Protein AF-A0A2E4WZE1-F1 (afdb_monomer_lite)

Foldseek 3Di:
DDPPPPVVVVPVPPPADDDPQWFAQPDFQKDQAQVSCVVQDFQFGFDDDVPDSIGGTTHWAQCCDADQDRPPPPHGPVVGRNHAPDHPNHQDCQAQAHRNRDGDAALCQHARDPDDPPDQRHAPDHDNHQDCQAQAHSSNDGDAALPLHAHDDDDPDDLLRHLLDHPNDDDPQLQAHSSQGDFDWFKQAWAKAFAFDPDPPAAQSDDTDIATEHIWIWTLWFAFLSLLVSCVVVVQADDQVCCVPQPPDPLCVLALPPPSNRSQAHHFSHFPVRVVSSQVSCCVVVVFRKDFFALLRLLCVQCQNHPPAWGLQGPDQDDLLQELAECVNVVNYADGWCPRQNNHHPSNRTQSAERAWAFHPEARDSHCVVPHRHRDHHHDDDGQWTKTGHYYNNHPPSVCRTSSHIDTHHRPCPPPPDDCSNRRSRYTTIMMTGDD

Radius of gyration: 32.31 Å; chains: 1; bounding box: 80×40×90 Å

pLDDT: mean 79.73, std 18.0, range [25.62, 98.75]

Structure (mmCIF, N/CA/C/O backbone):
data_AF-A0A2E4WZE1-F1
#
_entry.id   AF-A0A2E4WZE1-F1
#
loop_
_atom_site.group_PDB
_atom_site.id
_atom_site.type_symbol
_atom_site.label_atom_id
_atom_site.label_alt_id
_atom_site.label_comp_id
_atom_site.label_asym_id
_atom_site.label_entity_id
_atom_site.label_seq_id
_atom_site.pdbx_PDB_ins_code
_atom_site.Cartn_x
_atom_site.Cartn_y
_atom_site.Cartn_z
_atom_site.occupancy
_atom_site.B_iso_or_equiv
_atom_site.auth_seq_id
_atom_site.auth_comp_id
_atom_site.auth_asym_id
_atom_site.auth_atom_id
_atom_site.pdbx_PDB_model_num
ATOM 1 N N . MET A 1 1 ? 55.360 -7.993 -28.660 1.00 43.56 1 MET A N 1
ATOM 2 C CA . MET A 1 1 ? 55.134 -6.903 -27.683 1.00 43.56 1 MET A CA 1
ATOM 3 C C . MET A 1 1 ? 56.336 -5.963 -27.648 1.00 43.56 1 MET A C 1
ATOM 5 O O . MET A 1 1 ? 57.424 -6.381 -27.276 1.00 43.56 1 MET A O 1
ATOM 9 N N . SER A 1 2 ? 56.129 -4.709 -28.056 1.00 25.62 2 SER A N 1
ATOM 10 C CA . SER A 1 2 ? 57.003 -3.551 -27.819 1.00 25.62 2 SER A CA 1
ATOM 11 C C . SER A 1 2 ? 56.075 -2.352 -27.543 1.00 25.62 2 SER A C 1
ATOM 13 O O . SER A 1 2 ? 55.132 -2.163 -28.312 1.00 25.62 2 SER A O 1
ATOM 15 N N . PRO A 1 3 ? 56.258 -1.556 -26.472 1.00 33.53 3 PRO A N 1
ATOM 16 C CA . PRO A 1 3 ? 55.205 -0.701 -25.916 1.00 33.53 3 PRO A CA 1
ATOM 17 C C . PRO A 1 3 ? 55.179 0.725 -26.499 1.00 33.53 3 PRO A C 1
ATOM 19 O O . PRO A 1 3 ? 54.760 1.662 -25.830 1.00 33.53 3 PRO A O 1
ATOM 22 N N . ARG A 1 4 ? 55.643 0.927 -27.740 1.00 29.94 4 ARG A N 1
ATOM 23 C CA . ARG A 1 4 ? 55.676 2.258 -28.387 1.00 29.94 4 ARG A CA 1
ATOM 24 C C . ARG A 1 4 ? 54.784 2.410 -29.621 1.00 29.94 4 ARG A C 1
ATOM 26 O O . ARG A 1 4 ? 54.749 3.494 -30.190 1.00 29.94 4 ARG A O 1
ATOM 33 N N . SER A 1 5 ? 54.043 1.372 -30.000 1.00 34.84 5 SER A N 1
ATOM 34 C CA . SER A 1 5 ? 53.194 1.396 -31.201 1.00 34.84 5 SER A CA 1
ATOM 35 C C . SER A 1 5 ? 51.706 1.627 -30.914 1.00 34.84 5 SER A C 1
ATOM 37 O O . SER A 1 5 ? 50.979 1.981 -31.831 1.00 34.84 5 SER A O 1
ATOM 39 N N . LEU A 1 6 ? 51.254 1.501 -29.658 1.00 31.78 6 LEU A N 1
ATOM 40 C CA . LEU A 1 6 ? 49.844 1.720 -29.291 1.00 31.78 6 LEU A CA 1
ATOM 41 C C . LEU A 1 6 ? 49.468 3.206 -29.133 1.00 31.78 6 LEU A C 1
ATOM 43 O O . LEU A 1 6 ? 48.308 3.566 -29.284 1.00 31.78 6 LEU A O 1
ATOM 47 N N . SER A 1 7 ? 50.429 4.090 -28.851 1.00 32.59 7 SER A N 1
ATOM 48 C CA . SER A 1 7 ? 50.151 5.505 -28.555 1.00 32.59 7 SER A CA 1
ATOM 49 C C . SER A 1 7 ? 50.049 6.411 -29.788 1.00 32.59 7 SER A C 1
ATOM 51 O O . SER A 1 7 ? 49.544 7.527 -29.672 1.00 32.59 7 SER A O 1
ATOM 53 N N . LEU A 1 8 ? 50.483 5.944 -30.965 1.00 31.44 8 LEU A N 1
ATOM 54 C CA . LEU A 1 8 ? 50.328 6.686 -32.225 1.00 31.44 8 LEU A CA 1
ATOM 55 C C . LEU A 1 8 ? 49.001 6.402 -32.945 1.00 31.44 8 LEU A C 1
ATOM 57 O O . LEU A 1 8 ? 48.590 7.206 -33.773 1.00 31.44 8 LEU A O 1
ATOM 61 N N . TRP A 1 9 ? 48.324 5.296 -32.623 1.00 33.34 9 TRP A N 1
ATOM 62 C CA . TRP A 1 9 ? 47.045 4.943 -33.246 1.00 33.34 9 TRP A CA 1
ATOM 63 C C . TRP A 1 9 ? 45.860 5.699 -32.639 1.00 33.34 9 TRP A C 1
ATOM 65 O O . TRP A 1 9 ? 44.934 6.036 -33.361 1.00 33.34 9 TRP A O 1
ATOM 75 N N . LEU A 1 10 ? 45.919 6.066 -31.353 1.00 30.58 10 LEU A N 1
ATOM 76 C CA . LEU A 1 10 ? 44.853 6.848 -30.709 1.00 30.58 10 LEU A CA 1
ATOM 77 C C . LEU A 1 10 ? 44.897 8.355 -31.015 1.00 30.58 10 LEU A C 1
ATOM 79 O O . LEU A 1 10 ? 43.940 9.064 -30.726 1.00 30.58 10 LEU A O 1
ATOM 83 N N . SER A 1 11 ? 46.008 8.872 -31.547 1.00 32.06 11 SER A N 1
ATOM 84 C CA . SER A 1 11 ? 46.207 10.319 -31.727 1.00 32.06 11 SER A CA 1
ATOM 85 C C . SER A 1 11 ? 45.983 10.815 -33.158 1.00 32.06 11 SER A C 1
ATOM 87 O O . SER A 1 11 ? 45.879 12.023 -33.351 1.00 32.06 11 SER A O 1
ATOM 89 N N . LEU A 1 12 ? 45.843 9.922 -34.145 1.00 34.00 12 LEU A N 1
ATOM 90 C CA . LEU A 1 12 ? 45.540 10.311 -35.529 1.00 34.00 12 LEU A CA 1
ATOM 91 C C . LEU A 1 12 ? 44.040 10.248 -35.864 1.00 34.00 12 LEU A C 1
ATOM 93 O O . LEU A 1 12 ? 43.602 10.908 -36.802 1.00 34.00 12 LEU A O 1
ATOM 97 N N . SER A 1 13 ? 43.246 9.549 -35.052 1.00 35.81 13 SER A N 1
ATOM 98 C CA . SER A 1 13 ? 41.788 9.443 -35.206 1.00 35.81 13 SER A CA 1
ATOM 99 C C . SER A 1 13 ? 41.035 10.735 -34.854 1.00 35.81 13 SER A C 1
ATOM 101 O O . SER A 1 13 ? 39.866 10.864 -35.189 1.00 35.81 13 SER A O 1
ATOM 103 N N . LEU A 1 14 ? 41.681 11.705 -34.188 1.00 33.47 14 LEU A N 1
ATOM 104 C CA . LEU A 1 14 ? 41.027 12.938 -33.718 1.00 33.47 14 LEU A CA 1
ATOM 105 C C . LEU A 1 14 ? 41.242 14.182 -34.603 1.00 33.47 14 LEU A C 1
ATOM 107 O O . LEU A 1 14 ? 40.707 15.239 -34.275 1.00 33.47 14 LEU A O 1
ATOM 111 N N . GLN A 1 15 ? 42.020 14.119 -35.692 1.00 37.16 15 GLN A N 1
ATOM 112 C CA . GLN A 1 15 ? 42.420 15.337 -36.430 1.00 37.16 15 GLN A CA 1
ATOM 113 C C . GLN A 1 15 ? 42.066 15.398 -37.914 1.00 37.16 15 GLN A C 1
ATOM 115 O O . GLN A 1 15 ? 42.248 16.447 -38.532 1.00 37.16 15 GLN A O 1
ATOM 120 N N . LEU A 1 16 ? 41.504 14.340 -38.485 1.00 39.19 16 LEU A N 1
ATOM 121 C CA . LEU A 1 16 ? 41.007 14.324 -39.857 1.00 39.19 16 LEU A CA 1
ATOM 122 C C . LEU A 1 16 ? 39.716 13.518 -39.821 1.00 39.19 16 LEU A C 1
ATOM 124 O O . LEU A 1 16 ? 39.775 12.329 -39.544 1.00 39.19 16 LEU A O 1
ATOM 128 N N . GLY A 1 17 ? 38.570 14.174 -40.001 1.00 37.25 17 GLY A N 1
ATOM 129 C CA . GLY A 1 17 ? 37.256 13.545 -39.887 1.00 37.25 17 GLY A CA 1
ATOM 130 C C . GLY A 1 17 ? 37.076 12.364 -40.840 1.00 37.25 17 GLY A C 1
ATOM 131 O O . GLY A 1 17 ? 36.580 12.547 -41.948 1.00 37.25 17 GLY A O 1
ATOM 132 N N . CYS A 1 18 ? 37.433 11.162 -40.390 1.00 39.69 18 CYS A N 1
ATOM 133 C CA . CYS A 1 18 ? 36.691 9.975 -40.776 1.00 39.69 18 CYS A CA 1
ATOM 134 C C . CYS A 1 18 ? 35.280 10.143 -40.200 1.00 39.69 18 CYS A C 1
ATOM 136 O O . CYS A 1 18 ? 35.157 10.438 -39.005 1.00 39.69 18 CYS A O 1
ATOM 138 N N . PRO A 1 19 ? 34.222 9.979 -41.005 1.00 38.06 19 PRO A N 1
ATOM 139 C CA . PRO A 1 19 ? 32.921 9.639 -40.454 1.00 38.06 19 PRO A CA 1
ATOM 140 C C . PRO A 1 19 ? 33.083 8.376 -39.595 1.00 38.06 19 PRO A C 1
ATOM 142 O O . PRO A 1 19 ? 33.935 7.530 -39.878 1.00 38.06 19 PRO A O 1
ATOM 145 N N . SER A 1 20 ? 32.320 8.261 -38.518 1.00 36.84 20 SER A N 1
ATOM 146 C CA . SER A 1 20 ? 32.152 6.991 -37.810 1.00 36.84 20 SER A CA 1
ATOM 147 C C . SER A 1 20 ? 31.765 5.905 -38.838 1.00 36.84 20 SER A C 1
ATOM 149 O O . SER A 1 20 ? 30.949 6.203 -39.706 1.00 36.84 20 SER A O 1
ATOM 151 N N . GLY A 1 21 ? 32.408 4.728 -38.817 1.00 42.56 21 GLY A N 1
ATOM 152 C CA . GLY A 1 21 ? 32.078 3.590 -39.704 1.00 42.56 21 GLY A CA 1
ATOM 153 C C . GLY A 1 21 ? 33.195 3.080 -40.637 1.00 42.56 21 GLY A C 1
ATOM 154 O O . GLY A 1 21 ? 33.064 2.023 -41.239 1.00 42.56 21 GLY A O 1
ATOM 155 N N . PHE A 1 22 ? 34.334 3.774 -40.764 1.00 47.31 22 PHE A N 1
ATOM 156 C CA . PHE A 1 22 ? 35.414 3.341 -41.672 1.00 47.31 22 PHE A CA 1
ATOM 157 C C . PHE A 1 22 ? 36.455 2.485 -40.960 1.00 47.31 22 PHE A C 1
ATOM 159 O O . PHE A 1 22 ? 37.156 2.982 -40.070 1.00 47.31 22 PHE A O 1
ATOM 166 N N . VAL A 1 23 ? 36.632 1.235 -41.404 1.00 48.09 23 VAL A N 1
ATOM 167 C CA . VAL A 1 23 ? 37.596 0.334 -40.778 1.00 48.09 23 VAL A CA 1
ATOM 168 C C . VAL A 1 23 ? 38.582 -0.322 -41.760 1.00 48.09 23 VAL A C 1
ATOM 170 O O . VAL A 1 23 ? 38.225 -0.966 -42.742 1.00 48.09 23 VAL A O 1
ATOM 173 N N . SER A 1 24 ? 39.880 -0.122 -41.495 1.00 47.28 24 SER A N 1
ATOM 174 C CA . SER A 1 24 ? 40.986 -0.635 -42.317 1.00 47.28 24 SER A CA 1
ATOM 175 C C . SER A 1 24 ? 41.010 -2.161 -42.302 1.00 47.28 24 SER A C 1
ATOM 177 O O . SER A 1 24 ? 41.265 -2.759 -41.258 1.00 47.28 24 SER A O 1
ATOM 179 N N . ILE A 1 25 ? 40.872 -2.790 -43.464 1.00 47.88 25 ILE A N 1
ATOM 180 C CA . ILE A 1 25 ? 41.050 -4.237 -43.583 1.00 47.88 25 ILE A CA 1
ATOM 181 C C . ILE A 1 25 ? 42.555 -4.531 -43.555 1.00 47.88 25 ILE A C 1
ATOM 183 O O . ILE A 1 25 ? 43.311 -3.996 -44.367 1.00 47.88 25 ILE A O 1
ATOM 187 N N . ASP A 1 26 ? 42.967 -5.311 -42.560 1.00 43.09 26 ASP A N 1
ATOM 188 C CA . ASP A 1 26 ? 44.222 -6.047 -42.428 1.00 43.09 26 ASP A CA 1
ATOM 189 C C . ASP A 1 26 ? 45.510 -5.286 -42.794 1.00 43.09 26 ASP A C 1
ATOM 191 O O . ASP A 1 26 ? 45.886 -5.128 -43.956 1.00 43.09 26 ASP A O 1
ATOM 195 N N . GLY A 1 27 ? 46.227 -4.803 -41.773 1.00 52.00 27 GLY A N 1
ATOM 196 C CA . GLY A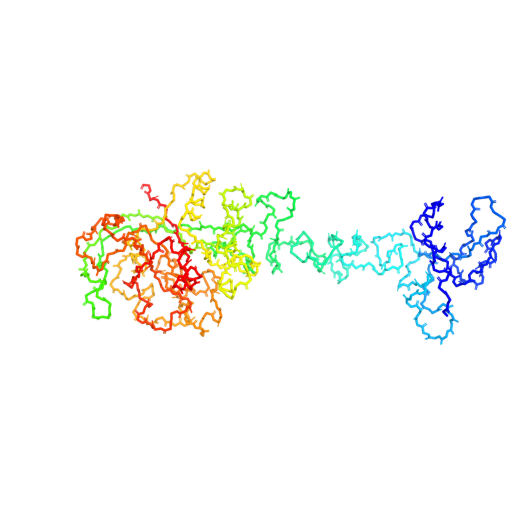 1 27 ? 47.670 -4.551 -41.888 1.00 52.00 27 GLY A CA 1
ATOM 197 C C . GLY A 1 27 ? 48.150 -3.629 -43.023 1.00 52.00 27 GLY A C 1
ATOM 198 O O . GLY A 1 27 ? 49.327 -3.696 -43.376 1.00 52.00 27 GLY A O 1
ATOM 199 N N . ALA A 1 28 ? 47.286 -2.739 -43.531 1.00 56.19 28 ALA A N 1
ATOM 200 C CA . ALA A 1 28 ? 47.532 -1.740 -44.573 1.00 56.19 28 ALA A CA 1
ATOM 201 C C . ALA A 1 28 ? 47.755 -2.275 -46.004 1.00 56.19 28 ALA A C 1
ATOM 203 O O . ALA A 1 28 ? 48.824 -2.058 -46.591 1.00 56.19 28 ALA A O 1
ATOM 204 N N . THR A 1 29 ? 46.709 -2.820 -46.639 1.00 59.16 29 THR A N 1
ATOM 205 C CA . THR A 1 29 ? 46.652 -2.805 -48.113 1.00 59.16 29 THR A CA 1
ATOM 206 C C . THR A 1 29 ? 46.548 -1.354 -48.577 1.00 59.16 29 THR A C 1
ATOM 208 O O . THR A 1 29 ? 45.500 -0.710 -48.488 1.00 59.16 29 THR A O 1
ATOM 211 N N . ARG A 1 30 ? 47.688 -0.797 -48.996 1.00 66.38 30 ARG A N 1
ATOM 212 C CA . ARG A 1 30 ? 47.751 0.545 -49.571 1.00 66.38 30 ARG A CA 1
ATOM 213 C C . ARG A 1 30 ? 47.115 0.530 -50.944 1.00 66.38 30 ARG A C 1
ATOM 215 O O . ARG A 1 30 ? 47.415 -0.343 -51.750 1.00 66.38 30 ARG A O 1
ATOM 222 N N . CYS A 1 31 ? 46.339 1.557 -51.218 1.00 68.62 31 CYS A N 1
ATOM 223 C CA . CYS A 1 31 ? 45.718 1.756 -52.510 1.00 68.62 31 CYS A CA 1
ATOM 224 C C . CYS A 1 31 ? 46.056 3.153 -53.027 1.00 68.62 31 CYS A C 1
ATOM 226 O O . CYS A 1 31 ? 46.268 4.092 -52.258 1.00 68.62 31 CYS A O 1
ATOM 228 N N . SER A 1 32 ? 46.129 3.292 -54.339 1.00 72.94 32 SER A N 1
ATOM 229 C CA . SER A 1 32 ? 46.172 4.584 -55.024 1.00 72.94 32 SER A CA 1
ATOM 230 C C . SER A 1 32 ? 44.926 4.781 -55.887 1.00 72.94 32 SER A C 1
ATOM 232 O O . SER A 1 32 ? 44.578 5.913 -56.218 1.00 72.94 32 SER A O 1
ATOM 234 N N . THR A 1 33 ? 44.248 3.686 -56.232 1.00 69.88 33 THR A N 1
ATOM 235 C CA . THR A 1 33 ? 43.015 3.625 -57.016 1.00 69.88 33 THR A CA 1
ATOM 236 C C . THR A 1 33 ? 42.085 2.546 -56.455 1.00 69.88 33 THR A C 1
ATOM 238 O O . THR A 1 33 ? 42.522 1.667 -55.716 1.00 69.88 33 THR A O 1
ATOM 241 N N . GLU A 1 34 ? 40.801 2.577 -56.816 1.00 63.19 34 GLU A N 1
ATOM 242 C CA . GLU A 1 34 ? 39.841 1.542 -56.396 1.00 63.19 34 GLU A CA 1
ATOM 243 C C . GLU A 1 34 ? 40.177 0.142 -56.941 1.00 63.19 34 GLU A C 1
ATOM 245 O O . GLU A 1 34 ? 39.870 -0.859 -56.298 1.00 63.19 34 GLU A O 1
ATOM 250 N N . GLU A 1 35 ? 40.874 0.0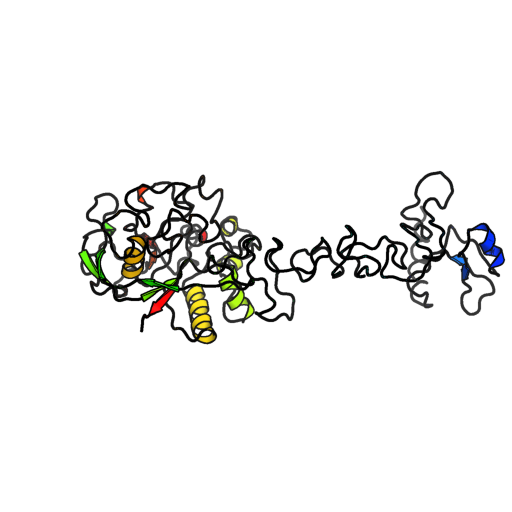42 -58.081 1.00 70.75 35 GLU A N 1
ATOM 251 C CA . GLU A 1 35 ? 41.319 -1.248 -58.630 1.00 70.75 35 GLU A CA 1
ATOM 252 C C . GLU A 1 35 ? 42.281 -1.984 -57.688 1.00 70.75 35 GLU A C 1
ATOM 254 O O . GLU A 1 35 ? 42.258 -3.215 -57.643 1.00 70.75 35 GLU A O 1
ATOM 259 N N . ASP A 1 36 ? 43.062 -1.258 -56.883 1.00 68.25 36 ASP A N 1
ATOM 260 C CA . ASP A 1 36 ? 44.001 -1.847 -55.919 1.00 68.25 36 ASP A CA 1
ATOM 261 C C . ASP A 1 36 ? 43.275 -2.619 -54.803 1.00 68.25 36 ASP A C 1
ATOM 263 O O . ASP A 1 36 ? 43.854 -3.516 -54.192 1.00 68.25 36 ASP A O 1
ATOM 267 N N . CYS A 1 37 ? 41.994 -2.310 -54.573 1.00 62.38 37 CYS A N 1
ATOM 268 C CA . CYS A 1 37 ? 41.148 -2.964 -53.577 1.00 62.38 37 CYS A CA 1
ATOM 269 C C . CYS A 1 37 ? 40.217 -4.035 -54.174 1.00 62.38 37 CYS A C 1
ATOM 271 O O . CYS A 1 37 ? 39.572 -4.772 -53.433 1.00 62.38 37 CYS A O 1
ATOM 273 N N . SER A 1 38 ? 40.179 -4.187 -55.503 1.00 60.44 38 SER A N 1
ATOM 274 C CA . SER A 1 38 ? 39.228 -5.064 -56.212 1.00 60.44 38 SER A CA 1
ATOM 275 C C . SER A 1 38 ? 39.359 -6.564 -55.897 1.00 60.44 38 SER A C 1
ATOM 277 O O . SER A 1 38 ? 38.426 -7.333 -56.130 1.00 60.44 38 SER A O 1
ATOM 279 N N . GLY A 1 39 ? 40.508 -6.990 -55.360 1.00 58.62 39 GLY A N 1
ATOM 280 C CA . GLY A 1 39 ? 40.758 -8.366 -54.916 1.00 58.62 39 GLY A CA 1
ATOM 281 C C . GLY A 1 39 ? 40.255 -8.685 -53.504 1.00 58.62 39 GLY A C 1
ATOM 282 O O . GLY A 1 39 ? 40.304 -9.848 -53.114 1.00 58.62 39 GLY A O 1
ATOM 283 N N . LEU A 1 40 ? 39.782 -7.681 -52.757 1.00 56.12 40 LEU A N 1
ATOM 284 C CA . LEU A 1 40 ? 39.352 -7.796 -51.355 1.00 56.12 40 LEU A CA 1
ATOM 285 C C . LEU A 1 40 ? 37.828 -7.972 -51.199 1.00 56.12 40 LEU A C 1
ATOM 287 O O . LEU A 1 40 ? 37.313 -7.987 -50.085 1.00 56.12 40 LEU A O 1
ATOM 291 N N . GLY A 1 41 ? 37.107 -8.124 -52.314 1.00 52.41 41 GLY A N 1
ATOM 292 C CA . GLY A 1 41 ? 35.647 -8.240 -52.354 1.00 52.41 41 GLY A CA 1
ATOM 293 C C . GLY A 1 41 ? 34.977 -7.011 -52.975 1.00 52.41 41 GLY A C 1
ATOM 294 O O . GLY A 1 41 ? 35.601 -5.967 -53.157 1.00 52.41 41 GLY A O 1
ATOM 295 N N . LYS A 1 42 ? 33.700 -7.143 -53.356 1.00 45.12 42 LYS A N 1
ATOM 296 C CA . LYS A 1 42 ? 32.890 -5.992 -53.796 1.00 45.12 42 LYS A CA 1
ATOM 297 C C . LYS A 1 42 ? 32.642 -5.074 -52.596 1.00 45.12 42 LYS A C 1
ATOM 299 O O . LYS A 1 42 ? 32.462 -5.615 -51.526 1.00 45.12 42 LYS A O 1
ATOM 304 N N . GLY A 1 43 ? 32.683 -3.751 -52.802 1.00 50.72 43 GLY A N 1
ATOM 305 C CA . GLY A 1 43 ? 32.452 -2.714 -51.777 1.00 50.72 43 GLY A CA 1
ATOM 306 C C . GLY A 1 43 ? 33.658 -2.273 -50.950 1.00 50.72 43 GLY A C 1
ATOM 307 O O . GLY A 1 43 ? 33.571 -1.318 -50.185 1.00 50.72 43 GLY A O 1
ATOM 308 N N . VAL A 1 44 ? 34.829 -2.865 -51.197 1.00 59.22 44 VAL A N 1
ATOM 309 C CA . VAL A 1 44 ? 36.084 -2.361 -50.636 1.00 59.22 44 VAL A CA 1
ATOM 310 C C . VAL A 1 44 ? 36.582 -1.169 -51.455 1.00 59.22 44 VAL A C 1
ATOM 312 O O . VAL A 1 44 ? 36.978 -1.311 -52.615 1.00 59.22 44 VAL A O 1
ATOM 315 N N . GLY A 1 45 ? 36.569 0.014 -50.841 1.00 63.56 45 GLY A N 1
ATOM 316 C CA . GLY A 1 45 ? 36.946 1.280 -51.465 1.00 63.56 45 GLY A CA 1
ATOM 317 C C . GLY A 1 45 ? 38.346 1.748 -51.074 1.00 63.56 45 GLY A C 1
ATOM 318 O O . GLY A 1 45 ? 38.834 1.476 -49.976 1.00 63.56 45 GLY A O 1
ATOM 319 N N . CYS A 1 46 ? 39.000 2.495 -51.966 1.00 69.06 46 CYS A N 1
ATOM 320 C CA . CYS A 1 46 ? 40.269 3.141 -51.650 1.00 69.06 46 CYS A CA 1
ATOM 321 C C . CYS A 1 46 ? 40.036 4.513 -51.007 1.00 69.06 46 CYS A C 1
ATOM 323 O O . CYS A 1 46 ? 39.731 5.484 -51.703 1.00 69.06 46 CYS A O 1
ATOM 325 N N . PHE A 1 47 ? 40.217 4.626 -49.689 1.00 69.75 47 PHE A N 1
ATOM 326 C CA . PHE A 1 47 ? 40.064 5.909 -49.004 1.00 69.75 47 PHE A CA 1
ATOM 327 C C . PHE A 1 47 ? 41.378 6.701 -49.016 1.00 69.75 47 PHE A C 1
ATOM 329 O O . PHE A 1 47 ? 42.339 6.368 -48.315 1.00 69.75 47 PHE A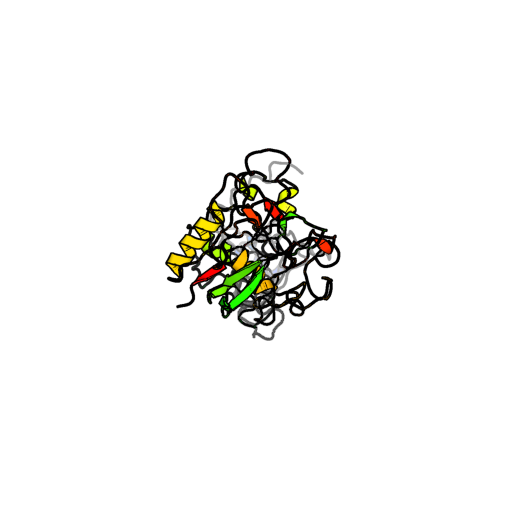 O 1
ATOM 336 N N . LEU A 1 48 ? 41.424 7.769 -49.819 1.00 67.44 48 LEU A N 1
ATOM 337 C CA . LEU A 1 48 ? 42.571 8.673 -49.929 1.00 67.44 48 LEU A CA 1
ATOM 338 C C . LEU A 1 48 ? 42.457 9.822 -48.914 1.00 67.44 48 LEU A C 1
ATOM 340 O O . LEU A 1 48 ? 41.541 10.640 -48.985 1.00 67.44 48 LEU A O 1
ATOM 344 N N . SER A 1 49 ? 43.431 9.953 -48.011 1.00 60.53 49 SER A N 1
ATOM 345 C CA . SER A 1 49 ? 43.536 11.140 -47.152 1.00 60.53 49 SER A CA 1
ATOM 346 C C . SER A 1 49 ? 43.751 12.405 -47.990 1.00 60.53 49 SER A C 1
ATOM 348 O O . SER A 1 49 ? 44.575 12.425 -48.907 1.00 60.53 49 SER A O 1
ATOM 350 N N . VAL A 1 50 ? 43.045 13.490 -47.651 1.00 53.50 50 VAL A N 1
ATOM 351 C CA . VAL A 1 50 ? 43.105 14.770 -48.379 1.00 53.50 50 VAL A CA 1
ATOM 352 C C . VAL A 1 50 ? 44.558 15.253 -48.510 1.00 53.50 50 VAL A C 1
ATOM 354 O O . VAL A 1 50 ? 45.213 15.572 -47.519 1.00 53.50 50 VAL A O 1
ATOM 357 N N . GLY A 1 51 ? 45.068 15.313 -49.746 1.00 56.47 51 GLY A N 1
ATOM 358 C CA . GLY A 1 51 ? 46.437 15.750 -50.051 1.00 56.47 51 GLY A CA 1
ATOM 359 C C . GLY A 1 51 ? 47.516 14.654 -50.027 1.00 56.47 51 GLY A C 1
ATOM 360 O O . GLY A 1 51 ? 48.700 14.991 -50.013 1.00 56.47 51 GLY A O 1
ATOM 361 N N . GLN A 1 52 ? 47.147 13.369 -50.015 1.00 64.75 52 GLN A N 1
ATOM 362 C CA . GLN A 1 52 ? 48.062 12.225 -50.155 1.00 64.75 52 GLN A CA 1
ATOM 363 C C . GLN A 1 52 ? 47.834 11.484 -51.491 1.00 64.75 52 GLN A C 1
ATOM 365 O O . GLN A 1 52 ? 46.714 11.435 -51.988 1.00 64.75 52 GLN A O 1
ATOM 370 N N . GLU A 1 53 ? 48.889 10.880 -52.055 1.00 61.50 53 GLU A N 1
ATOM 371 C CA . GLU A 1 53 ? 48.835 10.052 -53.286 1.00 61.50 53 GLU A CA 1
ATOM 372 C C . GLU A 1 53 ? 48.568 8.553 -53.010 1.00 61.50 53 GLU A C 1
ATOM 374 O O . GLU A 1 53 ? 48.521 7.732 -53.928 1.00 61.50 53 GLU A O 1
ATOM 379 N N . SER A 1 54 ? 48.418 8.174 -51.739 1.00 65.25 54 SER A N 1
ATOM 380 C CA . SER A 1 54 ? 48.147 6.798 -51.313 1.00 65.25 54 SER A CA 1
ATOM 381 C C . SER A 1 54 ? 47.214 6.778 -50.107 1.00 65.25 54 SER A C 1
ATOM 383 O O . SER A 1 54 ? 47.403 7.565 -49.176 1.00 65.25 54 SER A O 1
ATOM 385 N N . GLY A 1 55 ? 46.261 5.857 -50.122 1.00 70.25 55 GLY A N 1
ATOM 386 C CA . GLY A 1 55 ? 45.267 5.600 -49.089 1.00 70.25 55 GLY A CA 1
ATOM 387 C C . GLY A 1 55 ? 45.300 4.154 -48.610 1.00 70.25 55 GLY A C 1
ATOM 388 O O . GLY A 1 55 ? 46.284 3.439 -48.826 1.00 70.25 55 GLY A O 1
ATOM 389 N N . PHE A 1 56 ? 44.217 3.728 -47.969 1.00 70.88 56 PHE A N 1
ATOM 390 C CA . PHE A 1 56 ? 44.030 2.355 -47.502 1.00 70.88 56 PHE A CA 1
ATOM 391 C C . PHE A 1 56 ? 42.717 1.791 -48.037 1.00 70.88 56 PHE A C 1
ATOM 393 O O . PHE A 1 56 ? 41.752 2.538 -48.213 1.00 70.88 56 PHE A O 1
ATOM 400 N N . CYS A 1 57 ? 42.698 0.486 -48.299 1.00 65.69 57 CYS A N 1
ATOM 401 C CA . CYS A 1 57 ? 41.464 -0.225 -48.605 1.00 65.69 57 CYS A CA 1
ATOM 402 C C . CYS A 1 57 ? 40.603 -0.336 -47.341 1.00 65.69 57 CYS A C 1
ATOM 404 O O . CYS A 1 57 ? 41.075 -0.805 -46.300 1.00 65.69 57 CYS A O 1
ATOM 406 N N . VAL A 1 58 ? 39.357 0.115 -47.436 1.00 65.81 58 VAL A N 1
ATOM 407 C CA . VAL A 1 58 ? 38.384 0.125 -46.340 1.00 65.81 58 VAL A CA 1
ATOM 408 C C . VAL A 1 58 ? 37.168 -0.689 -46.775 1.00 65.81 58 VAL A C 1
ATOM 410 O O . VAL A 1 58 ? 36.692 -0.496 -47.894 1.00 65.81 58 VAL A O 1
ATOM 413 N N . ALA A 1 59 ? 36.726 -1.623 -45.928 1.00 64.06 59 ALA A N 1
ATOM 414 C CA . ALA A 1 59 ? 35.445 -2.311 -46.108 1.00 64.06 59 ALA A CA 1
ATOM 415 C C . ALA A 1 59 ? 34.314 -1.376 -45.696 1.00 64.06 59 ALA A C 1
ATOM 417 O O . ALA A 1 59 ? 34.515 -0.480 -44.870 1.00 64.06 59 ALA A O 1
ATOM 418 N N . TYR A 1 60 ? 33.152 -1.593 -46.291 1.00 69.62 60 TYR A N 1
ATOM 419 C CA . TYR A 1 60 ? 31.972 -0.793 -46.056 1.00 69.62 60 TYR A CA 1
ATOM 420 C C . TYR A 1 60 ? 30.792 -1.724 -45.789 1.00 69.62 60 TYR A C 1
ATOM 422 O O . TYR A 1 60 ? 30.576 -2.659 -46.555 1.00 69.62 60 TYR A O 1
ATOM 430 N N . CYS A 1 61 ? 30.067 -1.448 -44.709 1.00 74.25 61 CYS A N 1
ATOM 431 C CA . CYS A 1 61 ? 28.866 -2.188 -44.361 1.00 74.25 61 CYS A CA 1
ATOM 432 C C . CYS A 1 61 ? 27.749 -1.910 -45.346 1.00 74.25 61 CYS A C 1
ATOM 434 O O . CYS A 1 61 ? 27.445 -0.744 -45.556 1.00 74.25 61 CYS A O 1
ATOM 436 N N . GLY A 1 62 ? 27.128 -2.942 -45.904 1.00 74.25 62 GLY A N 1
ATOM 437 C CA . GLY A 1 62 ? 26.048 -2.775 -46.871 1.00 74.25 62 GLY A CA 1
ATOM 438 C C . GLY A 1 62 ? 26.491 -2.981 -48.314 1.00 74.25 62 GLY A C 1
ATOM 439 O O . GLY A 1 62 ? 25.811 -2.572 -49.256 1.00 74.25 62 GLY A O 1
ATOM 440 N N . ASP A 1 63 ? 27.637 -3.624 -48.538 1.00 76.75 63 ASP A N 1
ATOM 441 C CA . ASP A 1 63 ? 28.109 -3.937 -49.887 1.00 76.75 63 ASP A CA 1
ATOM 442 C C . ASP A 1 63 ? 27.675 -5.317 -50.407 1.00 76.75 63 ASP A C 1
ATOM 444 O O . ASP A 1 63 ? 27.936 -5.681 -51.568 1.00 76.75 63 ASP A O 1
ATOM 448 N N . GLY A 1 64 ? 26.957 -6.063 -49.572 1.00 79.06 64 GLY A N 1
ATOM 449 C CA . GLY A 1 64 ? 26.406 -7.379 -49.845 1.00 79.06 64 GLY A CA 1
ATOM 450 C C . GLY A 1 64 ? 27.412 -8.503 -49.615 1.00 79.06 64 GLY A C 1
ATOM 451 O O . GLY A 1 64 ? 27.203 -9.608 -50.133 1.00 79.06 64 GLY A O 1
ATOM 452 N N . VAL A 1 65 ? 28.527 -8.244 -48.921 1.00 80.56 65 VAL A N 1
ATOM 453 C CA . VAL A 1 65 ? 29.597 -9.216 -48.681 1.00 80.56 65 VAL A CA 1
ATOM 454 C C . VAL A 1 65 ? 29.907 -9.313 -47.191 1.00 80.56 65 VAL A C 1
ATOM 456 O O . VAL A 1 65 ? 30.751 -8.591 -46.702 1.00 80.56 65 VAL A O 1
ATOM 459 N N . LEU A 1 66 ? 29.338 -10.310 -46.509 1.00 82.44 66 LEU A N 1
ATOM 460 C CA . LEU A 1 66 ? 29.636 -10.594 -45.100 1.00 82.44 66 LEU A CA 1
ATOM 461 C C . LEU A 1 66 ? 31.075 -11.102 -44.883 1.00 82.44 66 LEU A C 1
ATOM 463 O O . LEU A 1 66 ? 31.445 -12.178 -45.374 1.00 82.44 66 LEU A O 1
ATOM 467 N N . ARG A 1 67 ? 31.864 -10.380 -44.082 1.00 79.81 67 ARG A N 1
ATOM 468 C CA . ARG A 1 67 ? 33.277 -10.688 -43.790 1.00 79.81 67 ARG A CA 1
ATOM 469 C C . ARG A 1 67 ? 33.509 -11.105 -42.333 1.00 79.81 67 ARG A C 1
ATOM 471 O O . ARG A 1 67 ? 33.683 -10.274 -41.448 1.00 79.81 67 ARG A O 1
ATOM 478 N N . GLN A 1 68 ? 33.578 -12.418 -42.090 1.00 79.56 68 GLN A N 1
ATOM 479 C CA . GLN A 1 68 ? 33.784 -12.984 -40.742 1.00 79.56 68 GLN A CA 1
ATOM 480 C C . GLN A 1 68 ? 35.191 -13.547 -40.493 1.00 79.56 68 GLN A C 1
ATOM 482 O O . GLN A 1 68 ? 35.648 -13.521 -39.356 1.00 79.56 68 GLN A O 1
ATOM 487 N N . ASP A 1 69 ? 35.868 -14.041 -41.528 1.00 76.44 69 ASP A N 1
ATOM 488 C CA . ASP A 1 69 ? 37.212 -14.641 -41.484 1.00 76.44 69 ASP A CA 1
ATOM 489 C C . ASP A 1 69 ? 38.092 -13.852 -42.458 1.00 76.44 69 ASP A C 1
ATOM 491 O O . ASP A 1 69 ? 37.948 -13.978 -43.679 1.00 76.44 69 ASP A O 1
ATOM 495 N N . ILE A 1 70 ? 38.897 -12.936 -41.920 1.00 69.25 70 ILE A N 1
ATOM 496 C CA . ILE A 1 70 ? 39.611 -11.935 -42.713 1.00 69.25 70 ILE A CA 1
ATOM 497 C C . ILE A 1 70 ? 40.985 -12.454 -43.125 1.00 69.25 70 ILE A C 1
ATOM 499 O O . ILE A 1 70 ? 41.442 -12.149 -44.230 1.00 69.25 70 ILE A O 1
ATOM 503 N N . ASP A 1 71 ? 41.632 -13.252 -42.275 1.00 66.31 71 ASP A N 1
ATOM 504 C CA . ASP A 1 71 ? 42.944 -13.837 -42.558 1.00 66.31 71 ASP A CA 1
ATOM 505 C C . ASP A 1 71 ? 42.886 -15.190 -43.305 1.00 66.31 71 ASP A C 1
ATOM 507 O O . ASP A 1 71 ? 43.903 -15.651 -43.845 1.00 66.31 71 ASP A O 1
ATOM 511 N N . GLY A 1 72 ? 41.693 -15.781 -43.433 1.00 65.88 72 GLY A N 1
ATOM 512 C CA . GLY A 1 72 ? 41.431 -17.010 -44.177 1.00 65.88 72 GLY A CA 1
ATOM 513 C C . GLY A 1 72 ? 41.916 -18.271 -43.462 1.00 65.88 72 GLY A C 1
ATOM 514 O O . GLY A 1 72 ? 42.153 -19.292 -44.127 1.00 65.88 72 GLY A O 1
ATOM 515 N N . ASP A 1 73 ? 42.122 -18.214 -42.144 1.00 74.06 73 ASP A N 1
ATOM 516 C CA . ASP A 1 73 ? 42.567 -19.345 -41.329 1.00 74.06 73 ASP A CA 1
ATOM 517 C C . ASP A 1 73 ? 41.430 -20.319 -40.952 1.00 74.06 73 ASP A C 1
ATOM 519 O O . ASP A 1 73 ? 41.691 -21.425 -40.456 1.00 74.06 73 ASP A O 1
ATOM 523 N N . GLY A 1 74 ? 40.184 -19.953 -41.270 1.00 71.25 74 GLY A N 1
ATOM 524 C CA . GLY A 1 74 ? 38.976 -20.712 -40.972 1.00 71.25 74 GLY A CA 1
ATOM 525 C C . GLY A 1 74 ? 38.322 -20.367 -39.632 1.00 71.25 74 GLY A C 1
ATOM 526 O O . GLY A 1 74 ? 37.379 -21.070 -39.250 1.00 71.25 74 GLY A O 1
ATOM 527 N N . ASN A 1 75 ? 38.791 -19.342 -38.911 1.00 72.25 75 ASN A N 1
ATOM 528 C CA . ASN A 1 75 ? 38.203 -18.847 -37.668 1.00 72.25 75 ASN A CA 1
ATOM 529 C C . ASN A 1 75 ? 37.632 -17.429 -37.821 1.00 72.25 75 ASN A C 1
ATOM 531 O O . ASN A 1 75 ? 38.194 -16.599 -38.525 1.00 72.25 75 ASN A O 1
ATOM 535 N N . PRO A 1 76 ? 36.540 -17.104 -37.103 1.00 75.69 76 PRO A N 1
ATOM 536 C CA . PRO A 1 76 ? 36.027 -15.745 -37.081 1.00 75.69 76 PRO A CA 1
ATOM 537 C C . PRO A 1 76 ? 36.960 -14.769 -36.355 1.00 75.69 76 PRO A C 1
ATOM 539 O O . PRO A 1 76 ? 37.287 -14.948 -35.177 1.00 75.69 76 PRO A O 1
ATOM 542 N N . ASP A 1 77 ? 37.289 -13.675 -37.027 1.00 70.94 77 ASP A N 1
ATOM 543 C CA . ASP A 1 77 ? 38.186 -12.628 -36.556 1.00 70.94 77 ASP A CA 1
ATOM 544 C C . ASP A 1 77 ? 37.436 -11.533 -35.779 1.00 70.94 77 ASP A C 1
ATOM 546 O O . ASP A 1 77 ? 37.539 -10.350 -36.085 1.00 70.94 77 ASP A O 1
ATOM 550 N N . GLY A 1 78 ? 36.678 -11.887 -34.736 1.00 68.62 78 GLY A N 1
ATOM 551 C CA . GLY A 1 78 ? 35.725 -10.971 -34.072 1.00 68.62 78 GLY A CA 1
ATOM 552 C C . GLY A 1 78 ? 36.286 -9.662 -33.472 1.00 68.62 78 GLY A C 1
ATOM 553 O O . GLY A 1 78 ? 35.517 -8.803 -33.057 1.00 68.62 78 GLY A O 1
ATOM 554 N N . ASN A 1 79 ? 37.613 -9.495 -33.408 1.00 66.94 79 ASN A N 1
ATOM 555 C CA . ASN A 1 79 ? 38.288 -8.256 -32.987 1.00 66.94 79 ASN A CA 1
ATOM 556 C C . ASN A 1 79 ? 39.006 -7.536 -34.140 1.00 66.94 79 ASN A C 1
ATOM 558 O O . ASN A 1 79 ? 39.697 -6.536 -33.913 1.00 66.94 79 ASN A O 1
ATOM 562 N N . HIS A 1 80 ? 38.936 -8.081 -35.351 1.00 68.88 80 HIS A N 1
ATOM 563 C CA . HIS A 1 80 ? 39.616 -7.526 -36.497 1.00 68.88 80 HIS A CA 1
ATOM 564 C C . HIS A 1 80 ? 38.846 -6.310 -37.014 1.00 68.88 80 HIS A C 1
ATOM 566 O O . HIS A 1 80 ? 37.621 -6.322 -37.051 1.00 68.88 80 HIS A O 1
ATOM 572 N N . PRO A 1 81 ? 39.541 -5.243 -37.429 1.00 57.25 81 PRO A N 1
ATOM 573 C CA . PRO A 1 81 ? 38.866 -4.016 -37.809 1.00 57.25 81 PRO A CA 1
ATOM 574 C C . PRO A 1 81 ? 37.917 -4.204 -39.023 1.00 57.25 81 PRO A C 1
ATOM 576 O O . PRO A 1 81 ? 36.843 -3.631 -39.058 1.00 57.25 81 PRO A O 1
ATOM 579 N N . GLY A 1 82 ? 38.253 -5.064 -39.984 1.00 64.50 82 GLY A N 1
ATOM 580 C CA . GLY A 1 82 ? 37.364 -5.410 -41.107 1.00 64.50 82 GLY A CA 1
ATOM 581 C C . GLY A 1 82 ? 36.326 -6.509 -40.832 1.00 64.50 82 GLY A C 1
ATOM 582 O O . GLY A 1 82 ? 35.826 -7.067 -41.799 1.00 64.50 82 GLY A O 1
ATOM 583 N N . TYR A 1 83 ? 36.098 -6.896 -39.572 1.00 76.38 83 TYR A N 1
ATOM 584 C CA . TYR A 1 83 ? 35.107 -7.915 -39.209 1.00 76.38 83 TYR A CA 1
ATOM 585 C C . TYR A 1 83 ? 33.692 -7.337 -39.199 1.00 76.38 83 TYR A C 1
ATOM 587 O O . TYR A 1 83 ? 33.455 -6.270 -38.634 1.00 76.38 83 TYR A O 1
ATOM 595 N N . GLU A 1 84 ? 32.755 -8.104 -39.743 1.00 84.00 84 GLU A N 1
ATOM 596 C CA . GLU A 1 84 ? 31.344 -7.756 -39.849 1.00 84.00 84 GLU A CA 1
ATOM 597 C C . GLU A 1 84 ? 30.503 -8.839 -39.169 1.00 84.00 84 GLU A C 1
ATOM 599 O O . GLU A 1 84 ? 30.650 -10.035 -39.445 1.00 84.00 84 GLU A O 1
ATOM 604 N N . GLN A 1 85 ? 29.608 -8.442 -38.261 1.00 86.25 85 GLN A N 1
ATOM 605 C CA . GLN A 1 85 ? 28.647 -9.386 -37.681 1.00 86.25 85 GLN A CA 1
ATOM 606 C C . GLN A 1 85 ? 27.528 -9.703 -38.679 1.00 86.25 85 GLN A C 1
ATOM 608 O O . GLN A 1 85 ? 27.070 -10.843 -38.748 1.00 86.25 85 GLN A O 1
ATOM 613 N N . CYS A 1 86 ? 27.153 -8.712 -39.487 1.00 87.44 86 CYS A N 1
ATOM 614 C CA . CYS A 1 86 ? 26.167 -8.785 -40.556 1.00 87.44 86 CYS A CA 1
ATOM 615 C C . CYS A 1 86 ? 26.566 -7.873 -41.725 1.00 87.44 86 CYS A C 1
ATOM 617 O O . CYS A 1 86 ? 27.421 -7.006 -41.568 1.00 87.44 86 CYS A O 1
ATOM 619 N N . ASP A 1 87 ? 25.925 -8.095 -42.873 1.00 88.00 87 ASP A N 1
ATOM 620 C CA . ASP A 1 87 ? 25.872 -7.195 -44.028 1.00 88.00 87 ASP A CA 1
ATOM 621 C C . ASP A 1 87 ? 24.600 -7.561 -44.817 1.00 88.00 87 ASP A C 1
ATOM 623 O O . ASP A 1 87 ? 24.414 -8.728 -45.189 1.00 88.00 87 ASP A O 1
ATOM 627 N N . ASP A 1 88 ? 23.699 -6.606 -45.026 1.00 86.50 88 ASP A N 1
ATOM 628 C CA . ASP A 1 88 ? 22.431 -6.784 -45.754 1.00 86.50 88 ASP A CA 1
ATOM 629 C C . ASP A 1 88 ? 22.424 -6.130 -47.145 1.00 86.50 88 ASP A C 1
ATOM 631 O O . ASP A 1 88 ? 21.412 -6.157 -47.855 1.00 86.50 88 ASP A O 1
ATOM 635 N N . GLY A 1 89 ? 23.570 -5.611 -47.588 1.00 86.12 89 GLY A N 1
ATOM 636 C CA . GLY A 1 89 ? 23.731 -5.033 -48.911 1.00 86.12 89 GLY A CA 1
ATOM 637 C C . GLY A 1 89 ? 23.110 -3.653 -49.109 1.00 86.12 89 GLY A C 1
ATOM 638 O O . GLY A 1 89 ? 22.847 -3.302 -50.269 1.00 86.12 89 GLY A O 1
ATOM 639 N N . ASN A 1 90 ? 22.849 -2.894 -48.038 1.00 84.00 90 ASN A N 1
ATOM 640 C CA . ASN A 1 90 ? 22.368 -1.521 -48.141 1.00 84.00 90 ASN A CA 1
ATOM 641 C C . ASN A 1 90 ? 22.872 -0.595 -47.002 1.00 84.00 90 ASN A C 1
ATOM 643 O O . ASN A 1 90 ? 23.561 -1.041 -46.099 1.00 84.00 90 ASN A O 1
ATOM 647 N N . ASP A 1 91 ? 22.568 0.707 -47.094 1.00 84.38 91 ASP A N 1
ATOM 648 C CA . ASP A 1 91 ? 23.042 1.754 -46.160 1.00 84.38 91 ASP A CA 1
ATOM 649 C C . ASP A 1 91 ? 21.956 2.186 -45.146 1.00 84.38 91 ASP A C 1
ATOM 651 O O . ASP A 1 91 ? 22.021 3.277 -44.554 1.00 84.38 91 ASP A O 1
ATOM 655 N N . GLU A 1 92 ? 20.870 1.421 -45.040 1.00 87.50 92 GLU A N 1
ATOM 656 C CA . GLU A 1 92 ? 19.746 1.709 -44.156 1.00 87.50 92 GLU A CA 1
ATOM 657 C C . GLU A 1 92 ? 20.081 1.188 -42.761 1.00 87.50 92 GLU A C 1
ATOM 659 O O . GLU A 1 92 ? 20.455 0.049 -42.570 1.00 87.50 92 GLU A O 1
ATOM 664 N N . ASN A 1 93 ? 19.993 2.059 -41.760 1.00 86.19 93 ASN A N 1
ATOM 665 C CA . ASN A 1 93 ? 20.409 1.703 -40.403 1.00 86.19 93 ASN A CA 1
ATOM 666 C C . ASN A 1 93 ? 19.303 0.979 -39.619 1.00 86.19 93 ASN A C 1
ATOM 668 O O . ASN A 1 93 ? 19.554 0.504 -38.524 1.00 86.19 93 ASN A O 1
ATOM 672 N N . GLU A 1 94 ? 18.074 1.005 -40.137 1.00 90.31 94 GLU A N 1
ATOM 673 C CA . GLU A 1 94 ? 16.831 0.634 -39.450 1.00 90.31 94 GLU A CA 1
ATOM 674 C C . GLU A 1 94 ? 16.333 -0.754 -39.904 1.00 90.31 94 GLU A C 1
ATOM 676 O O . GLU A 1 94 ? 15.129 -1.011 -39.906 1.00 90.31 94 GLU A O 1
ATOM 681 N N . ASP A 1 95 ? 17.223 -1.638 -40.354 1.00 89.56 95 ASP A N 1
ATOM 682 C CA . ASP A 1 95 ? 16.891 -2.993 -40.795 1.00 89.56 95 ASP A CA 1
ATOM 683 C C . ASP A 1 95 ? 17.756 -4.060 -40.090 1.00 89.56 95 ASP A C 1
ATOM 685 O O . ASP A 1 95 ? 18.083 -3.933 -38.913 1.00 89.56 95 ASP A O 1
ATOM 689 N N . ALA A 1 96 ? 18.042 -5.188 -40.744 1.00 87.38 96 ALA A N 1
ATOM 690 C CA . ALA A 1 96 ? 18.710 -6.320 -40.107 1.00 87.38 96 ALA A CA 1
ATOM 691 C C . ALA A 1 96 ? 20.171 -6.036 -39.705 1.00 87.38 96 ALA A C 1
ATOM 693 O O . ALA A 1 96 ? 20.701 -6.753 -38.840 1.00 87.38 96 ALA A O 1
ATOM 694 N N . CYS A 1 97 ? 20.830 -5.056 -40.333 1.00 90.19 97 CYS A N 1
ATOM 695 C CA . CYS A 1 97 ? 22.211 -4.702 -40.053 1.00 90.19 97 CYS A CA 1
ATOM 696 C C . CYS A 1 97 ? 22.402 -3.193 -39.908 1.00 90.19 97 CYS A C 1
ATOM 698 O O . CYS A 1 97 ? 22.173 -2.409 -40.815 1.00 90.19 97 CYS A O 1
ATOM 700 N N . THR A 1 98 ? 22.942 -2.776 -38.767 1.00 87.88 98 THR A N 1
ATOM 701 C CA . THR A 1 98 ? 23.354 -1.382 -38.586 1.00 87.88 98 THR A CA 1
ATOM 702 C C . THR A 1 98 ? 24.527 -1.037 -39.509 1.00 87.88 98 THR A C 1
ATOM 704 O O . THR A 1 98 ? 25.380 -1.875 -39.814 1.00 87.88 98 THR A O 1
ATOM 707 N N . ASN A 1 99 ? 24.668 0.245 -39.842 1.00 82.75 99 ASN A N 1
ATOM 708 C CA . ASN A 1 99 ? 25.778 0.776 -40.642 1.00 82.75 99 ASN A CA 1
ATOM 709 C C . ASN A 1 99 ? 27.167 0.603 -39.981 1.00 82.75 99 ASN A C 1
ATOM 711 O O . ASN A 1 99 ? 28.193 0.847 -40.618 1.00 82.75 99 ASN A O 1
ATOM 715 N N . ASP A 1 100 ? 27.213 0.170 -38.715 1.00 81.56 100 ASP A N 1
ATOM 716 C CA . ASP A 1 100 ? 28.428 -0.206 -37.979 1.00 81.56 100 ASP A CA 1
ATOM 717 C C . ASP A 1 100 ? 28.722 -1.730 -38.039 1.00 81.56 100 ASP A C 1
ATOM 719 O O . ASP A 1 100 ? 29.557 -2.239 -37.282 1.00 81.56 100 ASP A O 1
ATOM 723 N N . CYS A 1 101 ? 28.054 -2.472 -38.931 1.00 84.19 101 CYS A N 1
ATOM 724 C CA . CYS A 1 101 ? 28.173 -3.924 -39.134 1.00 84.19 101 CYS A CA 1
ATOM 725 C C . CYS A 1 101 ? 27.882 -4.769 -37.905 1.00 84.19 101 CYS A C 1
ATOM 727 O O . CYS A 1 101 ? 28.566 -5.762 -37.612 1.00 84.19 101 CYS A O 1
ATOM 729 N N . ARG A 1 102 ? 26.839 -4.368 -37.185 1.00 86.94 102 ARG A N 1
ATOM 730 C CA . ARG A 1 102 ? 26.282 -5.103 -36.053 1.00 86.94 102 ARG A CA 1
ATOM 731 C C . ARG A 1 102 ? 24.835 -5.433 -36.325 1.00 86.94 102 ARG A C 1
ATOM 733 O O . ARG A 1 102 ? 24.136 -4.626 -36.932 1.00 86.94 102 ARG A O 1
ATOM 740 N N . HIS A 1 103 ? 24.416 -6.607 -35.865 1.00 89.62 103 HIS A N 1
ATOM 741 C CA . HIS A 1 103 ? 23.001 -6.948 -35.866 1.00 89.62 103 HIS A CA 1
ATOM 742 C C . HIS A 1 103 ? 22.237 -5.851 -35.134 1.00 89.62 103 HIS A C 1
ATOM 744 O O . HIS A 1 103 ? 22.675 -5.469 -34.047 1.00 89.62 103 HIS A O 1
ATOM 750 N N . ALA A 1 104 ? 21.144 -5.384 -35.733 1.00 88.19 104 ALA A N 1
ATOM 751 C CA . ALA A 1 104 ? 20.178 -4.569 -35.015 1.00 88.19 104 ALA A CA 1
ATOM 752 C C . ALA A 1 104 ? 19.654 -5.392 -33.836 1.00 88.19 104 ALA A C 1
ATOM 754 O O . ALA A 1 104 ? 19.208 -6.535 -34.018 1.00 88.19 104 ALA A O 1
ATOM 755 N N . ILE A 1 105 ? 19.839 -4.858 -32.635 1.00 89.50 105 ILE A N 1
ATOM 756 C CA . ILE A 1 105 ? 19.401 -5.476 -31.391 1.00 89.50 105 ILE A CA 1
ATOM 757 C C . ILE A 1 105 ? 18.820 -4.413 -30.478 1.00 89.50 105 ILE A C 1
ATOM 759 O O . ILE A 1 105 ? 19.342 -3.306 -30.393 1.00 89.50 105 ILE A O 1
ATOM 763 N N . CYS A 1 106 ? 17.860 -4.838 -29.667 1.00 89.00 106 CYS A N 1
ATOM 764 C CA . CYS A 1 106 ? 17.332 -4.001 -28.611 1.00 89.00 106 CYS A CA 1
ATOM 765 C C . CYS A 1 106 ? 18.412 -3.430 -27.687 1.00 89.00 106 CYS A C 1
ATOM 767 O O . CYS A 1 106 ? 19.241 -4.178 -27.156 1.00 89.00 106 CYS A O 1
ATOM 769 N N . GLY A 1 107 ? 18.353 -2.121 -27.465 1.00 86.50 107 GLY A N 1
ATOM 770 C CA . GLY A 1 107 ? 19.267 -1.358 -26.628 1.00 86.50 107 GLY A CA 1
ATOM 771 C C . GLY A 1 107 ? 20.503 -0.835 -27.368 1.00 86.50 107 GLY A C 1
ATOM 772 O O . GLY A 1 107 ? 21.435 -0.351 -26.716 1.00 86.50 107 GLY A O 1
ATOM 773 N N . ASP A 1 108 ? 20.562 -0.906 -28.704 1.00 87.62 108 ASP A N 1
ATOM 774 C CA . ASP A 1 108 ? 21.694 -0.392 -29.493 1.00 87.62 108 ASP A CA 1
ATOM 775 C C . ASP A 1 108 ? 21.549 1.083 -29.928 1.00 87.62 108 ASP A C 1
ATOM 777 O O . ASP A 1 108 ? 22.516 1.712 -30.379 1.00 87.62 108 ASP A O 1
ATOM 781 N N . GLY A 1 109 ? 20.375 1.667 -29.692 1.00 88.25 109 GLY A N 1
ATOM 782 C CA . GLY A 1 109 ? 20.007 3.046 -29.986 1.00 88.25 109 GLY A CA 1
ATOM 783 C C . GLY A 1 109 ? 19.348 3.252 -31.346 1.00 88.25 109 GLY A C 1
ATOM 784 O O . GLY A 1 109 ? 19.171 4.411 -31.746 1.00 88.25 109 GLY A O 1
ATOM 785 N N . ILE A 1 110 ? 19.024 2.182 -32.073 1.00 88.81 110 ILE A N 1
ATOM 786 C CA . ILE A 1 110 ? 18.488 2.236 -33.429 1.00 88.81 110 ILE A CA 1
ATOM 787 C C . ILE A 1 110 ? 17.260 1.331 -33.533 1.00 88.81 110 ILE A C 1
ATOM 789 O O . ILE A 1 110 ? 17.369 0.121 -33.485 1.00 88.81 110 ILE A O 1
ATOM 793 N N . VAL A 1 111 ? 16.086 1.927 -33.758 1.00 90.06 111 VAL A N 1
ATOM 794 C CA . VAL A 1 111 ? 14.844 1.158 -33.925 1.00 90.06 111 VAL A CA 1
ATOM 795 C C . VAL A 1 111 ? 14.811 0.491 -35.295 1.00 90.06 111 VAL A C 1
ATOM 797 O O . VAL A 1 111 ? 14.870 1.172 -36.324 1.00 90.06 111 VAL A O 1
ATOM 800 N N . ARG A 1 112 ? 14.625 -0.825 -35.309 1.00 90.50 112 ARG A N 1
ATOM 801 C CA . ARG A 1 112 ? 14.420 -1.616 -36.520 1.00 90.50 112 ARG A CA 1
ATOM 802 C C . ARG A 1 112 ? 12.997 -1.480 -37.088 1.00 90.50 112 ARG A C 1
ATOM 804 O O . ARG A 1 112 ? 12.008 -1.839 -36.455 1.00 90.50 112 ARG A O 1
ATOM 811 N N . MET A 1 113 ? 12.888 -1.021 -38.336 1.00 88.31 113 MET A N 1
ATOM 812 C CA . MET A 1 113 ? 11.642 -0.601 -38.999 1.00 88.31 113 MET A CA 1
ATOM 813 C C . MET A 1 113 ? 11.244 -1.449 -40.224 1.00 88.31 113 MET A C 1
ATOM 815 O O . MET A 1 113 ? 10.140 -1.277 -40.753 1.00 88.31 113 MET A O 1
ATOM 819 N N . ASP A 1 114 ? 12.101 -2.357 -40.706 1.00 89.44 114 ASP A N 1
ATOM 820 C CA . ASP A 1 114 ? 11.840 -3.209 -41.885 1.00 89.44 114 ASP A CA 1
ATOM 821 C C . ASP A 1 114 ? 10.840 -4.352 -41.620 1.00 89.44 114 ASP A C 1
ATOM 823 O O . ASP A 1 114 ? 10.299 -4.956 -42.557 1.00 89.44 114 ASP A O 1
ATOM 827 N N . LEU A 1 115 ? 10.567 -4.644 -40.346 1.00 89.94 115 LEU A N 1
ATOM 828 C CA . LEU A 1 115 ? 9.727 -5.752 -39.909 1.00 89.94 115 LEU A CA 1
ATOM 829 C C . LEU A 1 115 ? 8.302 -5.332 -39.538 1.00 89.94 115 LEU A C 1
ATOM 831 O O . LEU A 1 115 ? 8.003 -4.196 -39.181 1.00 89.94 115 LEU A O 1
ATOM 835 N N . GLN A 1 116 ? 7.389 -6.298 -39.633 1.00 87.50 116 GLN A N 1
ATOM 836 C CA . GLN A 1 116 ? 6.024 -6.159 -39.125 1.00 87.50 116 GLN A CA 1
ATOM 837 C C . GLN A 1 116 ? 5.961 -6.635 -37.673 1.00 87.50 116 GLN A C 1
ATOM 839 O O . GLN A 1 116 ? 6.694 -7.545 -37.298 1.00 87.50 116 GLN A O 1
ATOM 844 N N . ASP A 1 117 ? 5.004 -6.095 -36.922 1.00 81.50 117 ASP A N 1
ATOM 845 C CA . ASP A 1 117 ? 4.705 -6.394 -35.511 1.00 81.50 117 ASP A CA 1
ATOM 846 C C . ASP A 1 117 ? 4.678 -7.886 -35.124 1.00 81.50 117 ASP A C 1
ATOM 848 O O . ASP A 1 117 ? 4.929 -8.247 -33.981 1.00 81.50 117 ASP A O 1
ATOM 852 N N . SER A 1 118 ? 4.357 -8.771 -36.065 1.00 79.88 118 SER A N 1
ATOM 853 C CA . SER A 1 118 ? 4.313 -10.223 -35.852 1.00 79.88 118 SER A CA 1
ATOM 854 C C . SER A 1 118 ? 5.669 -10.948 -35.896 1.00 79.88 118 SER A C 1
ATOM 856 O O . SER A 1 118 ? 5.685 -12.172 -35.754 1.00 79.88 118 SER A O 1
ATOM 858 N N . HIS A 1 119 ? 6.772 -10.247 -36.168 1.00 87.62 119 HIS A N 1
ATOM 859 C CA . HIS A 1 119 ? 8.104 -10.843 -36.276 1.00 87.62 119 HIS A CA 1
ATOM 860 C C . HIS A 1 119 ? 8.832 -10.842 -34.925 1.00 87.62 119 HIS A C 1
ATOM 862 O O . HIS A 1 119 ? 8.748 -9.868 -34.190 1.00 87.62 119 HIS A O 1
ATOM 868 N N . ASP A 1 120 ? 9.585 -11.905 -34.627 1.00 82.94 120 ASP A N 1
ATOM 869 C CA . ASP A 1 120 ? 10.281 -12.056 -33.336 1.00 82.94 120 ASP A CA 1
ATOM 870 C C . ASP A 1 120 ? 11.376 -10.991 -33.110 1.00 82.94 120 ASP A C 1
ATOM 872 O O . ASP A 1 120 ? 11.662 -10.647 -31.970 1.00 82.94 120 ASP A O 1
ATOM 876 N N . ASP A 1 121 ? 11.947 -10.456 -34.194 1.00 82.94 121 ASP A N 1
ATOM 877 C CA . ASP A 1 121 ? 12.969 -9.391 -34.174 1.00 82.94 121 ASP A CA 1
ATOM 878 C C . ASP A 1 121 ? 12.386 -7.980 -34.426 1.00 82.94 121 ASP A C 1
ATOM 880 O O . ASP A 1 121 ? 13.114 -7.077 -34.830 1.00 82.94 121 ASP A O 1
ATOM 884 N N . PHE A 1 122 ? 11.063 -7.802 -34.330 1.00 87.56 122 PHE A N 1
ATOM 885 C CA . PHE A 1 122 ? 10.437 -6.484 -34.486 1.00 87.56 122 PHE A CA 1
ATOM 886 C C . PHE A 1 122 ? 10.719 -5.597 -33.271 1.00 87.56 122 PHE A C 1
ATOM 888 O O . PHE A 1 122 ? 10.566 -6.043 -32.135 1.00 87.56 122 PHE A O 1
ATOM 895 N N . GLU A 1 123 ? 11.033 -4.325 -33.520 1.00 91.00 123 GLU A N 1
ATOM 896 C CA . GLU A 1 123 ? 11.284 -3.338 -32.474 1.00 91.00 123 GLU A CA 1
ATOM 897 C C . GLU A 1 123 ? 10.236 -2.221 -32.520 1.00 91.00 123 GLU A C 1
ATOM 899 O O . GLU A 1 123 ? 10.125 -1.461 -33.481 1.00 91.00 123 GLU A O 1
ATOM 904 N N . GLU A 1 124 ? 9.427 -2.114 -31.466 1.00 88.12 124 GLU A N 1
ATOM 905 C CA . GLU A 1 124 ? 8.493 -0.999 -31.284 1.00 88.12 124 GLU A CA 1
ATOM 906 C C . GLU A 1 124 ? 9.216 0.263 -30.779 1.00 88.12 124 GLU A C 1
ATOM 908 O O . GLU A 1 124 ? 8.764 1.388 -31.017 1.00 88.12 124 GLU A O 1
ATOM 913 N N . CYS A 1 125 ? 10.325 0.074 -30.063 1.00 87.94 125 CYS A N 1
ATOM 914 C CA . CYS A 1 125 ? 11.183 1.108 -29.496 1.00 87.94 125 CYS A CA 1
ATOM 915 C C . CYS A 1 125 ? 12.618 0.593 -29.343 1.00 87.94 125 CYS A C 1
ATOM 917 O O . CYS A 1 125 ? 12.839 -0.610 -29.365 1.00 87.94 125 CYS A O 1
ATOM 919 N N . ASP A 1 126 ? 13.551 1.522 -29.128 1.00 89.38 126 ASP A N 1
ATOM 920 C CA . ASP A 1 126 ? 14.921 1.273 -28.681 1.00 89.38 126 ASP A CA 1
ATOM 921 C C . ASP A 1 126 ? 15.398 2.527 -27.930 1.00 89.38 126 ASP A C 1
ATOM 923 O O . ASP A 1 126 ? 15.228 3.659 -28.403 1.00 89.38 126 ASP A O 1
ATOM 927 N N . ASP A 1 127 ? 15.935 2.347 -26.731 1.00 85.19 127 ASP A N 1
ATOM 928 C CA . ASP A 1 127 ? 16.347 3.403 -25.810 1.00 85.19 127 ASP A CA 1
ATOM 929 C C . ASP A 1 127 ? 17.857 3.382 -25.485 1.00 85.19 127 ASP A C 1
ATOM 931 O O . ASP A 1 127 ? 18.321 4.062 -24.558 1.00 85.19 127 ASP A O 1
ATOM 935 N N . ALA A 1 128 ? 18.637 2.655 -26.289 1.00 89.19 128 ALA A N 1
ATOM 936 C CA . ALA A 1 128 ? 20.090 2.552 -26.221 1.00 89.19 128 ALA A CA 1
ATOM 937 C C . ALA A 1 128 ? 20.652 2.022 -24.886 1.00 89.19 128 ALA A C 1
ATOM 939 O O . ALA A 1 128 ? 21.778 2.383 -24.505 1.00 89.19 128 ALA A O 1
ATOM 940 N N . ASN A 1 129 ? 19.878 1.246 -24.121 1.00 84.56 129 ASN A N 1
ATOM 941 C CA . ASN A 1 129 ? 20.343 0.684 -22.858 1.00 84.56 129 ASN A CA 1
ATOM 942 C C . ASN A 1 129 ? 19.669 -0.667 -22.514 1.00 84.56 129 ASN A C 1
ATOM 944 O O . ASN A 1 129 ? 18.838 -1.155 -23.261 1.00 84.56 129 ASN A O 1
ATOM 948 N N . ASP A 1 130 ? 20.090 -1.297 -21.406 1.00 85.69 130 ASP A N 1
ATOM 949 C CA . ASP A 1 130 ? 19.582 -2.607 -20.944 1.00 85.69 130 ASP A CA 1
ATOM 950 C C . ASP A 1 130 ? 18.635 -2.485 -19.715 1.00 85.69 130 ASP A C 1
ATOM 952 O O . ASP A 1 130 ? 18.545 -3.393 -18.870 1.00 85.69 130 ASP A O 1
ATOM 956 N N . VAL A 1 131 ? 18.005 -1.322 -19.511 1.00 80.38 131 VAL A N 1
ATOM 957 C CA . VAL A 1 131 ? 17.166 -0.999 -18.345 1.00 80.38 131 VAL A CA 1
ATOM 958 C C . VAL A 1 131 ? 15.697 -1.255 -18.661 1.00 80.38 131 VAL A C 1
ATOM 960 O O . VAL A 1 131 ? 14.943 -0.371 -19.024 1.00 80.38 131 VAL A O 1
ATOM 963 N N . ASP A 1 132 ? 15.245 -2.453 -18.309 1.00 79.19 132 ASP A N 1
ATOM 964 C CA . ASP A 1 132 ? 13.864 -2.910 -18.528 1.00 79.19 132 ASP A CA 1
ATOM 965 C C . ASP A 1 132 ? 12.779 -2.017 -17.883 1.00 79.19 132 ASP A C 1
ATOM 967 O O . ASP A 1 132 ? 11.611 -2.088 -18.230 1.00 79.19 132 ASP A O 1
ATOM 971 N N . SER A 1 133 ? 13.139 -1.196 -16.891 1.00 69.06 133 SER A N 1
ATOM 972 C CA . SER A 1 133 ? 12.192 -0.403 -16.095 1.00 69.06 133 SER A CA 1
ATOM 973 C C . SER A 1 133 ? 11.943 1.015 -16.616 1.00 69.06 133 SER A C 1
ATOM 975 O O . SER A 1 133 ? 11.491 1.860 -15.837 1.00 69.06 133 SER A O 1
ATOM 977 N N . ASP A 1 134 ? 12.313 1.334 -17.851 1.00 68.75 134 ASP A N 1
ATOM 978 C CA . ASP A 1 134 ? 12.073 2.656 -18.426 1.00 68.75 134 ASP A CA 1
ATOM 979 C C . ASP A 1 134 ? 11.007 2.630 -19.540 1.00 68.75 134 ASP A C 1
ATOM 981 O O . ASP A 1 134 ? 9.980 1.969 -19.401 1.00 68.75 134 ASP A O 1
ATOM 985 N N . THR A 1 135 ? 11.136 3.467 -20.566 1.00 72.81 135 THR A N 1
ATOM 986 C CA . THR A 1 135 ? 10.148 3.580 -21.643 1.00 72.81 135 THR A CA 1
ATOM 987 C C . THR A 1 135 ? 10.206 2.441 -22.657 1.00 72.81 135 THR A C 1
ATOM 989 O O . THR A 1 135 ? 9.212 2.243 -23.364 1.00 72.81 135 THR A O 1
ATOM 992 N N . CYS A 1 136 ? 11.326 1.720 -22.741 1.00 81.81 136 CYS A N 1
ATOM 993 C CA . CYS A 1 136 ? 11.493 0.600 -23.655 1.00 81.81 136 CYS A CA 1
ATOM 994 C C . CYS A 1 136 ? 11.927 -0.648 -22.887 1.00 81.81 136 CYS A C 1
ATOM 996 O O . CYS A 1 136 ? 12.883 -0.619 -22.124 1.00 81.81 136 CYS A O 1
ATOM 998 N N . LEU A 1 137 ? 11.200 -1.751 -23.062 1.00 84.69 137 LEU A N 1
ATOM 999 C CA . LEU A 1 137 ? 11.609 -3.018 -22.462 1.00 84.69 137 LEU A CA 1
ATOM 1000 C C . LEU A 1 137 ? 12.833 -3.569 -23.198 1.00 84.69 137 LEU A C 1
ATOM 1002 O O . LEU A 1 137 ? 12.978 -3.376 -24.403 1.00 84.69 137 LEU A O 1
ATOM 1006 N N . ASN A 1 138 ? 13.610 -4.420 -22.530 1.00 85.31 138 ASN A N 1
ATOM 1007 C CA . ASN A 1 138 ? 14.703 -5.187 -23.144 1.00 85.31 138 ASN A CA 1
ATOM 1008 C C . ASN A 1 138 ? 14.206 -6.202 -24.200 1.00 85.31 138 ASN A C 1
ATOM 1010 O O . ASN A 1 138 ? 14.993 -6.901 -24.839 1.00 85.31 138 ASN A O 1
ATOM 1014 N N . THR A 1 139 ? 12.885 -6.332 -24.347 1.00 86.19 139 THR A N 1
ATOM 1015 C CA . THR A 1 139 ? 12.190 -7.081 -25.402 1.00 86.19 139 THR A CA 1
ATOM 1016 C C . THR A 1 139 ? 11.759 -6.198 -26.577 1.00 86.19 139 THR A C 1
ATOM 1018 O O . THR A 1 139 ? 11.003 -6.660 -27.429 1.00 86.19 139 THR A O 1
ATOM 1021 N N . CYS A 1 140 ? 12.195 -4.935 -26.615 1.00 86.94 140 CYS A N 1
ATOM 1022 C CA . CYS A 1 140 ? 11.914 -3.964 -27.673 1.00 86.94 140 CYS A CA 1
ATOM 1023 C C . CYS A 1 140 ? 10.433 -3.692 -27.922 1.00 86.94 140 CYS A C 1
ATOM 1025 O O . CYS A 1 140 ? 9.999 -3.283 -28.998 1.00 86.94 140 CYS A O 1
ATOM 1027 N N . SER A 1 141 ? 9.641 -3.904 -26.880 1.00 84.62 141 SER A N 1
ATOM 1028 C CA . SER A 1 141 ? 8.257 -3.468 -26.809 1.00 84.62 141 SER A CA 1
ATOM 1029 C C . SER A 1 141 ? 8.203 -2.180 -26.005 1.00 84.62 141 SER A C 1
ATOM 1031 O O . SER A 1 141 ? 8.909 -2.039 -25.002 1.00 84.62 141 SER A O 1
ATOM 1033 N N . VAL A 1 142 ? 7.345 -1.245 -26.416 1.00 76.38 142 VAL A N 1
ATOM 1034 C CA . VAL A 1 142 ? 7.101 -0.056 -25.596 1.00 76.38 142 VAL A CA 1
ATOM 1035 C C . VAL A 1 142 ? 6.520 -0.532 -24.273 1.00 76.38 142 VAL A C 1
ATOM 1037 O O . VAL A 1 142 ? 5.529 -1.267 -24.275 1.00 76.38 142 VAL A O 1
ATOM 1040 N N . ALA A 1 143 ? 7.122 -0.101 -23.166 1.00 65.56 143 ALA A N 1
ATOM 1041 C CA . ALA A 1 143 ? 6.648 -0.451 -21.835 1.00 65.56 143 ALA A CA 1
ATOM 1042 C C . ALA A 1 143 ? 5.200 0.036 -21.648 1.00 65.56 143 ALA A C 1
ATOM 1044 O O . ALA A 1 143 ? 4.862 1.198 -21.935 1.00 65.56 143 ALA A O 1
ATOM 1045 N N . ARG A 1 144 ? 4.317 -0.868 -21.223 1.00 67.31 144 ARG A N 1
ATOM 1046 C CA . ARG A 1 144 ? 2.869 -0.663 -21.126 1.00 67.31 144 ARG A CA 1
ATOM 1047 C C . ARG A 1 144 ? 2.323 -1.348 -19.885 1.00 67.31 144 ARG A C 1
ATOM 1049 O O . ARG A 1 144 ? 2.625 -2.494 -19.607 1.00 67.31 144 ARG A O 1
ATOM 1056 N N . CYS A 1 145 ? 1.304 -0.714 -19.319 1.00 57.94 145 CYS A N 1
ATOM 1057 C CA . CYS A 1 145 ? 0.533 -1.264 -18.214 1.00 57.94 145 CYS A CA 1
ATOM 1058 C C . CYS A 1 145 ? 0.144 -2.746 -18.368 1.00 57.94 145 CYS A C 1
ATOM 1060 O O . CYS A 1 145 ? -0.640 -3.083 -19.266 1.00 57.94 145 CYS A O 1
ATOM 1062 N N . GLY A 1 146 ? 0.620 -3.589 -17.445 1.00 58.72 146 GLY A N 1
ATOM 1063 C CA . GLY A 1 146 ? 0.325 -5.024 -17.399 1.00 58.72 146 GLY A CA 1
ATOM 1064 C C . GLY A 1 146 ? 1.295 -5.900 -18.198 1.00 58.72 146 GLY A C 1
ATOM 1065 O O . GLY A 1 146 ? 0.949 -7.044 -18.512 1.00 58.72 146 GLY A O 1
ATOM 1066 N N . ASP A 1 147 ? 2.467 -5.377 -18.563 1.00 61.34 147 ASP A N 1
ATOM 1067 C CA . ASP A 1 147 ? 3.552 -6.116 -19.219 1.00 61.34 147 ASP A CA 1
ATOM 1068 C C . ASP A 1 147 ? 4.444 -6.903 -18.235 1.00 61.34 147 ASP A C 1
ATOM 1070 O O . ASP A 1 147 ? 5.250 -7.738 -18.652 1.00 61.34 147 ASP A O 1
ATOM 1074 N N . GLY A 1 148 ? 4.232 -6.724 -16.930 1.00 65.19 148 GLY A N 1
ATOM 1075 C CA . GLY A 1 148 ? 4.958 -7.376 -15.849 1.00 65.19 148 GLY A CA 1
ATOM 1076 C C . GLY A 1 148 ? 6.176 -6.593 -15.358 1.00 65.19 148 GLY A C 1
ATOM 1077 O O . GLY A 1 148 ? 6.906 -7.125 -14.510 1.00 65.19 148 GLY A O 1
ATOM 1078 N N . VAL A 1 149 ? 6.412 -5.371 -15.849 1.00 67.31 149 VAL A N 1
ATOM 1079 C CA . VAL A 1 149 ? 7.599 -4.571 -15.538 1.00 67.31 149 VAL A CA 1
ATOM 1080 C C . VAL A 1 149 ? 7.224 -3.208 -14.957 1.00 67.31 149 VAL A C 1
ATOM 1082 O O . VAL A 1 149 ? 6.601 -2.355 -15.571 1.00 67.31 149 VAL A O 1
ATOM 1085 N N . LEU A 1 150 ? 7.668 -2.956 -13.723 1.00 65.69 150 LEU A N 1
ATOM 1086 C CA . LEU A 1 150 ? 7.393 -1.685 -13.062 1.00 65.69 150 LEU A CA 1
ATOM 1087 C C . LEU A 1 150 ? 8.305 -0.568 -13.581 1.00 65.69 150 LEU A C 1
ATOM 1089 O O . LEU A 1 150 ? 9.510 -0.583 -13.300 1.00 65.69 150 LEU A O 1
ATOM 1093 N N . ARG A 1 151 ? 7.727 0.472 -14.191 1.00 67.31 151 ARG A N 1
ATOM 1094 C CA . ARG A 1 151 ? 8.513 1.633 -14.616 1.00 67.31 151 ARG A CA 1
ATOM 1095 C C . ARG A 1 151 ? 8.974 2.514 -13.459 1.00 67.31 151 ARG A C 1
ATOM 1097 O O . ARG A 1 151 ? 8.213 2.887 -12.559 1.00 67.31 151 ARG A O 1
ATOM 1104 N N . GLN A 1 152 ? 10.234 2.931 -13.516 1.00 57.38 152 GLN A N 1
ATOM 1105 C CA . GLN A 1 152 ? 10.752 4.015 -12.689 1.00 57.38 152 GLN A CA 1
ATOM 1106 C C . GLN A 1 152 ? 10.619 5.340 -13.446 1.00 57.38 152 GLN A C 1
ATOM 1108 O O . GLN A 1 152 ? 10.870 5.376 -14.646 1.00 57.38 152 GLN A O 1
ATOM 1113 N N . PRO A 1 153 ? 10.242 6.446 -12.780 1.00 52.09 153 PRO A N 1
ATOM 1114 C CA . PRO A 1 153 ? 10.180 7.734 -13.455 1.00 52.09 153 PRO A CA 1
ATOM 1115 C C . PRO A 1 153 ? 11.569 8.140 -13.959 1.00 52.09 153 PRO A C 1
ATOM 1117 O O . PRO A 1 153 ? 12.515 8.257 -13.171 1.00 52.09 153 PRO A O 1
ATOM 1120 N N . GLY A 1 154 ? 11.667 8.417 -15.259 1.00 47.53 154 GLY A N 1
ATOM 1121 C CA . GLY A 1 154 ? 12.814 9.098 -15.845 1.00 47.53 154 GLY A CA 1
ATOM 1122 C C . GLY A 1 154 ? 12.880 10.565 -15.401 1.00 47.53 154 GLY A C 1
ATOM 1123 O O . GLY A 1 154 ? 11.893 11.168 -14.967 1.00 47.53 154 GLY A O 1
ATOM 1124 N N . ALA A 1 155 ? 14.062 11.180 -15.500 1.00 36.00 155 ALA A N 1
ATOM 1125 C CA . ALA A 1 155 ? 14.244 12.592 -15.170 1.00 36.00 155 ALA A CA 1
ATOM 1126 C C . ALA A 1 155 ? 13.444 13.493 -16.136 1.00 36.00 155 ALA A C 1
ATOM 1128 O O . ALA A 1 155 ? 13.940 13.861 -17.197 1.00 36.00 155 ALA A O 1
ATOM 1129 N N . GLY A 1 156 ? 12.225 13.885 -15.748 1.00 39.84 156 GLY A N 1
ATOM 1130 C CA . GLY A 1 156 ? 11.378 14.811 -16.512 1.00 39.84 156 GLY A CA 1
ATOM 1131 C C . GLY A 1 156 ? 9.939 14.355 -16.767 1.00 39.84 156 GLY A C 1
ATOM 1132 O O . GLY A 1 156 ? 9.178 15.138 -17.331 1.00 39.84 156 GLY A O 1
ATOM 1133 N N . GLU A 1 157 ? 9.553 13.150 -16.348 1.00 50.41 157 GLU A N 1
ATOM 1134 C CA . GLU A 1 157 ? 8.215 12.600 -16.607 1.00 50.41 157 GLU A CA 1
ATOM 1135 C C . GLU A 1 157 ? 7.147 13.084 -15.608 1.00 50.41 157 GLU A C 1
ATOM 1137 O O . GLU A 1 157 ? 7.426 13.405 -14.446 1.00 50.41 157 GLU A O 1
ATOM 1142 N N . THR A 1 158 ? 5.897 13.163 -16.074 1.00 45.84 158 THR A N 1
ATOM 1143 C CA . THR A 1 158 ? 4.738 13.596 -15.280 1.00 45.84 158 THR A CA 1
ATOM 1144 C C . THR A 1 158 ? 4.079 12.425 -14.547 1.00 45.84 158 THR A C 1
ATOM 1146 O O . THR A 1 158 ? 4.164 11.287 -14.985 1.00 45.84 158 THR A O 1
ATOM 1149 N N . LEU A 1 159 ? 3.335 12.695 -13.462 1.00 48.09 159 LEU A N 1
ATOM 1150 C CA . LEU A 1 159 ? 2.574 11.694 -12.680 1.00 48.09 159 LEU A CA 1
ATOM 1151 C C . LEU A 1 159 ? 1.649 10.779 -13.515 1.00 48.09 159 LEU A C 1
ATOM 1153 O O . LEU A 1 159 ? 1.229 9.749 -13.004 1.00 48.09 159 LEU A O 1
ATOM 1157 N N . ALA A 1 160 ? 1.304 11.164 -14.750 1.00 45.91 160 ALA A N 1
ATOM 1158 C CA . ALA A 1 160 ? 0.462 10.394 -15.669 1.00 45.91 160 ALA A CA 1
ATOM 1159 C C . ALA A 1 160 ? 1.248 9.401 -16.551 1.00 45.91 160 ALA A C 1
ATOM 1161 O O . ALA A 1 160 ? 0.635 8.531 -17.158 1.00 45.91 160 ALA A O 1
ATOM 1162 N N . GLU A 1 161 ? 2.573 9.540 -16.622 1.00 47.28 161 GLU A N 1
ATOM 1163 C CA . GLU A 1 161 ? 3.498 8.665 -17.363 1.00 47.28 161 GLU A CA 1
ATOM 1164 C C . GLU A 1 161 ? 4.227 7.693 -16.417 1.00 47.28 161 GLU A C 1
ATOM 1166 O O . GLU A 1 161 ? 4.956 6.814 -16.861 1.00 47.28 161 GLU A O 1
ATOM 1171 N N . ILE A 1 162 ? 4.005 7.824 -15.102 1.00 51.72 162 ILE A N 1
ATOM 1172 C CA . ILE A 1 162 ? 4.546 6.919 -14.088 1.00 51.72 162 ILE A CA 1
ATOM 1173 C C . ILE A 1 162 ? 3.679 5.660 -14.034 1.00 51.72 162 ILE A C 1
ATOM 1175 O O . ILE A 1 162 ? 2.567 5.694 -13.504 1.00 51.72 162 ILE A O 1
ATOM 1179 N N . GLU A 1 163 ? 4.232 4.534 -14.477 1.00 57.09 163 GLU A N 1
ATOM 1180 C CA . GLU A 1 163 ? 3.718 3.195 -14.174 1.00 57.09 163 GLU A CA 1
ATOM 1181 C C . GLU A 1 163 ? 4.065 2.824 -12.726 1.00 57.09 163 GLU A C 1
ATOM 1183 O O . GLU A 1 163 ? 4.911 1.984 -12.428 1.00 57.09 163 GLU A O 1
ATOM 1188 N N . ALA A 1 164 ? 3.472 3.548 -11.773 1.00 55.38 164 ALA A N 1
ATOM 1189 C CA . ALA A 1 164 ? 3.898 3.469 -10.375 1.00 55.38 164 ALA A CA 1
ATOM 1190 C C . ALA A 1 164 ? 3.526 2.127 -9.725 1.00 55.38 164 ALA A C 1
ATOM 1192 O O . ALA A 1 164 ? 3.996 1.838 -8.620 1.00 55.38 164 ALA A O 1
ATOM 1193 N N . CYS A 1 165 ? 2.679 1.353 -10.403 1.00 62.44 165 CYS A N 1
ATOM 1194 C CA . CYS A 1 165 ? 2.207 0.024 -10.072 1.00 62.44 165 CYS A CA 1
ATOM 1195 C C . CYS A 1 165 ? 1.978 -0.774 -11.370 1.00 62.44 165 CYS A C 1
ATOM 1197 O O . CYS A 1 165 ? 1.355 -0.243 -12.283 1.00 62.44 165 CYS A O 1
ATOM 1199 N N . ASP A 1 166 ? 2.400 -2.040 -11.375 1.00 64.44 166 ASP A N 1
ATOM 1200 C CA . ASP A 1 166 ? 1.905 -3.110 -12.245 1.00 64.44 166 ASP A CA 1
ATOM 1201 C C . ASP A 1 166 ? 1.649 -4.328 -11.338 1.00 64.44 166 ASP A C 1
ATOM 1203 O O . ASP A 1 166 ? 2.548 -4.781 -10.622 1.00 64.44 166 ASP A O 1
ATOM 1207 N N . ASP A 1 167 ? 0.403 -4.797 -11.276 1.00 61.88 167 ASP A N 1
ATOM 1208 C CA . ASP A 1 167 ? -0.010 -5.971 -10.496 1.00 61.88 167 ASP A CA 1
ATOM 1209 C C . ASP A 1 167 ? -0.236 -7.220 -11.368 1.00 61.88 167 ASP A C 1
ATOM 1211 O O . ASP A 1 167 ? -0.816 -8.218 -10.920 1.00 61.88 167 ASP A O 1
ATOM 1215 N N . GLY A 1 168 ? 0.247 -7.173 -12.611 1.00 62.34 168 GLY A N 1
ATOM 1216 C CA . GLY A 1 168 ? 0.184 -8.245 -13.592 1.00 62.34 168 GLY A CA 1
ATOM 1217 C C . GLY A 1 168 ? -1.222 -8.497 -14.130 1.00 62.34 168 GLY A C 1
ATOM 1218 O O . GLY A 1 168 ? -1.472 -9.571 -14.690 1.00 62.34 168 GLY A O 1
ATOM 1219 N N . ASN A 1 169 ? -2.171 -7.575 -13.920 1.00 62.09 169 ASN A N 1
ATOM 1220 C CA . ASN A 1 169 ? -3.537 -7.733 -14.395 1.00 62.09 169 ASN A CA 1
ATOM 1221 C C . ASN A 1 169 ? -4.226 -6.391 -14.751 1.00 62.09 169 ASN A C 1
ATOM 1223 O O . ASN A 1 169 ? -3.643 -5.318 -14.678 1.00 62.09 169 ASN A O 1
ATOM 1227 N N . SER A 1 170 ? -5.470 -6.457 -15.248 1.00 63.19 170 SER A N 1
ATOM 1228 C CA . SER A 1 170 ? -6.243 -5.290 -15.713 1.00 63.19 170 SER A CA 1
ATOM 1229 C C . SER A 1 170 ? -7.509 -5.014 -14.883 1.00 63.19 170 SER A C 1
ATOM 1231 O O . SER A 1 170 ? -8.447 -4.371 -15.370 1.00 63.19 170 SER A O 1
ATOM 1233 N N . VAL A 1 171 ? -7.615 -5.588 -13.683 1.00 61.41 171 VAL A N 1
ATOM 1234 C CA . VAL A 1 171 ? -8.707 -5.356 -12.732 1.00 61.41 171 VAL A CA 1
ATOM 1235 C C . VAL A 1 171 ? -8.485 -3.991 -12.086 1.00 61.41 171 VAL A C 1
ATOM 1237 O O . VAL A 1 171 ? -7.368 -3.542 -11.904 1.00 61.41 171 VAL A O 1
ATOM 1240 N N . SER A 1 172 ? -9.566 -3.257 -11.830 1.00 56.88 172 SER A N 1
ATOM 1241 C CA . SER A 1 172 ? -9.480 -1.960 -11.155 1.00 56.88 172 SER A CA 1
ATOM 1242 C C . SER A 1 172 ? -9.831 -2.110 -9.681 1.00 56.88 172 SER A C 1
ATOM 1244 O O . SER A 1 172 ? -10.810 -2.784 -9.342 1.00 56.88 172 SER A O 1
ATOM 1246 N N . GLY A 1 173 ? -9.100 -1.407 -8.818 1.00 55.12 173 GLY A N 1
ATOM 1247 C CA . GLY A 1 173 ? -9.452 -1.271 -7.402 1.00 55.12 173 GLY A CA 1
ATOM 1248 C C . GLY A 1 173 ? -8.982 -2.416 -6.502 1.00 55.12 173 GLY A C 1
ATOM 1249 O O . GLY A 1 173 ? -9.433 -2.553 -5.363 1.00 55.12 173 GLY A O 1
ATOM 1250 N N . ASP A 1 174 ? -8.100 -3.274 -6.993 1.00 58.91 174 ASP A N 1
ATOM 1251 C CA . ASP A 1 174 ? -7.224 -4.168 -6.221 1.00 58.91 174 ASP A CA 1
ATOM 1252 C C . ASP A 1 174 ? -5.884 -3.505 -5.850 1.00 58.91 174 ASP A C 1
ATOM 1254 O O . ASP A 1 174 ? -5.063 -4.102 -5.162 1.00 58.91 174 ASP A O 1
ATOM 1258 N N . GLY A 1 175 ? -5.725 -2.229 -6.211 1.00 60.09 175 GLY A N 1
ATOM 1259 C CA . GLY A 1 175 ? -4.613 -1.364 -5.824 1.00 60.09 175 GLY A CA 1
ATOM 1260 C C . GLY A 1 175 ? -3.939 -0.687 -7.021 1.00 60.09 175 GLY A C 1
ATOM 1261 O O . GLY A 1 175 ? -3.269 0.334 -6.838 1.00 60.09 175 GLY A O 1
ATOM 1262 N N . CYS A 1 176 ? -4.191 -1.185 -8.232 1.00 70.38 176 CYS A N 1
ATOM 1263 C CA . CYS A 1 176 ? -3.770 -0.602 -9.499 1.00 70.38 176 CYS A CA 1
ATOM 1264 C C . CYS A 1 176 ? -4.988 -0.248 -10.366 1.00 70.38 176 CYS A C 1
ATOM 1266 O O . CYS A 1 176 ? -5.985 -0.965 -10.378 1.00 70.38 176 CYS A O 1
ATOM 1268 N N . ALA A 1 177 ? -4.951 0.863 -11.108 1.00 65.81 177 ALA A N 1
ATOM 1269 C CA . ALA A 1 177 ? -5.903 1.093 -12.197 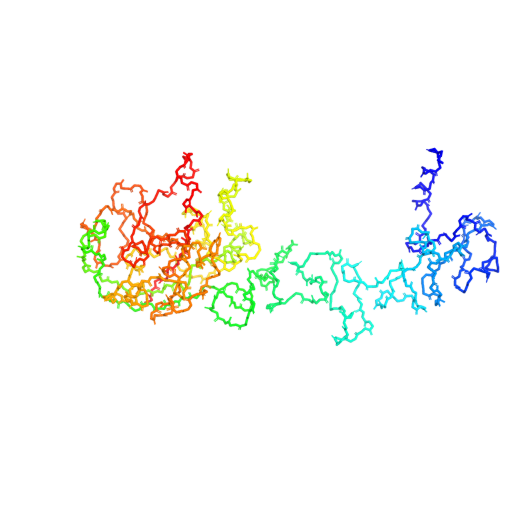1.00 65.81 177 ALA A CA 1
ATOM 1270 C C . ALA A 1 177 ? -5.271 1.947 -13.298 1.00 65.81 177 ALA A C 1
ATOM 1272 O O . ALA A 1 177 ? -4.849 3.077 -13.049 1.00 65.81 177 ALA A O 1
ATOM 1273 N N . ASN A 1 178 ? -5.236 1.425 -14.530 1.00 63.06 178 ASN A N 1
ATOM 1274 C CA . ASN A 1 178 ? -4.494 2.032 -15.648 1.00 63.06 178 ASN A CA 1
ATOM 1275 C C . ASN A 1 178 ? -3.042 2.371 -15.251 1.00 63.06 178 ASN A C 1
ATOM 1277 O O . ASN A 1 178 ? -2.534 3.432 -15.608 1.00 63.06 178 ASN A O 1
ATOM 1281 N N . CYS A 1 179 ? -2.445 1.510 -14.420 1.00 63.06 179 CYS A N 1
ATOM 1282 C CA . CYS A 1 179 ? -1.114 1.633 -13.827 1.00 63.06 179 CYS A CA 1
ATOM 1283 C C . CYS A 1 179 ? -0.814 2.908 -13.036 1.00 63.06 179 CYS A C 1
ATOM 1285 O O . CYS A 1 179 ? 0.327 3.206 -12.676 1.00 63.06 179 CYS A O 1
ATOM 1287 N N . LEU A 1 180 ? -1.874 3.617 -12.659 1.00 68.25 180 LEU A N 1
ATOM 1288 C CA . LEU A 1 180 ? -1.825 4.560 -11.566 1.00 68.25 180 LEU A CA 1
ATOM 1289 C C . LEU A 1 180 ? -2.216 3.822 -10.287 1.00 68.25 180 LEU A C 1
ATOM 1291 O O . LEU A 1 180 ? -3.232 3.119 -10.262 1.00 68.25 180 LEU A O 1
ATOM 1295 N N . PRO A 1 181 ? -1.442 3.974 -9.205 1.00 73.06 181 PRO A N 1
ATOM 1296 C CA . PRO A 1 181 ? -1.809 3.374 -7.943 1.00 73.06 181 PRO A CA 1
ATOM 1297 C C . PRO A 1 181 ? -3.064 4.068 -7.416 1.00 73.06 181 PRO A C 1
ATOM 1299 O O . PRO A 1 181 ? -3.135 5.298 -7.324 1.00 73.06 181 PRO A O 1
ATOM 1302 N N . THR A 1 182 ? -4.063 3.270 -7.061 1.00 77.00 182 THR A N 1
ATOM 1303 C CA . THR A 1 182 ? -5.338 3.760 -6.537 1.00 77.00 182 THR A CA 1
ATOM 1304 C C . THR A 1 182 ? -5.454 3.461 -5.057 1.00 77.00 182 THR A C 1
ATOM 1306 O O . THR A 1 182 ? -4.950 2.452 -4.572 1.00 77.00 182 THR A O 1
ATOM 1309 N N . LEU A 1 183 ? -6.158 4.327 -4.332 1.00 88.94 183 LEU A N 1
ATOM 1310 C CA . LEU A 1 183 ? -6.593 4.034 -2.974 1.00 88.94 183 LEU A CA 1
ATOM 1311 C C . LEU A 1 183 ? -8.110 4.137 -2.922 1.00 88.94 183 LEU A C 1
ATOM 1313 O O . LEU A 1 183 ? -8.659 5.224 -2.735 1.00 88.94 183 LEU A O 1
ATOM 1317 N N . ASP A 1 184 ? -8.772 3.002 -3.111 1.00 90.06 184 ASP A N 1
ATOM 1318 C CA . ASP A 1 184 ? -10.223 2.928 -3.031 1.00 90.06 184 ASP A CA 1
ATOM 1319 C C . ASP A 1 184 ? -10.702 3.035 -1.591 1.00 90.06 184 ASP A C 1
ATOM 1321 O O . ASP A 1 184 ? -10.081 2.525 -0.658 1.00 90.06 184 ASP A O 1
ATOM 1325 N N . PHE A 1 185 ? -11.853 3.677 -1.426 1.00 94.38 185 PHE A N 1
ATOM 1326 C CA . PHE A 1 185 ? -12.480 3.932 -0.142 1.00 94.38 185 PHE A CA 1
ATOM 1327 C C . PHE A 1 185 ? -13.843 3.249 -0.088 1.00 94.38 185 PHE A C 1
ATOM 1329 O O . PHE A 1 185 ? -14.736 3.529 -0.887 1.00 94.38 185 PHE A O 1
ATOM 1336 N N . VAL A 1 186 ? -14.013 2.355 0.879 1.00 96.56 186 VAL A N 1
ATOM 1337 C CA . VAL A 1 186 ? -15.235 1.578 1.077 1.00 96.56 186 VAL A CA 1
ATOM 1338 C C . VAL A 1 186 ? -16.041 2.200 2.208 1.00 96.56 186 VAL A C 1
ATOM 1340 O O . VAL A 1 186 ? -15.527 2.438 3.301 1.00 96.56 186 VAL A O 1
ATOM 1343 N N . LEU A 1 187 ? -17.326 2.450 1.952 1.00 97.69 187 LEU A N 1
ATOM 1344 C CA . LEU A 1 187 ? -18.246 2.973 2.956 1.00 97.69 187 LEU A CA 1
ATOM 1345 C C . LEU A 1 187 ? -18.538 1.918 4.026 1.00 97.69 187 LEU A C 1
ATOM 1347 O O . LEU A 1 187 ? -19.209 0.916 3.771 1.00 97.69 187 LEU A O 1
ATOM 1351 N N . ILE A 1 188 ? -18.112 2.199 5.250 1.00 98.25 188 ILE A N 1
ATOM 1352 C CA . ILE A 1 188 ? -18.474 1.445 6.441 1.00 98.25 188 ILE A CA 1
ATOM 1353 C C . ILE A 1 188 ? -19.665 2.154 7.086 1.00 98.25 188 ILE A C 1
ATOM 1355 O O . ILE A 1 188 ? -19.545 3.228 7.670 1.00 98.25 188 ILE A O 1
ATOM 1359 N N . GLN A 1 189 ? -20.851 1.562 6.940 1.00 98.12 189 GLN A N 1
ATOM 1360 C CA . GLN A 1 189 ? -22.061 2.065 7.593 1.00 98.12 189 GLN A CA 1
ATOM 1361 C C . GLN A 1 189 ? -21.917 1.930 9.107 1.00 98.12 189 GLN A C 1
ATOM 1363 O O . GLN A 1 189 ? -21.708 0.809 9.582 1.00 98.12 189 GLN A O 1
ATOM 1368 N N . GLY A 1 190 ? -22.075 3.046 9.819 1.00 97.69 190 GLY A N 1
ATOM 1369 C CA . GLY A 1 190 ? -21.935 3.133 11.266 1.00 97.69 190 GLY A CA 1
ATOM 1370 C C . GLY A 1 190 ? -22.942 2.285 12.043 1.00 97.69 190 GLY A C 1
ATOM 1371 O O . GLY A 1 190 ? -23.937 1.781 11.508 1.00 97.69 190 GLY A O 1
ATOM 1372 N N . GLY A 1 191 ? -22.680 2.144 13.337 1.00 98.25 191 GLY A N 1
ATOM 1373 C CA . GLY A 1 191 ? -23.471 1.328 14.247 1.00 98.25 191 GLY A CA 1
ATOM 1374 C C . GLY A 1 191 ? -22.816 1.184 15.614 1.00 98.25 191 GLY A C 1
ATOM 1375 O O . GLY A 1 191 ? -21.756 1.745 15.877 1.00 98.25 191 GLY A O 1
ATOM 1376 N N . THR A 1 192 ? -23.465 0.422 16.488 1.00 98.56 192 THR A N 1
ATOM 1377 C CA . THR A 1 192 ? -22.973 0.135 17.839 1.00 98.56 192 THR A CA 1
ATOM 1378 C C . THR A 1 192 ? -22.450 -1.293 17.908 1.00 98.56 192 THR A C 1
ATOM 1380 O O . THR A 1 192 ? -23.086 -2.200 17.368 1.00 98.56 192 THR A O 1
ATOM 1383 N N . TYR A 1 193 ? -21.310 -1.495 18.565 1.00 98.44 193 TYR A N 1
ATOM 1384 C CA . TYR A 1 193 ? -20.701 -2.812 18.735 1.00 98.44 193 TYR A CA 1
ATOM 1385 C C . TYR A 1 193 ? -19.995 -2.964 20.080 1.00 98.44 193 TYR A C 1
ATOM 1387 O O . TYR A 1 193 ? -19.762 -1.978 20.777 1.00 98.44 193 TYR A O 1
ATOM 1395 N N . GLN A 1 194 ? -19.665 -4.208 20.428 1.00 98.12 194 GLN A N 1
ATOM 1396 C CA . GLN A 1 194 ? -18.824 -4.524 21.580 1.00 98.12 194 GLN A CA 1
ATOM 1397 C C . GLN A 1 194 ? -17.351 -4.479 21.169 1.00 98.12 194 GLN A C 1
ATOM 1399 O O . GLN A 1 194 ? -16.874 -5.380 20.476 1.00 98.12 194 GLN A O 1
ATOM 1404 N N . MET A 1 195 ? -16.650 -3.423 21.580 1.00 98.12 195 MET A N 1
ATOM 1405 C CA . MET A 1 195 ? -15.213 -3.261 21.367 1.00 98.12 195 MET A CA 1
ATOM 1406 C C . MET A 1 195 ? -14.428 -3.980 22.460 1.00 98.12 195 MET A C 1
ATOM 1408 O O . MET A 1 195 ? -14.778 -3.884 23.639 1.00 98.12 195 MET A O 1
ATOM 1412 N N . GLY A 1 196 ? -13.343 -4.650 22.074 1.00 96.81 196 GLY A N 1
ATOM 1413 C CA . GLY A 1 196 ? -12.458 -5.358 22.993 1.00 96.81 196 GLY A CA 1
ATOM 1414 C C . GLY A 1 196 ? -12.904 -6.787 23.309 1.00 96.81 196 GLY A C 1
ATOM 1415 O O . GLY A 1 196 ? -13.696 -7.406 22.592 1.00 96.81 196 GLY A O 1
ATOM 1416 N N . SER A 1 197 ? -12.340 -7.348 24.377 1.00 94.94 197 SER A N 1
ATOM 1417 C CA . SER A 1 197 ? -12.604 -8.709 24.841 1.00 94.94 197 SER A CA 1
ATOM 1418 C C . SER A 1 197 ? -12.373 -8.830 26.346 1.00 94.94 197 SER A C 1
ATOM 1420 O O . SER A 1 197 ? -11.347 -8.400 26.860 1.00 94.94 197 SER A O 1
ATOM 1422 N N . ASP A 1 198 ? -13.282 -9.513 27.044 1.00 92.75 198 ASP A N 1
ATOM 1423 C CA . ASP A 1 198 ? -13.105 -9.898 28.456 1.00 92.75 198 ASP A CA 1
ATOM 1424 C C . ASP A 1 198 ? -12.317 -11.216 28.618 1.00 92.75 198 ASP A C 1
ATOM 1426 O O . ASP A 1 198 ? -12.385 -11.891 29.650 1.00 92.75 198 ASP A O 1
ATOM 1430 N N . GLY A 1 199 ? -11.595 -11.628 27.574 1.00 81.50 199 GLY A N 1
ATOM 1431 C CA . GLY A 1 199 ? -10.734 -12.802 27.599 1.00 81.50 199 GLY A CA 1
ATOM 1432 C C . GLY A 1 199 ? -9.552 -12.655 28.563 1.00 81.50 199 GLY A C 1
ATOM 1433 O O . GLY A 1 199 ? -9.196 -11.575 29.022 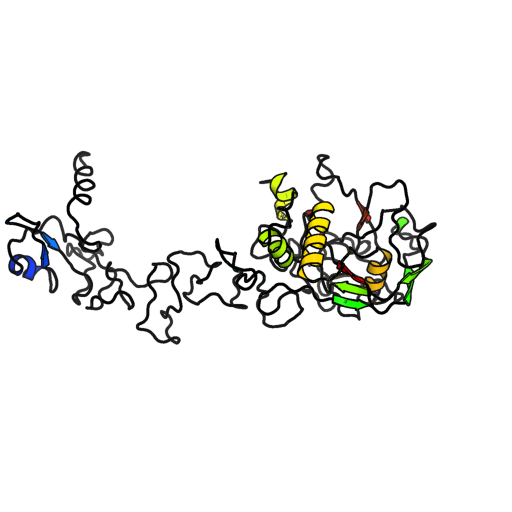1.00 81.50 199 GLY A O 1
ATOM 1434 N N . THR A 1 200 ? -8.896 -13.776 28.864 1.00 73.31 200 THR A N 1
ATOM 1435 C CA . THR A 1 200 ? -7.734 -13.798 29.771 1.00 73.31 200 THR A CA 1
ATOM 1436 C C . THR A 1 200 ? -6.390 -13.759 29.048 1.00 73.31 200 THR A C 1
ATOM 1438 O O . THR A 1 200 ? -5.357 -13.819 29.709 1.00 73.31 200 THR A O 1
ATOM 1441 N N . VAL A 1 201 ? -6.382 -13.761 27.709 1.00 81.38 201 VAL A N 1
ATOM 1442 C CA . VAL A 1 201 ? -5.144 -13.878 26.919 1.00 81.38 201 VAL A CA 1
ATOM 1443 C C . VAL A 1 201 ? -4.367 -12.564 26.942 1.00 81.38 201 VAL A C 1
ATOM 1445 O O . VAL A 1 201 ? -3.200 -12.566 27.324 1.00 81.38 201 VAL A O 1
ATOM 1448 N N . PHE A 1 202 ? -5.031 -11.458 26.609 1.00 88.81 202 PHE A N 1
ATOM 1449 C CA . PHE A 1 202 ? -4.467 -10.113 26.662 1.00 88.81 202 PHE A CA 1
ATOM 1450 C C . PHE A 1 202 ? -5.404 -9.226 27.476 1.00 88.81 202 PHE A C 1
ATOM 1452 O O . PHE A 1 202 ? -6.568 -9.037 27.135 1.00 88.81 202 PHE A O 1
ATOM 1459 N N . THR A 1 203 ? -4.919 -8.749 28.619 1.00 92.31 203 THR A N 1
ATOM 1460 C CA . THR A 1 203 ? -5.752 -8.047 29.608 1.00 92.31 203 THR A CA 1
ATOM 1461 C C . THR A 1 203 ? -6.069 -6.605 29.218 1.00 92.31 203 THR A C 1
ATOM 1463 O O . THR A 1 203 ? -6.975 -6.004 29.783 1.00 92.31 203 THR A O 1
ATOM 1466 N N . ASP A 1 204 ? -5.306 -6.037 28.290 1.00 93.75 204 ASP A N 1
ATOM 1467 C CA . ASP A 1 204 ? -5.481 -4.693 27.740 1.00 93.75 204 ASP A CA 1
ATOM 1468 C C . ASP A 1 204 ? -6.610 -4.605 26.700 1.00 93.75 204 ASP A C 1
ATOM 1470 O O . ASP A 1 204 ? -7.044 -3.498 26.371 1.00 93.75 204 ASP A O 1
ATOM 1474 N N . GLU A 1 205 ? -7.138 -5.751 26.253 1.00 96.31 205 GLU A N 1
ATOM 1475 C CA . GLU A 1 205 ? -8.381 -5.864 25.472 1.00 96.31 205 GLU A CA 1
ATOM 1476 C C . GLU A 1 205 ? -9.639 -5.630 26.326 1.00 96.31 205 GLU A C 1
ATOM 1478 O O . GLU A 1 205 ? -10.727 -5.466 25.778 1.00 96.31 205 GLU A O 1
ATOM 1483 N N . ALA A 1 206 ? -9.506 -5.619 27.655 1.00 96.25 206 ALA A N 1
ATOM 1484 C CA . ALA A 1 206 ? -10.618 -5.525 28.593 1.00 96.25 206 ALA A CA 1
ATOM 1485 C C . ALA A 1 206 ? -10.786 -4.101 29.174 1.00 96.25 206 ALA A C 1
ATOM 1487 O O . ALA A 1 206 ? -9.816 -3.339 29.276 1.00 96.25 206 ALA A O 1
ATOM 1488 N N . PRO A 1 207 ? -11.992 -3.742 29.653 1.00 96.88 207 PRO A N 1
ATOM 1489 C CA . PRO A 1 207 ? -13.236 -4.497 29.503 1.00 96.88 207 PRO A CA 1
ATOM 1490 C C . PRO A 1 207 ? -13.837 -4.370 28.097 1.00 96.88 207 PRO A C 1
ATOM 1492 O O . PRO A 1 207 ? -13.701 -3.328 27.448 1.00 96.88 207 PRO A O 1
ATOM 1495 N N . ALA A 1 208 ? -14.567 -5.400 27.672 1.00 97.25 208 ALA A N 1
ATOM 1496 C CA . ALA A 1 208 ? -15.472 -5.278 26.539 1.00 97.25 208 ALA A CA 1
ATOM 1497 C C . ALA A 1 208 ? -16.539 -4.212 26.844 1.00 97.25 208 ALA A C 1
ATOM 1499 O O . ALA A 1 208 ? -17.098 -4.168 27.946 1.00 97.25 208 ALA A O 1
ATOM 1500 N N . HIS A 1 209 ? -16.786 -3.308 25.899 1.00 97.94 209 HIS A N 1
ATOM 1501 C CA . HIS A 1 209 ? -17.684 -2.173 26.109 1.00 97.94 209 HIS A CA 1
ATOM 1502 C C . HIS A 1 209 ? -18.373 -1.728 24.816 1.00 97.94 209 HIS A C 1
ATOM 1504 O O . HIS A 1 209 ? -17.860 -1.917 23.714 1.00 97.94 209 HIS A O 1
ATOM 1510 N N . GLU A 1 210 ? -19.548 -1.111 24.959 1.00 98.38 210 GLU A N 1
ATOM 1511 C CA . GLU A 1 210 ? -20.302 -0.590 23.820 1.00 98.38 210 GLU A CA 1
ATOM 1512 C C . GLU A 1 210 ? -19.662 0.679 23.258 1.00 98.38 210 GLU A C 1
ATOM 1514 O O . GLU A 1 210 ? -19.431 1.652 23.980 1.00 98.38 210 GLU A O 1
ATOM 1519 N N . VAL A 1 211 ? -19.457 0.683 21.943 1.00 98.69 211 VAL A N 1
ATOM 1520 C CA . VAL A 1 211 ? -18.984 1.840 21.183 1.00 98.69 211 VAL A CA 1
ATOM 1521 C C . VAL A 1 211 ? -19.903 2.057 19.992 1.00 98.69 211 VAL A C 1
ATOM 1523 O O . VAL A 1 211 ? -20.202 1.123 19.251 1.00 98.69 211 VAL A O 1
ATOM 1526 N N . THR A 1 212 ? -20.363 3.291 19.800 1.00 98.69 212 THR A N 1
ATOM 1527 C CA . THR A 1 212 ? -21.138 3.708 18.628 1.00 98.69 212 THR A CA 1
ATOM 1528 C C . THR A 1 212 ? -20.227 4.442 17.663 1.00 98.69 212 THR A C 1
ATOM 1530 O O . THR A 1 212 ? -19.781 5.541 17.965 1.00 98.69 212 THR A O 1
ATOM 1533 N N . VAL A 1 213 ? -19.967 3.844 16.505 1.00 98.38 213 VAL A N 1
ATOM 1534 C CA . VAL A 1 213 ? -19.097 4.401 15.467 1.00 98.38 213 VAL A CA 1
ATOM 1535 C C . VAL A 1 213 ? -19.972 5.053 14.388 1.00 98.38 213 VAL A C 1
ATOM 1537 O O . VAL A 1 213 ? -20.915 4.405 13.913 1.00 98.38 213 VAL A O 1
ATOM 1540 N N . PRO A 1 214 ? -19.725 6.319 13.999 1.00 97.81 214 PRO A N 1
ATOM 1541 C CA . PRO A 1 214 ? -20.424 6.946 12.876 1.00 97.81 214 PRO A CA 1
ATOM 1542 C C . PRO A 1 214 ? -20.102 6.232 11.554 1.00 97.81 214 PRO A C 1
ATOM 1544 O O . PRO A 1 214 ? -19.231 5.371 11.495 1.00 97.81 214 PRO A O 1
ATOM 1547 N N . SER A 1 215 ? -20.814 6.558 10.475 1.00 98.25 215 SER A N 1
ATOM 1548 C CA . SER A 1 215 ? -20.405 6.086 9.147 1.00 98.25 215 SER A CA 1
ATOM 1549 C C . SER A 1 215 ? -19.114 6.782 8.721 1.00 98.25 215 SER A C 1
ATOM 1551 O O . SER A 1 215 ? -18.952 7.978 8.946 1.00 98.25 215 SER A O 1
ATOM 1553 N N . PHE A 1 216 ? -18.226 6.048 8.064 1.00 98.12 216 PHE A N 1
ATOM 1554 C CA . PHE A 1 216 ? -16.963 6.564 7.539 1.00 98.12 216 PHE A CA 1
ATOM 1555 C C . PHE A 1 216 ? -16.562 5.770 6.300 1.00 98.12 216 PHE A C 1
ATOM 1557 O O . PHE A 1 216 ? -17.096 4.690 6.039 1.00 98.12 216 PHE A O 1
ATOM 1564 N N . TYR A 1 217 ? -15.619 6.291 5.527 1.00 98.19 217 TYR A N 1
ATOM 1565 C CA . TYR A 1 217 ? -14.980 5.520 4.473 1.00 98.19 217 TYR A CA 1
ATOM 1566 C C . TYR A 1 217 ? -13.620 5.029 4.947 1.00 98.19 217 TYR A C 1
ATOM 1568 O O . TYR A 1 217 ? -12.813 5.835 5.401 1.00 98.19 217 TYR A O 1
ATOM 1576 N N . LEU A 1 218 ? -13.344 3.737 4.799 1.00 98.31 218 LEU A N 1
ATOM 1577 C CA . LEU A 1 218 ? -12.038 3.146 5.086 1.00 98.31 218 LEU A CA 1
ATOM 1578 C C . LEU A 1 218 ? -11.350 2.780 3.777 1.00 98.31 218 LEU A C 1
ATOM 1580 O O . LEU A 1 218 ? -12.006 2.254 2.875 1.00 98.31 218 LEU A O 1
ATOM 1584 N N . SER A 1 219 ? -10.046 3.029 3.664 1.00 97.38 219 SER A N 1
ATOM 1585 C CA . SER A 1 219 ? -9.310 2.549 2.502 1.00 97.38 219 SER A CA 1
ATOM 1586 C C . SER A 1 219 ? -9.359 1.022 2.440 1.00 97.38 219 SER A C 1
ATOM 1588 O O . SER A 1 219 ? -9.216 0.334 3.457 1.00 97.38 219 SER A O 1
ATOM 1590 N N . LYS A 1 220 ? -9.609 0.498 1.238 1.00 96.31 220 LYS A N 1
ATOM 1591 C CA . LYS A 1 220 ? -9.840 -0.929 0.988 1.00 96.31 220 LYS A CA 1
ATOM 1592 C C . LYS A 1 220 ? -8.663 -1.795 1.437 1.00 96.31 220 LYS A C 1
ATOM 1594 O O . LYS A 1 220 ? -8.878 -2.891 1.941 1.00 96.31 220 LYS A O 1
ATOM 1599 N N . HIS A 1 221 ? -7.456 -1.269 1.292 1.00 96.31 221 HIS A N 1
ATOM 1600 C CA . HIS A 1 221 ? -6.203 -1.847 1.754 1.00 96.31 221 HIS A CA 1
ATOM 1601 C C . HIS A 1 221 ? -5.322 -0.756 2.389 1.00 96.31 221 HIS A C 1
ATOM 1603 O O . HIS A 1 221 ? -5.686 0.431 2.427 1.00 96.31 221 HIS A O 1
ATOM 1609 N N . GLU A 1 222 ? -4.170 -1.157 2.911 1.00 97.88 222 GLU A N 1
ATOM 1610 C CA . GLU A 1 222 ? -3.109 -0.284 3.405 1.00 97.88 222 GLU A CA 1
ATOM 1611 C C . GLU A 1 222 ? -2.535 0.580 2.277 1.00 97.88 222 GLU A C 1
ATOM 1613 O O . GLU A 1 222 ? -2.545 0.210 1.103 1.00 97.88 222 GLU A O 1
ATOM 1618 N N . VAL A 1 223 ? -1.990 1.747 2.612 1.00 96.81 223 VAL A N 1
ATOM 1619 C CA . VAL A 1 223 ? -1.292 2.583 1.627 1.00 96.81 223 VAL A CA 1
ATOM 1620 C C . VAL A 1 223 ? -0.102 1.807 1.068 1.00 96.81 223 VAL A C 1
ATOM 1622 O O . VAL A 1 223 ? 0.721 1.342 1.844 1.00 96.81 223 VAL A O 1
ATOM 1625 N N . THR A 1 224 ? 0.012 1.683 -0.254 1.00 94.44 224 THR A N 1
ATOM 1626 C CA . THR A 1 224 ? 1.089 0.939 -0.925 1.00 94.44 224 THR A CA 1
ATOM 1627 C C . THR A 1 224 ? 2.354 1.776 -1.121 1.00 94.44 224 THR A C 1
ATOM 1629 O O . THR A 1 224 ? 2.327 3.013 -1.069 1.00 94.44 224 THR A O 1
ATOM 1632 N N . VAL A 1 225 ? 3.481 1.112 -1.400 1.00 92.06 225 VAL A N 1
ATOM 1633 C CA . VAL A 1 225 ? 4.732 1.784 -1.797 1.00 92.06 225 VAL A CA 1
ATOM 1634 C C . VAL A 1 225 ? 4.518 2.659 -3.034 1.00 92.06 225 VAL A C 1
ATOM 1636 O O . VAL A 1 225 ? 5.003 3.791 -3.074 1.00 92.06 225 VAL A O 1
ATOM 1639 N N . ALA A 1 226 ? 3.759 2.169 -4.015 1.00 86.25 226 ALA A N 1
ATOM 1640 C CA . ALA A 1 226 ? 3.401 2.889 -5.232 1.00 86.25 226 ALA A CA 1
ATOM 1641 C C . ALA A 1 226 ? 2.708 4.230 -4.940 1.00 86.25 226 ALA A C 1
ATOM 1643 O O . ALA A 1 226 ? 3.117 5.271 -5.455 1.00 86.25 226 ALA A O 1
ATOM 1644 N N . LEU A 1 227 ? 1.714 4.240 -4.042 1.00 89.31 227 LEU A N 1
ATOM 1645 C CA . LEU A 1 227 ? 1.042 5.473 -3.619 1.00 89.31 227 LEU A CA 1
ATOM 1646 C C . LEU A 1 227 ? 2.018 6.449 -2.955 1.00 89.31 227 LEU A C 1
ATOM 1648 O O . LEU A 1 227 ? 2.005 7.644 -3.255 1.00 89.31 227 LEU A O 1
ATOM 1652 N N . TYR A 1 228 ? 2.884 5.953 -2.067 1.00 91.81 228 TYR A N 1
ATOM 1653 C CA . TYR A 1 228 ? 3.869 6.792 -1.383 1.00 91.81 228 TYR A CA 1
ATOM 1654 C C . TYR A 1 228 ? 4.892 7.402 -2.357 1.00 91.81 228 TYR A C 1
ATOM 1656 O O . TYR A 1 228 ? 5.278 8.565 -2.204 1.00 91.81 228 TYR A O 1
ATOM 1664 N N . ARG A 1 229 ? 5.285 6.663 -3.407 1.00 87.12 229 ARG A N 1
ATOM 1665 C CA . ARG A 1 229 ? 6.164 7.162 -4.479 1.00 87.12 229 ARG A CA 1
ATOM 1666 C C . ARG A 1 229 ? 5.576 8.373 -5.204 1.00 87.12 229 ARG A C 1
ATOM 1668 O O . ARG A 1 229 ? 6.335 9.287 -5.508 1.00 87.12 229 ARG A O 1
ATOM 1675 N N . LEU A 1 230 ? 4.257 8.453 -5.402 1.00 84.12 230 LEU A N 1
ATOM 1676 C CA . LEU A 1 230 ? 3.635 9.648 -5.995 1.00 84.12 230 LEU A CA 1
ATOM 1677 C C . LEU A 1 230 ? 3.850 10.901 -5.131 1.00 84.12 230 LEU A C 1
ATOM 1679 O O . LEU A 1 230 ? 4.155 11.976 -5.646 1.00 84.12 230 LEU A O 1
ATOM 1683 N N . CYS A 1 231 ? 3.741 10.764 -3.807 1.00 88.69 231 CYS A N 1
ATOM 1684 C CA . CYS A 1 231 ? 3.988 11.867 -2.877 1.00 88.69 231 CYS A CA 1
ATOM 1685 C C . CYS A 1 231 ? 5.459 12.316 -2.881 1.00 88.69 231 CYS A C 1
ATOM 1687 O O . CYS A 1 231 ? 5.756 13.512 -2.815 1.00 88.69 231 CYS A O 1
ATOM 1689 N N . MET A 1 232 ? 6.380 11.354 -2.981 1.00 87.56 232 MET A N 1
ATOM 1690 C CA . MET A 1 232 ? 7.817 11.599 -3.130 1.00 87.56 232 MET A CA 1
ATOM 1691 C C . MET A 1 232 ? 8.135 12.325 -4.441 1.00 87.56 232 MET A C 1
ATOM 1693 O O . MET A 1 232 ? 8.827 13.340 -4.428 1.00 87.56 232 MET A O 1
ATOM 1697 N N . ALA A 1 233 ? 7.595 11.841 -5.564 1.00 81.69 233 ALA A N 1
ATOM 1698 C CA . ALA A 1 233 ? 7.785 12.430 -6.890 1.00 81.69 233 ALA A CA 1
ATOM 1699 C C . ALA A 1 233 ? 7.230 13.862 -6.970 1.00 81.69 233 ALA A C 1
ATOM 1701 O O . ALA A 1 233 ? 7.816 14.729 -7.611 1.00 81.69 233 ALA A O 1
ATOM 1702 N N . ALA A 1 234 ? 6.145 14.144 -6.243 1.00 82.69 234 ALA A N 1
ATOM 1703 C CA . ALA A 1 234 ? 5.607 15.493 -6.088 1.00 82.69 234 ALA A CA 1
ATOM 1704 C C . ALA A 1 234 ? 6.460 16.411 -5.182 1.00 82.69 234 ALA A C 1
ATOM 1706 O O . ALA A 1 234 ? 6.114 17.578 -4.997 1.00 82.69 234 ALA A O 1
ATOM 1707 N N . GLY A 1 235 ? 7.540 15.902 -4.578 1.00 86.69 235 GLY A N 1
ATOM 1708 C CA . GLY A 1 235 ? 8.399 16.639 -3.648 1.00 86.69 235 GLY A CA 1
ATOM 1709 C C . GLY A 1 235 ? 7.746 16.947 -2.297 1.00 86.69 235 GLY A C 1
ATOM 1710 O O . GLY A 1 235 ? 8.238 17.809 -1.568 1.00 86.69 235 GLY A O 1
ATOM 1711 N N . ALA A 1 236 ? 6.632 16.286 -1.966 1.00 90.00 236 ALA A N 1
ATOM 1712 C CA . ALA A 1 236 ? 5.854 16.559 -0.758 1.00 90.00 236 ALA A CA 1
ATOM 1713 C C . ALA A 1 236 ? 6.194 15.614 0.405 1.00 90.00 236 ALA A C 1
ATOM 1715 O O . ALA A 1 236 ? 6.156 16.032 1.564 1.00 90.00 236 ALA A O 1
ATOM 1716 N N . CYS A 1 237 ? 6.555 14.363 0.108 1.00 91.00 237 CYS A N 1
ATOM 1717 C CA . CYS A 1 237 ? 7.033 13.405 1.104 1.00 91.00 237 CYS A CA 1
ATOM 1718 C C . CYS A 1 237 ? 8.566 13.350 1.121 1.00 91.00 237 CYS A C 1
ATOM 1720 O O . CYS A 1 237 ? 9.183 13.371 0.055 1.00 91.00 237 CYS A O 1
ATOM 1722 N N . PRO A 1 238 ? 9.201 13.263 2.305 1.00 86.12 238 PRO A N 1
ATOM 1723 C CA . PRO A 1 238 ? 10.623 12.969 2.398 1.00 86.12 238 PRO A CA 1
ATOM 1724 C C . PRO A 1 238 ? 10.872 11.474 2.179 1.00 86.12 238 PRO A C 1
ATOM 1726 O O . PRO A 1 238 ? 10.003 10.644 2.440 1.00 86.12 238 PRO A O 1
ATOM 1729 N N . GLU A 1 239 ? 12.098 11.120 1.795 1.00 84.94 239 GLU A N 1
ATOM 1730 C CA . GLU A 1 239 ? 12.518 9.716 1.794 1.00 84.94 239 GLU A CA 1
ATOM 1731 C C . GLU A 1 239 ? 12.292 9.093 3.190 1.00 84.94 239 GLU A C 1
ATOM 1733 O O . GLU A 1 239 ? 12.519 9.779 4.196 1.00 84.94 239 GLU A O 1
ATOM 1738 N N . PRO A 1 240 ? 11.845 7.831 3.301 1.00 84.69 240 PRO A N 1
ATOM 1739 C CA . PRO A 1 240 ? 11.671 7.191 4.600 1.00 84.69 240 PRO A CA 1
ATOM 1740 C C . PRO A 1 240 ? 12.952 7.246 5.442 1.00 84.69 240 PRO A C 1
ATOM 1742 O O . PRO A 1 240 ? 14.023 6.802 5.026 1.00 84.69 240 PRO A O 1
ATOM 1745 N N . SER A 1 241 ? 12.853 7.804 6.645 1.00 74.69 241 SER A N 1
ATOM 1746 C CA . SER A 1 241 ? 13.981 8.055 7.549 1.00 74.69 241 SER A CA 1
ATOM 1747 C C . SER A 1 241 ? 14.792 6.807 7.872 1.00 74.69 241 SER A C 1
ATOM 1749 O O . SER A 1 241 ? 16.012 6.917 7.968 1.00 74.69 241 SER A O 1
ATOM 1751 N N . MET A 1 242 ? 14.153 5.636 7.943 1.00 72.62 242 MET A N 1
ATOM 1752 C CA . MET A 1 242 ? 14.820 4.345 8.148 1.00 72.62 242 MET A CA 1
ATOM 1753 C C . MET A 1 242 ? 15.890 4.055 7.089 1.00 72.62 242 MET A C 1
ATOM 1755 O O . MET A 1 242 ? 16.964 3.566 7.431 1.00 72.62 242 MET A O 1
ATOM 1759 N N . LEU A 1 243 ? 15.645 4.415 5.825 1.00 72.56 243 LEU A N 1
ATOM 1760 C CA . LEU A 1 243 ? 16.609 4.217 4.735 1.00 72.56 243 LEU A CA 1
ATOM 1761 C C . LEU A 1 243 ? 17.831 5.122 4.891 1.00 72.56 243 LEU A C 1
ATOM 1763 O O . LEU A 1 243 ? 18.951 4.708 4.600 1.00 72.56 243 LEU A O 1
ATOM 1767 N N . ARG A 1 244 ? 17.628 6.338 5.412 1.00 70.00 244 ARG A N 1
ATOM 1768 C CA . ARG A 1 244 ? 18.716 7.289 5.665 1.00 70.00 244 ARG A CA 1
ATOM 1769 C C . ARG A 1 244 ? 19.547 6.930 6.892 1.00 70.00 244 ARG A C 1
ATOM 1771 O O . ARG A 1 244 ? 20.756 7.138 6.880 1.00 70.00 244 ARG A O 1
ATOM 1778 N N . THR A 1 245 ? 18.913 6.458 7.964 1.00 66.25 245 THR A N 1
ATOM 1779 C CA . THR A 1 245 ? 19.582 6.223 9.254 1.00 66.25 245 THR A CA 1
ATOM 1780 C C . THR A 1 245 ? 20.228 4.845 9.363 1.00 66.25 245 THR A C 1
ATOM 1782 O O . THR A 1 245 ? 21.202 4.708 10.097 1.00 66.25 245 THR A O 1
ATOM 1785 N N . HIS A 1 246 ? 19.753 3.855 8.598 1.00 68.69 246 HIS A N 1
ATOM 1786 C CA . HIS A 1 246 ? 20.209 2.461 8.677 1.00 68.69 246 HIS A CA 1
ATOM 1787 C C . HIS A 1 246 ? 20.709 1.909 7.333 1.00 68.69 246 HIS A C 1
ATOM 1789 O O . HIS A 1 246 ? 20.609 0.708 7.079 1.00 68.69 246 HIS A O 1
ATOM 1795 N N . ALA A 1 247 ? 21.250 2.767 6.460 1.00 69.62 247 ALA A N 1
ATOM 1796 C CA . ALA A 1 247 ? 21.793 2.365 5.162 1.00 69.62 247 ALA A CA 1
ATOM 1797 C C . ALA A 1 247 ? 22.781 1.184 5.295 1.00 69.62 247 ALA A C 1
ATOM 1799 O O . ALA A 1 247 ? 23.771 1.265 6.022 1.00 69.62 247 ALA A O 1
ATOM 1800 N N . GLY A 1 248 ? 22.505 0.080 4.591 1.00 65.62 248 GLY A N 1
ATOM 1801 C CA . GLY A 1 248 ? 23.311 -1.149 4.638 1.00 65.62 248 GLY A CA 1
ATOM 1802 C C . GLY A 1 248 ? 23.015 -2.099 5.810 1.00 65.62 248 GLY A C 1
ATOM 1803 O O . GLY A 1 248 ? 23.706 -3.106 5.945 1.00 65.62 248 GLY A O 1
ATOM 1804 N N . SER A 1 249 ? 22.011 -1.810 6.644 1.00 71.31 249 SER A N 1
ATOM 1805 C CA . SER A 1 249 ? 21.555 -2.702 7.719 1.00 71.31 249 SER A CA 1
ATOM 1806 C C . SER A 1 249 ? 20.646 -3.822 7.202 1.00 71.31 249 SER A C 1
ATOM 1808 O O . SER A 1 249 ? 19.805 -3.595 6.332 1.00 71.31 249 SER A O 1
ATOM 1810 N N . GLU A 1 250 ? 20.732 -5.008 7.815 1.00 69.31 250 GLU A N 1
ATOM 1811 C CA . GLU A 1 250 ? 19.793 -6.120 7.583 1.00 69.31 250 GLU A CA 1
ATOM 1812 C C . GLU A 1 250 ? 18.339 -5.738 7.907 1.00 69.31 250 GLU A C 1
ATOM 1814 O O . GLU A 1 250 ? 17.408 -6.307 7.347 1.00 69.31 250 GLU A O 1
ATOM 1819 N N . LEU A 1 251 ? 18.118 -4.722 8.744 1.00 65.00 251 LEU A N 1
ATOM 1820 C CA . LEU A 1 251 ? 16.783 -4.221 9.089 1.00 65.00 251 LEU A CA 1
ATOM 1821 C C . LEU A 1 251 ? 16.032 -3.645 7.880 1.00 65.00 251 LEU A C 1
ATOM 1823 O O . LEU A 1 251 ? 14.805 -3.719 7.813 1.00 65.00 251 LEU A O 1
ATOM 1827 N N . LEU A 1 252 ? 16.764 -3.124 6.888 1.00 73.69 252 LEU A N 1
ATOM 1828 C CA . LEU A 1 252 ? 16.182 -2.631 5.639 1.00 73.69 252 LEU A CA 1
ATOM 1829 C C . LEU A 1 252 ? 15.653 -3.763 4.753 1.00 73.69 252 LEU A C 1
ATOM 1831 O O . LEU A 1 252 ? 14.835 -3.515 3.866 1.00 73.69 252 LEU A O 1
ATOM 1835 N N . PHE A 1 253 ? 16.056 -5.013 5.008 1.00 79.50 253 PHE A N 1
ATOM 1836 C CA . PHE A 1 253 ? 15.566 -6.169 4.261 1.00 79.50 253 PHE A CA 1
ATOM 1837 C C . PHE A 1 253 ? 14.041 -6.305 4.339 1.00 79.50 253 PHE A C 1
ATOM 1839 O O . PHE A 1 253 ? 13.419 -6.771 3.388 1.00 79.50 253 PHE A O 1
ATOM 1846 N N . ASN A 1 254 ? 13.417 -5.837 5.417 1.00 84.38 254 ASN A N 1
ATOM 1847 C CA . ASN A 1 254 ? 11.970 -5.918 5.581 1.00 84.38 254 ASN A CA 1
ATOM 1848 C C . ASN A 1 254 ? 11.225 -4.661 5.108 1.00 84.38 254 ASN A C 1
ATOM 1850 O O . ASN A 1 254 ? 10.014 -4.727 4.918 1.00 84.38 254 ASN A O 1
ATOM 1854 N N . CYS A 1 255 ? 11.920 -3.553 4.834 1.00 88.81 255 CYS A N 1
ATOM 1855 C CA . CYS A 1 255 ? 11.307 -2.371 4.232 1.00 88.81 255 CYS A CA 1
ATOM 1856 C C . CYS A 1 255 ? 10.930 -2.633 2.768 1.00 88.81 255 CYS A C 1
ATOM 1858 O O . CYS A 1 255 ? 11.665 -3.295 2.030 1.00 88.81 255 CYS A O 1
ATOM 1860 N N . ASN A 1 256 ? 9.780 -2.113 2.351 1.00 90.56 256 ASN A N 1
ATOM 1861 C CA . ASN A 1 256 ? 9.250 -2.292 1.002 1.00 90.56 256 ASN A CA 1
ATOM 1862 C C . ASN A 1 256 ? 9.679 -1.165 0.056 1.00 90.56 256 ASN A C 1
ATOM 1864 O O . ASN A 1 256 ? 9.825 -1.386 -1.142 1.00 90.56 256 ASN A O 1
ATOM 1868 N N . TYR A 1 257 ? 9.945 0.034 0.577 1.00 87.44 257 TYR A N 1
ATOM 1869 C CA . TYR A 1 257 ? 10.493 1.117 -0.236 1.00 87.44 257 TYR A CA 1
ATOM 1870 C C . TYR A 1 257 ? 11.929 0.809 -0.692 1.00 87.44 257 TYR A C 1
ATOM 1872 O O . TYR A 1 257 ? 12.705 0.195 0.037 1.00 87.44 257 TYR A O 1
ATOM 1880 N N . GLY A 1 258 ? 12.280 1.255 -1.901 1.00 80.88 258 GLY A N 1
ATOM 1881 C CA . GLY A 1 258 ? 13.571 0.968 -2.543 1.00 80.88 258 GLY A CA 1
ATOM 1882 C C . GLY A 1 258 ? 13.613 -0.358 -3.311 1.00 80.88 258 GLY A C 1
ATOM 1883 O O . GLY A 1 258 ? 14.643 -0.684 -3.888 1.00 80.88 258 GLY A O 1
ATOM 1884 N N . LYS A 1 259 ? 12.497 -1.097 -3.346 1.00 82.94 259 LYS A N 1
ATOM 1885 C CA . LYS A 1 259 ? 12.345 -2.370 -4.059 1.00 82.94 259 LYS A CA 1
ATOM 1886 C C . LYS A 1 259 ? 11.277 -2.244 -5.147 1.00 82.94 259 LYS A C 1
ATOM 1888 O O . LYS A 1 259 ? 10.104 -2.048 -4.804 1.00 82.94 259 LYS A O 1
ATOM 1893 N N . PRO A 1 260 ? 11.645 -2.223 -6.439 1.00 74.81 260 PRO A N 1
ATOM 1894 C CA . PRO A 1 260 ? 10.686 -2.074 -7.535 1.00 74.81 260 PRO A CA 1
ATOM 1895 C C . PRO A 1 260 ? 9.573 -3.126 -7.486 1.00 74.81 260 PRO A C 1
ATOM 1897 O O . PRO A 1 260 ? 8.400 -2.766 -7.502 1.00 74.81 260 PRO A O 1
ATOM 1900 N N . GLU A 1 261 ? 9.926 -4.386 -7.242 1.00 78.00 261 GLU A N 1
ATOM 1901 C CA . GLU A 1 261 ? 9.013 -5.531 -7.179 1.00 78.00 261 GLU A CA 1
ATOM 1902 C C . GLU A 1 261 ? 7.994 -5.461 -6.028 1.00 78.00 261 GLU A C 1
ATOM 1904 O O . GLU A 1 261 ? 7.041 -6.232 -5.987 1.00 78.00 261 GLU A O 1
ATOM 1909 N N . ARG A 1 262 ? 8.172 -4.529 -5.081 1.00 86.00 262 ARG A N 1
ATOM 1910 C CA . ARG A 1 262 ? 7.277 -4.325 -3.933 1.00 86.00 262 ARG A CA 1
ATOM 1911 C C . ARG A 1 262 ? 6.397 -3.085 -4.050 1.00 86.00 262 ARG A C 1
ATOM 1913 O O . ARG A 1 262 ? 5.898 -2.594 -3.038 1.00 86.00 262 ARG A O 1
ATOM 1920 N N . ALA A 1 263 ? 6.181 -2.572 -5.261 1.00 84.31 263 ALA A N 1
ATOM 1921 C CA . ALA A 1 263 ? 5.310 -1.419 -5.499 1.00 84.31 263 ALA A CA 1
ATOM 1922 C C . ALA A 1 263 ? 3.913 -1.588 -4.873 1.00 84.31 263 ALA A C 1
ATOM 1924 O O . ALA A 1 263 ? 3.399 -0.655 -4.253 1.00 84.31 263 ALA A O 1
ATOM 1925 N N . MET A 1 264 ? 3.359 -2.801 -4.955 1.00 87.25 264 MET A N 1
ATOM 1926 C CA . MET A 1 264 ? 2.025 -3.139 -4.449 1.00 87.25 264 MET A CA 1
ATOM 1927 C C . MET A 1 264 ? 1.984 -3.719 -3.047 1.00 87.25 264 MET A C 1
ATOM 1929 O O . MET A 1 264 ? 0.924 -4.090 -2.553 1.00 87.25 264 MET A O 1
ATOM 1933 N N . HIS A 1 265 ? 3.120 -3.741 -2.364 1.00 93.00 265 HIS A N 1
ATOM 1934 C CA . HIS A 1 265 ? 3.163 -4.102 -0.959 1.00 93.00 265 HIS A CA 1
ATOM 1935 C C . HIS A 1 265 ? 2.764 -2.900 -0.089 1.00 93.00 265 HIS A C 1
ATOM 1937 O O . HIS A 1 265 ? 2.930 -1.746 -0.513 1.00 93.00 265 HIS A O 1
ATOM 1943 N N . PRO A 1 266 ? 2.279 -3.136 1.143 1.00 96.00 266 PRO A N 1
ATOM 1944 C CA . PRO A 1 266 ? 1.976 -2.065 2.084 1.00 96.00 266 PRO A CA 1
ATOM 1945 C C . PRO A 1 266 ? 3.223 -1.220 2.361 1.00 96.00 266 PRO A C 1
ATOM 1947 O O . PRO A 1 266 ? 4.322 -1.733 2.573 1.00 96.00 266 PRO A O 1
ATOM 1950 N N . MET A 1 267 ? 3.068 0.0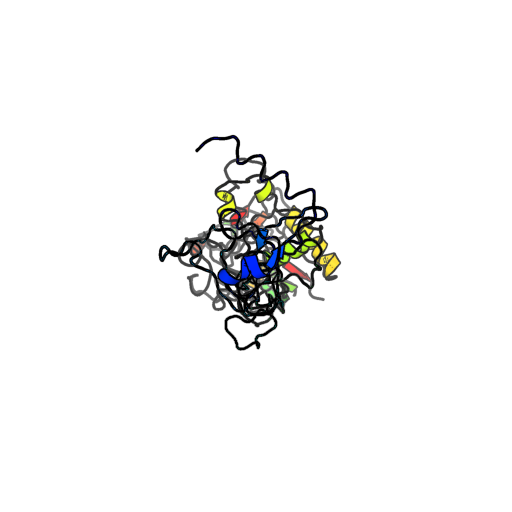96 2.376 1.00 95.00 267 MET A N 1
ATOM 1951 C CA . MET A 1 267 ? 4.122 1.016 2.763 1.00 95.00 267 MET A CA 1
ATOM 1952 C C . MET A 1 267 ? 4.416 0.829 4.250 1.00 95.00 267 MET A C 1
ATOM 1954 O O . MET A 1 267 ? 3.568 1.082 5.103 1.00 95.00 267 MET A O 1
ATOM 1958 N N . ASN A 1 268 ? 5.641 0.417 4.547 1.00 92.25 268 ASN A N 1
ATOM 1959 C CA . ASN A 1 268 ? 6.173 0.224 5.889 1.00 92.25 268 ASN A CA 1
ATOM 1960 C C . ASN A 1 268 ? 7.464 1.036 6.070 1.00 92.25 268 ASN A C 1
ATOM 1962 O O . ASN A 1 268 ? 7.888 1.765 5.170 1.00 92.25 268 ASN A O 1
ATOM 1966 N N . CYS A 1 269 ? 8.099 0.931 7.240 1.00 88.38 269 CYS A N 1
ATOM 1967 C CA . CYS A 1 269 ? 9.312 1.690 7.562 1.00 88.38 269 CYS A CA 1
ATOM 1968 C C . CYS A 1 269 ? 9.140 3.219 7.505 1.00 88.38 269 CYS A C 1
ATOM 1970 O O . CYS A 1 269 ? 10.109 3.945 7.279 1.00 88.38 269 CYS A O 1
ATOM 1972 N N . VAL A 1 270 ? 7.917 3.703 7.737 1.00 87.56 270 VAL A N 1
ATOM 1973 C CA . VAL A 1 270 ? 7.591 5.130 7.824 1.00 87.56 270 VAL A CA 1
ATOM 1974 C C . VAL A 1 270 ? 7.162 5.515 9.231 1.00 87.56 270 VAL A C 1
ATOM 1976 O O . VAL A 1 270 ? 6.494 4.772 9.951 1.00 87.56 270 VAL A O 1
ATOM 1979 N N . THR A 1 271 ? 7.551 6.716 9.623 1.00 86.44 271 THR A N 1
ATOM 1980 C CA . THR A 1 271 ? 7.218 7.331 10.904 1.00 86.44 271 THR A CA 1
ATOM 1981 C C . THR A 1 271 ? 5.895 8.092 10.821 1.00 86.44 271 THR A C 1
ATOM 1983 O O . THR A 1 271 ? 5.443 8.481 9.744 1.00 86.44 271 THR A O 1
ATOM 1986 N N . LEU A 1 272 ? 5.269 8.380 11.967 1.00 86.81 272 LEU A N 1
ATOM 1987 C CA . LEU A 1 272 ? 4.040 9.185 11.989 1.00 86.81 272 LEU A CA 1
ATOM 1988 C C . LEU A 1 272 ? 4.186 10.574 11.329 1.00 86.81 272 LEU A C 1
ATOM 1990 O O . LEU A 1 272 ? 3.262 10.967 10.621 1.00 86.81 272 LEU A O 1
ATOM 1994 N N . PRO A 1 273 ? 5.301 11.320 11.486 1.00 88.94 273 PRO A N 1
ATOM 1995 C CA . PRO A 1 273 ? 5.511 12.557 10.730 1.00 88.94 273 PRO A CA 1
ATOM 1996 C C . PRO A 1 273 ? 5.558 12.361 9.206 1.00 88.94 273 PRO A C 1
ATOM 1998 O O . PRO A 1 273 ? 5.075 13.210 8.463 1.00 88.94 273 PRO A O 1
ATOM 2001 N N . GLU A 1 274 ? 6.108 11.245 8.728 1.00 91.62 274 GLU A N 1
ATOM 2002 C CA . GLU A 1 274 ? 6.153 10.913 7.296 1.00 91.62 274 GLU A CA 1
ATOM 2003 C C . GLU A 1 274 ? 4.772 10.514 6.764 1.00 91.62 274 GLU A C 1
ATOM 2005 O O . GLU A 1 274 ? 4.402 10.892 5.651 1.00 91.62 274 GLU A O 1
ATOM 2010 N N . ILE A 1 275 ? 3.977 9.821 7.584 1.00 93.69 275 ILE A N 1
ATOM 2011 C CA . ILE A 1 275 ? 2.560 9.553 7.313 1.00 93.69 275 ILE A CA 1
ATOM 2012 C C . ILE A 1 275 ? 1.768 10.868 7.259 1.00 93.69 275 ILE A C 1
ATOM 2014 O O . ILE A 1 275 ? 0.918 11.038 6.388 1.00 93.69 275 ILE A O 1
ATOM 2018 N N . GLU A 1 276 ? 2.052 11.828 8.141 1.00 92.88 276 GLU A N 1
ATOM 2019 C CA . GLU A 1 276 ? 1.392 13.139 8.141 1.00 92.88 276 GLU A CA 1
ATOM 2020 C C . GLU A 1 276 ? 1.707 13.956 6.881 1.00 92.88 276 GLU A C 1
ATOM 2022 O O . GLU A 1 276 ? 0.811 14.589 6.314 1.00 92.88 276 GLU A O 1
ATOM 2027 N N . ALA A 1 277 ? 2.953 13.902 6.400 1.00 94.38 277 ALA A N 1
ATOM 2028 C CA . ALA A 1 277 ? 3.335 14.507 5.125 1.00 94.38 277 ALA A CA 1
ATOM 2029 C C . ALA A 1 277 ? 2.554 13.882 3.956 1.00 94.38 277 ALA A C 1
ATOM 2031 O O . ALA A 1 277 ? 1.979 14.606 3.139 1.00 94.38 277 ALA A O 1
ATOM 2032 N N . PHE A 1 278 ? 2.447 12.548 3.931 1.00 95.06 278 PHE A N 1
ATOM 2033 C CA . PHE A 1 278 ? 1.655 11.830 2.930 1.00 95.06 278 PHE A CA 1
ATOM 2034 C C . PHE A 1 278 ? 0.174 12.217 2.971 1.00 95.06 278 PHE A C 1
ATOM 2036 O O . PHE A 1 278 ? -0.431 12.491 1.933 1.00 95.06 278 PHE A O 1
ATOM 2043 N N . ARG A 1 279 ? -0.411 12.293 4.172 1.00 95.25 279 ARG A N 1
ATOM 2044 C CA . ARG A 1 279 ? -1.794 12.743 4.366 1.00 95.25 279 ARG A CA 1
ATOM 2045 C C . ARG A 1 279 ? -1.986 14.156 3.829 1.00 95.25 279 ARG A C 1
ATOM 2047 O O . ARG A 1 279 ? -2.836 14.340 2.969 1.00 95.25 279 ARG A O 1
ATOM 2054 N N . SER A 1 280 ? -1.154 15.107 4.251 1.00 93.88 280 SER A N 1
ATOM 2055 C CA . SER A 1 280 ? -1.236 16.521 3.850 1.00 93.88 280 SER A CA 1
ATOM 2056 C C . SER A 1 280 ? -1.152 16.718 2.331 1.00 93.88 280 SER A C 1
ATOM 2058 O O . SER A 1 280 ? -1.917 17.491 1.746 1.00 93.88 280 SER A O 1
ATOM 2060 N N . TRP A 1 281 ? -0.245 15.990 1.670 1.00 92.94 281 TRP A N 1
ATOM 2061 C CA . TRP A 1 281 ? -0.154 15.968 0.210 1.00 92.94 281 TRP A CA 1
ATOM 2062 C C . TRP A 1 281 ? -1.454 15.467 -0.420 1.00 92.94 281 TRP A C 1
ATOM 2064 O O . TRP A 1 281 ? -2.015 16.122 -1.297 1.00 92.94 281 TRP A O 1
ATOM 2074 N N . ARG A 1 282 ? -1.979 14.340 0.070 1.00 91.12 282 ARG A N 1
ATOM 2075 C CA . ARG A 1 282 ? -3.196 13.728 -0.466 1.00 91.12 282 ARG A CA 1
ATOM 2076 C C . ARG A 1 282 ? -4.427 14.617 -0.267 1.00 91.12 282 ARG A C 1
ATOM 2078 O O . ARG A 1 282 ? -5.237 14.739 -1.181 1.00 91.12 282 ARG A O 1
ATOM 2085 N N . GLU A 1 283 ? -4.547 15.282 0.879 1.00 90.56 283 GLU A N 1
ATOM 2086 C CA . GLU A 1 283 ? -5.622 16.249 1.130 1.00 90.56 283 GLU A CA 1
ATOM 2087 C C . GLU A 1 283 ? -5.603 17.386 0.106 1.00 90.56 283 GLU A C 1
ATOM 2089 O O . GLU A 1 283 ? -6.647 17.764 -0.422 1.00 90.56 283 GLU A O 1
ATOM 2094 N N . THR A 1 284 ? -4.412 17.885 -0.231 1.00 87.88 284 THR A N 1
ATOM 2095 C CA . THR A 1 284 ? -4.241 18.948 -1.229 1.00 87.88 284 THR A CA 1
ATOM 2096 C C . THR A 1 284 ? -4.546 18.450 -2.645 1.00 87.88 284 THR A C 1
ATOM 2098 O O . THR A 1 284 ? -5.257 19.122 -3.391 1.00 87.88 284 THR A O 1
ATOM 2101 N N . THR A 1 285 ? -4.038 17.271 -3.012 1.00 85.25 285 THR A N 1
ATOM 2102 C CA . THR A 1 285 ? -4.163 16.706 -4.365 1.00 85.25 285 THR A CA 1
ATOM 2103 C C . THR A 1 285 ? -5.587 16.249 -4.678 1.00 85.25 285 THR A C 1
ATOM 2105 O O . THR A 1 285 ? -6.091 16.519 -5.766 1.00 85.25 285 THR A O 1
ATOM 2108 N N . TYR A 1 286 ? -6.255 15.586 -3.731 1.00 85.19 286 TYR A N 1
ATOM 2109 C CA . TYR A 1 286 ? -7.568 14.966 -3.949 1.00 85.19 286 TYR A CA 1
ATOM 2110 C C . TYR A 1 286 ? -8.724 15.750 -3.323 1.00 85.19 286 TYR A C 1
ATOM 2112 O O . TYR A 1 286 ? -9.878 15.369 -3.504 1.00 85.19 286 TYR A O 1
ATOM 2120 N N . GLN A 1 287 ? -8.438 16.838 -2.597 1.00 86.38 287 GLN A N 1
ATOM 2121 C CA . GLN A 1 287 ? -9.436 17.659 -1.897 1.00 86.38 287 GLN A CA 1
ATOM 2122 C C . GLN A 1 287 ? -10.298 16.847 -0.917 1.00 86.38 287 GLN A C 1
ATOM 2124 O O . GLN A 1 287 ? -11.482 17.120 -0.721 1.00 86.38 287 GLN A O 1
ATOM 2129 N N . GLN A 1 288 ? -9.694 15.832 -0.301 1.00 86.69 288 GLN A N 1
ATOM 2130 C CA . GLN A 1 288 ? -10.342 14.923 0.639 1.00 86.69 288 GLN A CA 1
ATOM 2131 C C . GLN A 1 288 ? -9.525 14.867 1.923 1.00 86.69 288 GLN A C 1
ATOM 2133 O O . GLN A 1 288 ? -8.402 14.364 1.917 1.00 86.69 288 GLN A O 1
ATOM 2138 N N . VAL A 1 289 ? -10.100 15.380 3.014 1.00 91.38 289 VAL A N 1
ATOM 2139 C CA . VAL A 1 289 ? -9.482 15.344 4.346 1.00 91.38 289 VAL A CA 1
ATOM 2140 C C . VAL A 1 289 ? -9.387 13.904 4.810 1.00 91.38 289 VAL A C 1
ATOM 2142 O O . VAL A 1 289 ? -10.379 13.174 4.799 1.00 91.38 289 VAL A O 1
ATOM 2145 N N . ALA A 1 290 ? -8.194 13.501 5.222 1.00 93.19 290 ALA A N 1
ATOM 2146 C CA . ALA A 1 290 ? -7.899 12.113 5.475 1.00 93.19 290 ALA A CA 1
ATOM 2147 C C . ALA A 1 290 ? -7.110 11.923 6.746 1.00 93.19 290 ALA A C 1
ATOM 2149 O O . ALA A 1 290 ? -6.140 12.630 7.023 1.00 93.19 290 ALA A O 1
ATOM 2150 N N . ARG A 1 291 ? -7.468 10.887 7.490 1.00 96.06 291 ARG A N 1
ATOM 2151 C CA . ARG A 1 291 ? -6.841 10.585 8.770 1.00 96.06 291 ARG A CA 1
ATOM 2152 C C . ARG A 1 291 ? -6.507 9.121 8.925 1.00 96.06 291 ARG A C 1
ATOM 2154 O O . ARG A 1 291 ? -6.983 8.289 8.163 1.00 96.06 291 ARG A O 1
ATOM 2161 N N . LEU A 1 292 ? -5.667 8.825 9.909 1.00 97.69 292 LEU A N 1
ATOM 2162 C CA . LEU A 1 292 ? -5.580 7.465 10.420 1.00 97.69 292 LEU A CA 1
ATOM 2163 C C . LEU A 1 292 ? -6.946 7.067 11.005 1.00 97.69 292 LEU A C 1
ATOM 2165 O O . LEU A 1 292 ? -7.641 7.938 11.554 1.00 97.69 292 LEU A O 1
ATOM 2169 N N . PRO A 1 293 ? -7.337 5.787 10.901 1.00 98.31 293 PRO A N 1
ATOM 2170 C CA . PRO A 1 293 ? -8.514 5.292 11.596 1.00 98.31 293 PRO A CA 1
ATOM 2171 C C . PRO A 1 293 ? -8.345 5.490 13.100 1.00 98.31 293 PRO A C 1
ATOM 2173 O O . PRO A 1 293 ? -7.232 5.390 13.633 1.00 98.31 293 PRO A O 1
ATOM 2176 N N . THR A 1 294 ? -9.448 5.755 13.793 1.00 98.62 294 THR A N 1
ATOM 2177 C CA . THR A 1 294 ? -9.461 5.529 15.236 1.00 98.62 294 THR A CA 1
ATOM 2178 C C . THR A 1 294 ? -9.361 4.033 15.491 1.00 98.62 294 THR A C 1
ATOM 2180 O O . THR A 1 294 ? -9.694 3.197 14.648 1.00 98.62 294 THR A O 1
ATOM 2183 N N . GLU A 1 295 ? -8.894 3.673 16.669 1.00 98.56 295 GLU A N 1
ATOM 2184 C CA . GLU A 1 295 ? -8.823 2.286 17.077 1.00 98.56 295 GLU A CA 1
ATOM 2185 C C . GLU A 1 295 ? -10.211 1.623 17.059 1.00 98.56 295 GLU A C 1
ATOM 2187 O O . GLU A 1 295 ? -10.360 0.477 16.628 1.00 98.56 295 GLU A O 1
ATOM 2192 N N . ALA A 1 296 ? -11.235 2.372 17.475 1.00 98.69 296 ALA A N 1
ATOM 2193 C CA . ALA A 1 296 ? -12.619 1.926 17.457 1.00 98.69 296 ALA A CA 1
ATOM 2194 C C . ALA A 1 296 ? -13.147 1.702 16.034 1.00 98.69 296 ALA A C 1
ATOM 2196 O O . ALA A 1 296 ? -13.839 0.713 15.799 1.00 98.69 296 ALA A O 1
ATOM 2197 N N . GLU A 1 297 ? -12.828 2.585 15.088 1.00 98.75 297 GLU A N 1
ATOM 2198 C CA . GLU A 1 297 ? -13.189 2.415 13.676 1.00 98.75 297 GLU A CA 1
ATOM 2199 C C . GLU A 1 297 ? -12.503 1.204 13.053 1.00 98.75 297 GLU A C 1
ATOM 2201 O O . GLU A 1 297 ? -13.136 0.437 12.323 1.00 98.75 297 GLU A O 1
ATOM 2206 N N . TRP A 1 298 ? -11.218 1.020 13.360 1.00 98.75 298 TRP A N 1
ATOM 2207 C CA . TRP A 1 298 ? -10.434 -0.089 12.842 1.00 98.75 298 TRP A CA 1
ATOM 2208 C C . TRP A 1 298 ? -11.020 -1.434 13.288 1.00 98.75 298 TRP A C 1
ATOM 2210 O O . TRP A 1 298 ? -11.310 -2.289 12.451 1.00 98.75 298 TRP A O 1
ATOM 2220 N N . GLU A 1 299 ? -11.280 -1.613 14.591 1.00 98.69 299 GLU A N 1
ATOM 2221 C CA . GLU A 1 299 ? -11.850 -2.872 15.091 1.00 98.69 299 GLU A CA 1
ATOM 2222 C C . GLU A 1 299 ? -13.288 -3.078 14.605 1.00 98.69 299 GLU A C 1
ATOM 2224 O O . GLU A 1 299 ? -13.668 -4.199 14.263 1.00 98.69 299 GLU A O 1
ATOM 2229 N N . TYR A 1 300 ? -14.075 -2.004 14.492 1.00 98.69 300 TYR A N 1
ATOM 2230 C CA . TYR A 1 300 ? -15.415 -2.072 13.916 1.00 98.69 300 TYR A CA 1
ATOM 2231 C C . TYR A 1 300 ? -15.391 -2.625 12.484 1.00 98.69 300 TYR A C 1
ATOM 2233 O O . TYR A 1 300 ? -16.205 -3.491 12.142 1.00 98.69 300 TYR A O 1
ATOM 2241 N N . ALA A 1 301 ? -14.439 -2.179 11.659 1.00 98.44 301 ALA A N 1
ATOM 2242 C CA . ALA A 1 301 ? -14.233 -2.696 10.309 1.00 98.44 301 ALA A CA 1
ATOM 2243 C C . ALA A 1 301 ? -13.703 -4.143 10.309 1.00 98.44 301 ALA A C 1
ATOM 2245 O O . ALA A 1 301 ? -14.233 -4.979 9.574 1.00 98.44 301 ALA A O 1
ATOM 2246 N N . ALA A 1 302 ? -12.737 -4.471 11.174 1.00 98.19 302 ALA A N 1
ATOM 2247 C CA . ALA A 1 302 ? -12.194 -5.828 11.329 1.00 98.19 302 ALA A CA 1
ATOM 2248 C C . ALA A 1 302 ? -13.250 -6.842 11.790 1.00 98.19 302 ALA A C 1
ATOM 2250 O O . ALA A 1 302 ? -13.249 -7.994 11.369 1.00 98.19 302 ALA A O 1
ATOM 2251 N N . ARG A 1 303 ? -14.247 -6.402 12.557 1.00 97.88 303 ARG A N 1
ATOM 2252 C CA . ARG A 1 303 ? -15.419 -7.203 12.932 1.00 97.88 303 ARG A CA 1
ATOM 2253 C C . ARG A 1 303 ? -16.559 -7.139 11.905 1.00 97.88 303 ARG A C 1
ATOM 2255 O O . ARG A 1 303 ? -17.692 -7.462 12.234 1.00 97.88 303 ARG A O 1
ATOM 2262 N N . SER A 1 304 ? -16.298 -6.699 10.675 1.00 97.81 304 SER A N 1
ATOM 2263 C CA . SER A 1 304 ? -17.296 -6.400 9.634 1.00 97.81 304 SER A CA 1
ATOM 2264 C C . SER A 1 304 ? -18.536 -5.698 10.135 1.00 97.81 304 SER A C 1
ATOM 2266 O O . SER A 1 304 ? -19.644 -6.241 10.089 1.00 97.81 304 SER A O 1
ATOM 2268 N N . ARG A 1 305 ? -18.338 -4.439 10.514 1.00 97.25 305 ARG A N 1
ATOM 2269 C CA . ARG A 1 305 ? -19.356 -3.578 11.116 1.00 97.25 305 ARG A CA 1
ATOM 2270 C C . ARG A 1 305 ? -19.774 -4.075 12.495 1.00 97.25 305 ARG A C 1
ATOM 2272 O O . ARG A 1 305 ? -20.954 -4.045 12.843 1.00 97.25 305 ARG A O 1
ATOM 2279 N N . GLY A 1 306 ? -18.783 -4.501 13.277 1.00 96.75 306 GLY A N 1
ATOM 2280 C CA . GLY A 1 306 ? -18.963 -4.773 14.698 1.00 96.75 306 GLY A CA 1
ATOM 2281 C C . GLY A 1 306 ? -19.738 -6.047 15.026 1.00 96.75 306 GLY A C 1
ATOM 2282 O O . GLY A 1 306 ? -20.383 -6.113 16.069 1.00 96.75 306 GLY A O 1
ATOM 2283 N N . GLN A 1 307 ? -19.714 -7.049 14.149 1.00 97.44 307 GLN A N 1
ATOM 2284 C CA . GLN A 1 307 ? -20.286 -8.359 14.447 1.00 97.44 307 GLN A CA 1
ATOM 2285 C C . GLN A 1 307 ? -19.520 -9.048 15.584 1.00 97.44 307 GLN A C 1
ATOM 2287 O O . GLN A 1 307 ? -18.309 -8.876 15.752 1.00 97.44 307 GLN A O 1
ATOM 2292 N N . ASP A 1 308 ? -20.238 -9.863 16.354 1.00 95.00 308 ASP A N 1
ATOM 2293 C CA . ASP A 1 308 ? -19.660 -10.655 17.438 1.00 95.00 308 ASP A CA 1
ATOM 2294 C C . ASP A 1 308 ? -18.969 -11.903 16.879 1.00 95.00 308 ASP A C 1
ATOM 2296 O O . ASP A 1 308 ? -19.573 -12.965 16.743 1.00 95.00 308 ASP A O 1
ATOM 2300 N N . ARG A 1 309 ? -17.718 -11.718 16.455 1.00 93.69 309 ARG A N 1
ATOM 2301 C CA . ARG A 1 309 ? -16.852 -12.746 15.868 1.00 93.69 309 ARG A CA 1
ATOM 2302 C C . ARG A 1 309 ? -15.376 -12.403 16.058 1.00 93.69 309 ARG A C 1
ATOM 2304 O O . ARG A 1 309 ? -15.044 -11.247 16.332 1.00 93.69 309 ARG A O 1
ATOM 2311 N N . LEU A 1 310 ? -14.496 -13.387 15.894 1.00 92.25 310 LEU A N 1
ATOM 2312 C CA . LEU A 1 310 ? -13.058 -13.227 16.149 1.00 92.25 310 LEU A CA 1
ATOM 2313 C C . LEU A 1 310 ? -12.307 -12.421 15.076 1.00 92.25 310 LEU A C 1
ATOM 2315 O O . LEU A 1 310 ? -11.397 -11.675 15.439 1.00 92.25 310 LEU A O 1
ATOM 2319 N N . ASN A 1 311 ? -12.667 -12.587 13.797 1.00 94.75 311 ASN A N 1
ATOM 2320 C CA . ASN A 1 311 ? -11.915 -12.098 12.634 1.00 94.75 311 ASN A CA 1
ATOM 2321 C C . ASN A 1 311 ? -12.813 -11.517 11.515 1.00 94.75 311 ASN A C 1
ATOM 2323 O O . ASN A 1 311 ? -14.034 -11.724 11.533 1.00 94.75 311 ASN A O 1
ATOM 2327 N N . PRO A 1 312 ? -12.231 -10.848 10.490 1.00 97.50 312 PRO A N 1
ATOM 2328 C CA . PRO A 1 312 ? -12.951 -10.327 9.317 1.00 97.50 312 PRO A CA 1
ATOM 2329 C C . PRO A 1 312 ? -13.776 -11.357 8.531 1.00 97.50 312 PRO A C 1
ATOM 2331 O O . PRO A 1 312 ? -14.751 -10.996 7.878 1.00 97.50 312 PRO A O 1
ATOM 2334 N N . TRP A 1 313 ? -13.436 -12.635 8.646 1.00 96.06 313 TRP A N 1
ATOM 2335 C CA . TRP A 1 313 ? -14.082 -13.752 7.951 1.00 96.06 313 TRP A CA 1
ATOM 2336 C C . TRP A 1 313 ? -14.903 -14.666 8.880 1.00 96.06 313 TRP A C 1
ATOM 2338 O O . TRP A 1 313 ? -15.368 -15.724 8.456 1.00 96.06 313 TRP A O 1
ATOM 2348 N N . GLY A 1 314 ? -15.066 -14.314 10.162 1.00 95.88 314 GLY A N 1
ATOM 2349 C CA . GLY A 1 314 ? -15.759 -15.146 11.157 1.00 95.88 314 GLY A CA 1
ATOM 2350 C C . GLY A 1 314 ? -14.856 -15.634 12.289 1.00 95.88 314 GLY A C 1
ATOM 2351 O O . GLY A 1 314 ? -13.899 -14.965 12.664 1.00 95.88 314 GLY A O 1
ATOM 2352 N N . ASP A 1 315 ? -15.167 -16.804 12.848 1.00 94.81 315 ASP A N 1
ATOM 2353 C CA . ASP A 1 315 ? -14.493 -17.346 14.045 1.00 94.81 315 ASP A CA 1
ATOM 2354 C C . ASP A 1 315 ? -13.374 -18.346 13.738 1.00 94.81 315 ASP A C 1
ATOM 2356 O O . ASP A 1 315 ? -12.811 -18.971 14.637 1.00 94.81 315 ASP A O 1
ATOM 2360 N N . ARG A 1 316 ? -13.052 -18.528 12.456 1.00 93.81 316 ARG A N 1
ATOM 2361 C CA . ARG A 1 316 ? -11.944 -19.385 12.039 1.00 93.81 316 ARG A CA 1
ATOM 2362 C C . ARG A 1 316 ? -10.617 -18.710 12.386 1.00 93.81 316 ARG A C 1
ATOM 2364 O O . ARG A 1 316 ? -10.446 -17.514 12.132 1.00 93.81 316 ARG A O 1
ATOM 2371 N N . GLU A 1 317 ? -9.684 -19.475 12.950 1.00 91.12 317 GLU A N 1
ATOM 2372 C CA . GLU A 1 317 ? -8.310 -19.008 13.155 1.00 91.12 317 GLU A CA 1
ATOM 2373 C C . GLU A 1 317 ? -7.671 -18.626 11.813 1.00 91.12 317 GLU A C 1
ATOM 2375 O O . GLU A 1 317 ? -7.991 -19.211 10.777 1.00 91.12 317 GLU A O 1
ATOM 2380 N N . ALA A 1 318 ? -6.785 -17.630 11.839 1.00 91.44 318 ALA A N 1
ATOM 2381 C CA . ALA A 1 318 ? -6.051 -17.202 10.656 1.00 91.44 318 ALA A CA 1
ATOM 2382 C C . ALA A 1 318 ? -5.152 -18.331 10.130 1.00 91.44 318 ALA A C 1
ATOM 2384 O O . ALA A 1 318 ? -4.442 -18.976 10.903 1.00 91.44 318 ALA A O 1
ATOM 2385 N N . ASP A 1 319 ? -5.143 -18.519 8.814 1.00 91.56 319 ASP A N 1
ATOM 2386 C CA . ASP A 1 319 ? -4.219 -19.392 8.094 1.00 91.56 319 ASP A CA 1
ATOM 2387 C C . ASP A 1 319 ? -3.836 -18.783 6.739 1.00 91.56 319 ASP A C 1
ATOM 2389 O O . ASP A 1 319 ? -4.186 -17.639 6.444 1.00 91.56 319 ASP A O 1
ATOM 2393 N N . CYS A 1 320 ? -3.083 -19.535 5.932 1.00 91.06 320 CYS A N 1
ATOM 2394 C CA . CYS A 1 320 ? -2.499 -19.017 4.701 1.00 91.06 320 CYS A CA 1
ATOM 2395 C C . CYS A 1 320 ? -3.510 -18.662 3.612 1.00 91.06 320 CYS A C 1
ATOM 2397 O O . CYS A 1 320 ? -3.154 -17.888 2.725 1.00 91.06 320 CYS A O 1
ATOM 2399 N N . ASP A 1 321 ? -4.730 -19.197 3.675 1.00 92.06 321 ASP A N 1
ATOM 2400 C CA . ASP A 1 321 ? -5.785 -18.878 2.710 1.00 92.06 321 ASP A CA 1
ATOM 2401 C C . ASP A 1 321 ? -6.456 -17.539 3.064 1.00 92.06 321 ASP A C 1
ATOM 2403 O O . ASP A 1 321 ? -6.950 -16.825 2.192 1.00 92.06 321 ASP A O 1
ATOM 2407 N N . LEU A 1 322 ? -6.428 -17.173 4.350 1.00 94.88 322 LEU A N 1
ATOM 2408 C CA . LEU A 1 322 ? -7.101 -15.995 4.893 1.00 94.88 322 LEU A CA 1
ATOM 2409 C C . LEU A 1 322 ? -6.187 -14.787 5.066 1.00 94.88 322 LEU A C 1
ATOM 2411 O O . LEU A 1 322 ? -6.641 -13.660 4.936 1.00 94.88 322 LEU A O 1
ATOM 2415 N N . ALA A 1 323 ? -4.922 -14.985 5.422 1.00 94.75 323 ALA A N 1
ATOM 2416 C CA . ALA A 1 323 ? -4.071 -13.875 5.828 1.00 94.75 323 ALA A CA 1
ATOM 2417 C C . ALA A 1 323 ? -2.602 -14.100 5.469 1.00 94.75 323 ALA A C 1
ATOM 2419 O O . ALA A 1 323 ? -2.123 -15.226 5.310 1.00 94.75 323 ALA A O 1
ATOM 2420 N N . VAL A 1 324 ? -1.869 -12.994 5.363 1.00 94.56 324 VAL A N 1
ATOM 2421 C CA . VAL A 1 324 ? -0.413 -12.983 5.186 1.00 94.56 324 VAL A CA 1
ATOM 2422 C C . VAL A 1 324 ? 0.219 -12.941 6.571 1.00 94.56 324 VAL A C 1
ATOM 2424 O O . VAL A 1 324 ? 0.373 -11.890 7.179 1.00 94.56 324 VAL A O 1
ATOM 2427 N N . VAL A 1 325 ? 0.503 -14.109 7.119 1.00 90.00 325 VAL A N 1
ATOM 2428 C CA . VAL A 1 325 ? 0.826 -14.318 8.536 1.00 90.00 325 VAL A CA 1
ATOM 2429 C C . VAL A 1 325 ? 1.892 -15.386 8.639 1.00 90.00 325 VAL A C 1
ATOM 2431 O O . VAL A 1 325 ? 1.913 -16.274 7.796 1.00 90.00 325 VAL A O 1
ATOM 2434 N N . ASP A 1 326 ? 2.733 -15.325 9.665 1.00 81.56 326 ASP A N 1
ATOM 2435 C CA . ASP A 1 326 ? 3.901 -16.195 9.814 1.00 81.56 326 ASP A CA 1
ATOM 2436 C C . ASP A 1 326 ? 4.811 -16.319 8.561 1.00 81.56 326 ASP A C 1
ATOM 2438 O O . ASP A 1 326 ? 4.570 -15.788 7.470 1.00 81.56 326 ASP A O 1
ATOM 2442 N N . THR A 1 327 ? 5.932 -17.024 8.707 1.00 69.94 327 THR A N 1
ATOM 2443 C CA . THR A 1 327 ? 6.892 -17.192 7.606 1.00 69.94 327 THR A CA 1
ATOM 2444 C C . THR A 1 327 ? 6.435 -18.193 6.541 1.00 69.94 327 THR A C 1
ATOM 2446 O O . THR A 1 327 ? 6.966 -18.180 5.435 1.00 69.94 327 THR A O 1
ATOM 2449 N N . ASN A 1 328 ? 5.432 -19.034 6.806 1.00 77.44 328 ASN A N 1
ATOM 2450 C CA . ASN A 1 328 ? 4.899 -19.967 5.814 1.00 77.44 328 ASN A CA 1
ATOM 2451 C C . ASN A 1 328 ? 3.891 -19.285 4.882 1.00 77.44 328 ASN A C 1
ATOM 2453 O O . ASN A 1 328 ? 3.925 -19.544 3.679 1.00 77.44 328 ASN A O 1
ATOM 2457 N N . CYS A 1 329 ? 3.019 -18.409 5.395 1.00 77.56 329 CYS A N 1
ATOM 2458 C CA . CYS A 1 329 ? 2.012 -17.732 4.566 1.00 77.56 329 CYS A CA 1
ATOM 2459 C C . CYS A 1 329 ? 2.483 -16.380 4.003 1.00 77.56 329 CYS A C 1
ATOM 2461 O O . CYS A 1 329 ? 1.931 -15.916 3.000 1.00 77.56 329 CYS A O 1
ATOM 2463 N N . GLY A 1 330 ? 3.505 -15.769 4.619 1.00 64.25 330 GLY A N 1
ATOM 2464 C CA . GLY A 1 330 ? 4.196 -14.560 4.147 1.00 64.25 330 GLY A CA 1
ATOM 2465 C C . GLY A 1 330 ? 5.485 -14.815 3.354 1.00 64.25 330 GLY A C 1
ATOM 2466 O O . GLY A 1 330 ? 6.093 -13.872 2.850 1.00 64.25 330 GLY A O 1
ATOM 2467 N N . GLN A 1 331 ? 5.898 -16.077 3.192 1.00 70.12 331 GLN A N 1
ATOM 2468 C CA . GLN A 1 331 ? 7.178 -16.505 2.604 1.00 70.12 331 GLN A CA 1
ATOM 2469 C C . GLN A 1 331 ? 8.408 -15.952 3.354 1.00 70.12 331 GLN A C 1
ATOM 2471 O O . GLN A 1 331 ? 9.061 -16.654 4.121 1.00 70.12 331 GLN A O 1
ATOM 2476 N N . THR A 1 332 ? 8.748 -14.683 3.123 1.00 75.62 332 THR A N 1
ATOM 2477 C CA . THR A 1 332 ? 9.890 -13.967 3.720 1.00 75.62 332 THR A CA 1
ATOM 2478 C C . THR A 1 332 ? 9.583 -12.486 3.987 1.00 75.62 332 THR A C 1
ATOM 2480 O O . THR A 1 332 ? 10.493 -11.716 4.296 1.00 75.62 332 THR A O 1
ATOM 2483 N N . GLY A 1 333 ? 8.321 -12.053 3.868 1.00 88.19 333 GLY A N 1
ATOM 2484 C CA . GLY A 1 333 ? 7.951 -10.645 3.976 1.00 88.19 333 GLY A CA 1
ATOM 2485 C C . GLY A 1 333 ? 6.448 -10.383 3.886 1.00 88.19 333 GLY A C 1
ATOM 2486 O O . GLY A 1 333 ? 5.620 -11.286 3.952 1.00 88.19 333 GLY A O 1
ATOM 2487 N N . THR A 1 334 ? 6.117 -9.111 3.684 1.00 93.31 334 THR A N 1
ATOM 2488 C CA . THR A 1 334 ? 4.786 -8.689 3.224 1.00 93.31 334 THR A CA 1
ATOM 2489 C C . THR A 1 334 ? 4.464 -9.290 1.855 1.00 93.31 334 THR A C 1
ATOM 2491 O O . THR A 1 334 ? 5.361 -9.727 1.131 1.00 93.31 334 THR A O 1
ATOM 2494 N N . GLN A 1 335 ? 3.192 -9.266 1.480 1.00 92.62 335 GLN A N 1
ATOM 2495 C CA . GLN A 1 335 ? 2.718 -9.611 0.137 1.00 92.62 335 GLN A CA 1
ATOM 2496 C C . GLN A 1 335 ? 2.008 -8.397 -0.480 1.00 92.62 335 GLN A C 1
ATOM 2498 O O . GLN A 1 335 ? 1.718 -7.436 0.249 1.00 92.62 335 GLN A O 1
ATOM 2503 N N . PRO A 1 336 ? 1.712 -8.418 -1.794 1.00 91.06 336 PRO A N 1
ATOM 2504 C CA . PRO A 1 336 ? 0.848 -7.415 -2.392 1.00 91.06 336 PRO A CA 1
ATOM 2505 C C . PRO A 1 336 ? -0.468 -7.295 -1.619 1.00 91.06 336 PRO A C 1
ATOM 2507 O O . PRO A 1 336 ? -0.997 -8.292 -1.105 1.00 91.06 336 PRO A O 1
ATOM 2510 N N . VAL A 1 337 ? -0.971 -6.068 -1.516 1.00 93.19 337 VAL A N 1
ATOM 2511 C CA . VAL A 1 337 ? -2.276 -5.796 -0.909 1.00 93.19 337 VAL A CA 1
ATOM 2512 C C . VAL A 1 337 ? -3.378 -6.606 -1.597 1.00 93.19 337 VAL A C 1
ATOM 2514 O O . VAL A 1 337 ? -3.289 -6.931 -2.778 1.00 93.19 337 VAL A O 1
ATOM 2517 N N . CYS A 1 338 ? -4.412 -6.971 -0.846 1.00 92.06 338 CYS A N 1
ATOM 2518 C CA . CYS A 1 338 ? -5.526 -7.810 -1.282 1.00 92.06 338 CYS A CA 1
ATOM 2519 C C . CYS A 1 338 ? -5.129 -9.198 -1.829 1.00 92.06 338 CYS A C 1
ATOM 2521 O O . CYS A 1 338 ? -5.924 -9.840 -2.517 1.00 92.06 338 CYS A O 1
ATOM 2523 N N . SER A 1 339 ? -3.953 -9.730 -1.478 1.00 91.19 339 SER A N 1
ATOM 2524 C CA . SER A 1 339 ? -3.496 -11.057 -1.938 1.00 91.19 339 SER A CA 1
ATOM 2525 C C . SER A 1 339 ? -4.225 -12.250 -1.294 1.00 91.19 339 SER A C 1
ATOM 2527 O O . SER A 1 339 ? -3.994 -13.401 -1.686 1.00 91.19 339 SER A O 1
ATOM 2529 N N . ARG A 1 340 ? -5.103 -12.008 -0.307 1.00 92.25 340 ARG A N 1
ATOM 2530 C CA . ARG A 1 340 ? -5.881 -13.023 0.429 1.00 92.25 340 ARG A CA 1
ATOM 2531 C C . ARG A 1 340 ? -7.364 -12.661 0.503 1.00 92.25 340 ARG A C 1
ATOM 2533 O O . ARG A 1 340 ? -7.896 -12.312 1.550 1.00 92.25 340 ARG A O 1
ATOM 2540 N N . LEU A 1 341 ? -8.051 -12.774 -0.631 1.00 90.81 341 LEU A N 1
ATOM 2541 C CA . LEU A 1 341 ? -9.444 -12.333 -0.768 1.00 90.81 341 LEU A CA 1
ATOM 2542 C C . LEU A 1 341 ? -10.440 -13.064 0.151 1.00 90.81 341 LEU A C 1
ATOM 2544 O O . LEU A 1 341 ? -11.463 -12.485 0.512 1.00 90.81 341 LEU A O 1
ATOM 2548 N N . GLU A 1 342 ? -10.163 -14.312 0.544 1.00 94.62 342 GLU A N 1
ATOM 2549 C CA . GLU A 1 342 ? -11.021 -15.058 1.479 1.00 94.62 342 GLU A CA 1
ATOM 2550 C C . GLU A 1 342 ? -10.966 -14.510 2.913 1.00 94.62 342 GLU A C 1
ATOM 2552 O O . GLU A 1 342 ? -11.883 -14.756 3.697 1.00 94.62 342 GLU A O 1
ATOM 2557 N N . GLY A 1 343 ? -9.923 -13.745 3.250 1.00 95.88 343 GLY A N 1
ATOM 2558 C CA . GLY A 1 343 ? -9.800 -13.047 4.527 1.00 95.88 343 GLY A CA 1
ATOM 2559 C C . GLY A 1 343 ? -10.360 -11.630 4.534 1.00 95.88 343 GLY A C 1
ATOM 2560 O O . GLY A 1 343 ? -10.161 -10.885 5.496 1.00 95.88 343 GLY A O 1
ATOM 2561 N N . ASN A 1 344 ? -11.056 -11.224 3.477 1.00 97.00 344 ASN A N 1
ATOM 2562 C CA . ASN A 1 344 ? -11.662 -9.906 3.444 1.00 97.00 344 ASN A CA 1
ATOM 2563 C C . ASN A 1 344 ? -12.821 -9.808 4.440 1.00 97.00 344 ASN A C 1
ATOM 2565 O O . ASN A 1 344 ? -13.527 -10.775 4.729 1.00 97.00 344 ASN A O 1
ATOM 2569 N N . SER A 1 345 ? -13.056 -8.592 4.923 1.00 97.69 345 SER A N 1
ATOM 2570 C CA . SER A 1 345 ? -14.279 -8.269 5.649 1.00 97.69 345 SER A CA 1
ATOM 2571 C C . SER A 1 345 ? -15.510 -8.410 4.732 1.00 97.69 345 SER A C 1
ATOM 2573 O O . SER A 1 345 ? -15.401 -8.289 3.513 1.00 97.69 345 SER A O 1
ATOM 2575 N N . ASP A 1 346 ? -16.718 -8.550 5.288 1.00 97.44 346 ASP A N 1
ATOM 2576 C CA . ASP A 1 346 ? -17.991 -8.529 4.546 1.00 97.44 346 ASP A CA 1
ATOM 2577 C C . ASP A 1 346 ? -18.177 -7.251 3.700 1.00 97.44 346 ASP A C 1
ATOM 2579 O O . ASP A 1 346 ? -18.993 -7.226 2.779 1.00 97.44 346 ASP A O 1
ATOM 2583 N N . GLN A 1 347 ? -17.471 -6.161 4.029 1.00 96.31 347 GLN A N 1
ATOM 2584 C CA . GLN A 1 347 ? -17.487 -4.917 3.251 1.00 96.31 347 GLN A CA 1
ATOM 2585 C C . GLN A 1 347 ? -16.491 -4.945 2.083 1.00 96.31 347 GLN A C 1
ATOM 2587 O O . GLN A 1 347 ? -16.508 -4.039 1.256 1.00 96.31 347 GLN A O 1
ATOM 2592 N N . GLY A 1 348 ? -15.635 -5.964 2.006 1.00 95.31 348 GLY A N 1
ATOM 2593 C CA . GLY A 1 348 ? -14.578 -6.094 1.009 1.00 95.31 348 GLY A CA 1
ATOM 2594 C C . GLY A 1 348 ? -13.279 -5.384 1.385 1.00 95.31 348 GLY A C 1
ATOM 2595 O O . GLY A 1 348 ? -12.491 -5.087 0.491 1.00 95.31 348 GLY A O 1
ATOM 2596 N N . ILE A 1 349 ? -13.060 -5.088 2.672 1.00 97.62 349 ILE A N 1
ATOM 2597 C CA . ILE A 1 349 ? -11.783 -4.546 3.148 1.00 97.62 349 ILE A CA 1
ATOM 2598 C C . ILE A 1 349 ? -10.776 -5.693 3.272 1.00 97.62 349 ILE A C 1
ATOM 2600 O O . ILE A 1 349 ? -11.063 -6.681 3.951 1.00 97.62 349 ILE A O 1
ATOM 2604 N N . CYS A 1 350 ? -9.613 -5.534 2.649 1.00 95.75 350 CYS A N 1
ATOM 2605 C CA . CYS A 1 350 ? -8.518 -6.495 2.663 1.00 95.75 350 CYS A CA 1
ATOM 2606 C C . CYS A 1 350 ? -7.565 -6.272 3.842 1.00 95.75 350 CYS A C 1
ATOM 2608 O O . CYS A 1 350 ? -7.499 -5.172 4.411 1.00 95.75 350 CYS A O 1
ATOM 2610 N N . ASP A 1 351 ? -6.821 -7.332 4.170 1.00 96.88 351 ASP A N 1
ATOM 2611 C CA . ASP A 1 351 ? -5.618 -7.304 5.013 1.00 96.88 351 ASP A CA 1
ATOM 2612 C C . ASP A 1 351 ? -5.813 -6.625 6.378 1.00 96.88 351 ASP A C 1
ATOM 2614 O O . ASP A 1 351 ? -4.895 -6.074 6.964 1.00 96.88 351 ASP A O 1
ATOM 2618 N N . LEU A 1 352 ? -7.035 -6.659 6.925 1.00 98.00 352 LEU A N 1
ATOM 2619 C CA . LEU A 1 352 ? -7.279 -6.195 8.297 1.00 98.00 352 LEU A CA 1
ATOM 2620 C C . LEU A 1 352 ? -6.626 -7.121 9.329 1.00 98.00 352 LEU A C 1
ATOM 2622 O O . LEU A 1 352 ? -6.506 -6.746 10.485 1.00 98.00 352 LEU A O 1
ATOM 2626 N N . ILE A 1 353 ? -6.248 -8.342 8.954 1.00 96.94 353 ILE A N 1
ATOM 2627 C CA . ILE A 1 353 ? -5.479 -9.244 9.809 1.00 96.94 353 ILE A CA 1
ATOM 2628 C C . ILE A 1 353 ? -4.284 -9.762 9.011 1.00 96.94 353 ILE A C 1
ATOM 2630 O O . ILE A 1 353 ? -4.460 -10.300 7.918 1.00 96.94 353 ILE A O 1
ATOM 2634 N N . GLY A 1 354 ? -3.087 -9.656 9.586 1.00 95.12 354 GLY A N 1
ATOM 2635 C CA . GLY A 1 354 ? -1.837 -9.995 8.913 1.00 95.12 354 GLY A CA 1
ATOM 2636 C C . GLY A 1 354 ? -1.354 -8.895 7.970 1.00 95.12 354 GLY A C 1
ATOM 2637 O O . GLY A 1 354 ? -1.713 -7.737 8.110 1.00 95.12 354 GLY A O 1
ATOM 2638 N N . ASN A 1 355 ? -0.500 -9.277 7.025 1.00 95.75 355 ASN A N 1
ATOM 2639 C CA . ASN A 1 355 ? 0.325 -8.410 6.192 1.00 95.75 355 ASN A CA 1
ATOM 2640 C C . ASN A 1 355 ? 1.161 -7.459 7.040 1.00 95.75 355 ASN A C 1
ATOM 2642 O O . ASN A 1 355 ? 2.278 -7.835 7.349 1.00 95.75 355 ASN A O 1
ATOM 2646 N N . VAL A 1 356 ? 0.647 -6.321 7.502 1.00 95.75 356 VAL A N 1
ATOM 2647 C CA . VAL A 1 356 ? 1.331 -5.394 8.417 1.00 95.75 356 VAL A CA 1
ATOM 2648 C C . VAL A 1 356 ? 0.448 -5.039 9.612 1.00 95.75 356 VAL A C 1
ATOM 2650 O O . VAL A 1 356 ? -0.761 -4.886 9.491 1.00 95.75 356 VAL A O 1
ATOM 2653 N N . TRP A 1 357 ? 1.076 -4.783 10.761 1.00 96.12 357 TRP A N 1
ATOM 2654 C CA . TRP A 1 357 ? 0.427 -4.012 11.817 1.00 96.12 357 TRP A CA 1
ATOM 2655 C C . TRP A 1 357 ? 0.084 -2.618 11.293 1.00 96.12 357 TRP A C 1
ATOM 2657 O O . TRP A 1 357 ? 0.770 -2.083 10.425 1.00 96.12 357 TRP A O 1
ATOM 2667 N N . GLU A 1 358 ? -0.919 -1.969 11.869 1.00 97.38 358 GLU A N 1
ATOM 2668 C CA . GLU A 1 358 ? -1.364 -0.674 11.364 1.00 97.38 358 GLU A CA 1
ATOM 2669 C C . GLU A 1 358 ? -1.473 0.395 12.427 1.00 97.38 358 GLU A C 1
ATOM 2671 O O . GLU A 1 358 ? -2.108 0.202 13.464 1.00 97.38 358 GLU A O 1
ATOM 2676 N N . TRP A 1 359 ? -0.911 1.563 12.123 1.00 96.38 359 TRP A N 1
ATOM 2677 C CA . TRP A 1 359 ? -1.064 2.751 12.948 1.00 96.38 359 TRP A CA 1
ATOM 2678 C C . TRP A 1 359 ? -2.524 3.201 13.058 1.00 96.38 359 TRP A C 1
ATOM 2680 O O . TRP A 1 359 ? -3.210 3.399 12.056 1.00 96.38 359 TRP A O 1
ATOM 2690 N N . THR A 1 360 ? -2.950 3.496 14.286 1.00 96.94 360 THR A N 1
ATOM 2691 C CA . THR A 1 360 ? -4.229 4.165 14.569 1.00 96.94 360 THR A CA 1
ATOM 2692 C C . THR A 1 360 ? -4.006 5.566 15.142 1.00 96.94 360 THR A C 1
ATOM 2694 O O . THR A 1 360 ? -2.899 5.939 15.558 1.00 96.94 360 THR A O 1
ATOM 2697 N N . ALA A 1 361 ? -5.060 6.380 15.170 1.00 95.94 361 ALA A N 1
ATOM 2698 C CA . ALA A 1 361 ? -5.038 7.733 15.718 1.00 95.94 361 ALA A CA 1
ATOM 2699 C C . ALA A 1 361 ? -4.792 7.770 17.244 1.00 95.94 361 ALA A C 1
ATOM 2701 O O . ALA A 1 361 ? -4.301 8.780 17.759 1.00 95.94 361 ALA A O 1
ATOM 2702 N N . ASP A 1 362 ? -5.040 6.668 17.941 1.00 97.06 362 ASP A N 1
ATOM 2703 C CA . ASP A 1 362 ? -5.174 6.592 19.392 1.00 97.06 362 ASP A CA 1
ATOM 2704 C C . ASP A 1 362 ? -3.831 6.523 20.128 1.00 97.06 362 ASP A C 1
ATOM 2706 O O . ASP A 1 362 ? -2.829 5.975 19.642 1.00 97.06 362 ASP A O 1
ATOM 2710 N N . ARG A 1 363 ? -3.808 7.085 21.341 1.00 95.06 363 ARG A N 1
ATOM 2711 C CA . ARG A 1 363 ? -2.780 6.751 22.331 1.00 95.06 363 ARG A CA 1
ATOM 2712 C C . ARG A 1 363 ? -3.099 5.389 22.918 1.00 95.06 363 ARG A C 1
ATOM 2714 O O . ARG A 1 363 ? -4.255 5.017 23.047 1.00 95.06 363 ARG A O 1
ATOM 2721 N N . TYR A 1 364 ? -2.060 4.655 23.293 1.00 95.38 364 TYR A N 1
ATOM 2722 C CA . TYR A 1 364 ? -2.247 3.364 23.936 1.00 95.38 364 TYR A CA 1
ATOM 2723 C C . TYR A 1 364 ? -2.515 3.518 25.433 1.00 95.38 364 TYR A C 1
ATOM 2725 O O . TYR A 1 364 ? -1.759 4.190 26.146 1.00 95.38 364 TYR A O 1
ATOM 2733 N N . HIS A 1 365 ? -3.526 2.797 25.912 1.00 95.25 365 HIS A N 1
ATOM 2734 C CA . HIS A 1 365 ? -3.883 2.645 27.319 1.00 95.25 365 HIS A CA 1
ATOM 2735 C C . HIS A 1 365 ? -3.899 1.160 27.662 1.00 95.25 365 HIS A C 1
ATOM 2737 O O . HIS A 1 365 ? -4.346 0.342 26.869 1.00 95.25 365 HIS A O 1
ATOM 2743 N N . ALA A 1 366 ? -3.471 0.813 28.875 1.00 93.38 366 ALA A N 1
ATOM 2744 C CA . ALA A 1 366 ? -3.357 -0.581 29.315 1.00 93.38 366 ALA A CA 1
ATOM 2745 C C . ALA A 1 366 ? -4.707 -1.279 29.608 1.00 93.38 366 ALA A C 1
ATOM 2747 O O . ALA A 1 366 ? -4.710 -2.386 30.136 1.00 93.38 366 ALA A O 1
ATOM 2748 N N . SER A 1 367 ? -5.838 -0.610 29.357 1.00 95.00 367 SER A N 1
ATOM 2749 C CA . SER A 1 367 ? -7.205 -1.144 29.467 1.00 95.00 367 SER A CA 1
ATOM 2750 C C . SER A 1 367 ? -8.197 -0.182 28.803 1.00 95.00 367 SER A C 1
ATOM 2752 O O . SER A 1 367 ? -7.876 0.999 28.647 1.00 95.00 367 SER A O 1
ATOM 2754 N N . TYR A 1 368 ? -9.423 -0.632 28.537 1.00 97.25 368 TYR A N 1
ATOM 2755 C CA . TYR A 1 368 ? -10.535 0.211 28.076 1.00 97.25 368 TYR A CA 1
ATOM 2756 C C . TYR A 1 368 ? -11.313 0.931 29.192 1.00 97.25 368 TYR A C 1
ATOM 2758 O O . TYR A 1 368 ? -12.364 1.527 28.954 1.00 97.25 368 TYR A O 1
ATOM 2766 N N . HIS A 1 369 ? -10.825 0.925 30.436 1.00 96.00 369 HIS A N 1
ATOM 2767 C CA . HIS A 1 369 ? -11.480 1.674 31.509 1.00 96.00 369 HIS A CA 1
ATOM 2768 C C . HIS A 1 369 ? -11.451 3.186 31.241 1.00 96.00 369 HIS A C 1
ATOM 2770 O O . HIS A 1 369 ? -10.413 3.832 31.372 1.00 96.00 369 HIS A O 1
ATOM 2776 N N . GLY A 1 370 ? -12.620 3.753 30.926 1.00 95.06 370 GLY A N 1
ATOM 2777 C CA . GLY A 1 370 ? -12.764 5.168 30.578 1.00 95.06 370 GLY A CA 1
ATOM 2778 C C . GLY A 1 370 ? -12.541 5.474 29.095 1.00 95.06 370 GLY A C 1
ATOM 2779 O O . GLY A 1 370 ? -12.370 6.646 28.763 1.00 95.06 370 GLY A O 1
ATOM 2780 N N . ALA A 1 371 ? -12.543 4.451 28.234 1.00 97.12 371 ALA A N 1
ATOM 2781 C CA . ALA A 1 371 ? -12.467 4.622 26.789 1.00 97.12 371 ALA A CA 1
ATOM 2782 C C . ALA A 1 371 ? -13.664 5.430 26.248 1.00 97.12 371 ALA A C 1
ATOM 2784 O O . ALA A 1 371 ? -14.772 5.324 26.793 1.00 97.12 371 ALA A O 1
ATOM 2785 N N . PRO A 1 372 ? -13.473 6.229 25.182 1.00 97.62 372 PRO A N 1
ATOM 2786 C CA . PRO A 1 372 ? -14.576 6.835 24.445 1.00 97.62 372 PRO A CA 1
ATOM 2787 C C . PRO A 1 372 ? -15.554 5.775 23.921 1.00 97.62 372 PRO A C 1
ATOM 2789 O O . PRO A 1 372 ? -15.153 4.695 23.506 1.00 97.62 372 PRO A O 1
ATOM 2792 N N . SER A 1 373 ? -16.847 6.103 23.910 1.00 98.00 373 SER A N 1
ATOM 2793 C CA . SER A 1 373 ? -17.924 5.212 23.431 1.00 98.00 373 SER A CA 1
ATOM 2794 C C . SER A 1 373 ? -18.601 5.724 22.155 1.00 98.00 373 SER A C 1
ATOM 2796 O O . SER A 1 373 ? -19.631 5.200 21.736 1.00 98.00 373 SER A O 1
ATOM 2798 N N . ASP A 1 374 ? -18.027 6.746 21.523 1.00 97.94 374 ASP A N 1
ATOM 2799 C CA . ASP A 1 374 ? -18.556 7.443 20.344 1.00 97.94 374 ASP A CA 1
ATOM 2800 C C . ASP A 1 374 ? -17.688 7.253 19.087 1.00 97.94 374 ASP A C 1
ATOM 2802 O O . ASP A 1 374 ? -17.850 7.963 18.095 1.00 97.94 374 ASP A O 1
ATOM 2806 N N . GLY A 1 375 ? -16.745 6.307 19.135 1.00 97.31 375 GLY A N 1
ATOM 2807 C CA . GLY A 1 375 ? -15.832 6.008 18.034 1.00 97.31 375 GLY A CA 1
ATOM 2808 C C . GLY A 1 375 ? -14.695 7.018 17.858 1.00 97.31 375 GLY A C 1
ATOM 2809 O O . GLY A 1 375 ? -13.855 6.820 16.979 1.00 97.31 375 GLY A O 1
ATOM 2810 N N . SER A 1 376 ? -14.633 8.075 18.675 1.00 97.75 376 SER A N 1
ATOM 2811 C CA . SER A 1 376 ? -13.543 9.052 18.629 1.00 97.75 376 SER A CA 1
ATOM 2812 C C . SER A 1 376 ? -12.219 8.467 19.132 1.00 97.75 376 SER A C 1
ATOM 2814 O O . SER A 1 376 ? -12.191 7.556 19.959 1.00 97.75 376 SER A O 1
ATOM 2816 N N . ALA A 1 377 ? -11.103 9.000 18.627 1.00 97.38 377 ALA A N 1
ATOM 2817 C CA . ALA A 1 377 ? -9.775 8.561 19.039 1.00 97.38 377 ALA A CA 1
ATOM 2818 C C . ALA A 1 377 ? -9.500 8.913 20.508 1.00 97.38 377 ALA A C 1
ATOM 2820 O O . ALA A 1 377 ? -9.678 10.059 20.937 1.00 97.38 377 ALA A O 1
ATOM 2821 N N . TRP A 1 378 ? -8.952 7.966 21.263 1.00 97.12 378 TRP A N 1
ATOM 2822 C CA . TRP A 1 378 ? -8.535 8.173 22.641 1.00 97.12 378 TRP A CA 1
ATOM 2823 C C . TRP A 1 378 ? -7.160 8.848 22.704 1.00 97.12 378 TRP A C 1
ATOM 2825 O O . TRP A 1 378 ? -6.105 8.213 22.735 1.00 97.12 378 TRP A O 1
ATOM 2835 N N . THR A 1 379 ? -7.156 10.181 22.695 1.00 94.56 379 THR A N 1
ATOM 2836 C CA . THR A 1 379 ? -5.923 10.990 22.626 1.00 94.56 379 THR A CA 1
ATOM 2837 C C . THR A 1 379 ? -5.429 11.509 23.978 1.00 94.56 379 THR A C 1
ATOM 2839 O O . THR A 1 379 ? -4.269 11.918 24.091 1.00 94.56 379 THR A O 1
ATOM 2842 N N . GLU A 1 380 ? -6.279 11.478 25.003 1.00 90.38 380 GLU A N 1
ATOM 2843 C CA . GLU A 1 380 ? -5.964 11.901 26.370 1.00 90.38 380 GLU A CA 1
ATOM 2844 C C . GLU A 1 380 ? -5.164 10.836 27.129 1.00 90.38 380 GLU A C 1
ATOM 2846 O O . GLU A 1 380 ? -5.429 9.643 27.004 1.00 90.38 380 GLU A O 1
ATOM 2851 N N . GLY A 1 381 ? -4.218 11.248 27.976 1.00 84.50 381 GLY A N 1
ATOM 2852 C CA . GLY A 1 381 ? -3.455 10.341 28.842 1.00 84.50 381 GLY A CA 1
ATOM 2853 C C . GLY A 1 381 ? -1.950 10.611 28.865 1.00 84.50 381 GLY A C 1
ATOM 2854 O O . GLY A 1 381 ? -1.429 11.449 28.135 1.00 84.50 381 GLY A O 1
ATOM 2855 N N . VAL A 1 382 ? -1.240 9.887 29.737 1.00 81.00 382 VAL A N 1
ATOM 2856 C CA . VAL A 1 382 ? 0.212 10.059 29.965 1.00 81.00 382 VAL A CA 1
ATOM 2857 C C . VAL A 1 382 ? 1.085 9.121 29.130 1.00 81.00 382 VAL A C 1
ATOM 2859 O O . VAL A 1 382 ? 2.307 9.245 29.144 1.00 81.00 382 VAL A O 1
ATOM 2862 N N . SER A 1 383 ? 0.476 8.169 28.422 1.00 85.31 383 SER A N 1
ATOM 2863 C CA . SER A 1 383 ? 1.203 7.216 27.589 1.00 85.31 383 SER A CA 1
ATOM 2864 C C . SER A 1 383 ? 1.834 7.920 26.390 1.00 85.31 383 SER A C 1
ATOM 2866 O O . SER A 1 383 ? 1.173 8.664 25.655 1.00 85.31 383 SER A O 1
ATOM 2868 N N . SER A 1 384 ? 3.125 7.673 26.180 1.00 85.56 384 SER A N 1
ATOM 2869 C CA . SER A 1 384 ? 3.824 8.054 24.953 1.00 85.56 384 SER A CA 1
ATOM 2870 C C . SER A 1 384 ? 3.568 7.070 23.813 1.00 85.56 384 SER A C 1
ATOM 2872 O O . SER A 1 384 ? 3.871 7.397 22.671 1.00 85.56 384 SER A O 1
ATOM 2874 N N . LEU A 1 385 ? 3.011 5.891 24.106 1.00 89.94 385 LEU A N 1
ATOM 2875 C CA . LEU A 1 385 ? 2.759 4.838 23.132 1.00 89.94 385 LEU A CA 1
ATOM 2876 C C . LEU A 1 385 ? 1.503 5.136 22.299 1.00 89.94 385 LEU A C 1
ATOM 2878 O O . LEU A 1 385 ? 0.557 5.782 22.758 1.00 89.94 385 LEU A O 1
ATOM 2882 N N . ARG A 1 386 ? 1.491 4.625 21.073 1.00 91.94 386 ARG A N 1
ATOM 2883 C CA . ARG A 1 386 ? 0.394 4.687 20.103 1.00 91.94 386 ARG A CA 1
ATOM 2884 C C . ARG A 1 386 ? -0.109 3.282 19.819 1.00 91.94 386 ARG A C 1
ATOM 2886 O O . ARG A 1 386 ? 0.667 2.334 19.913 1.00 91.94 386 ARG A O 1
ATOM 2893 N N . VAL A 1 387 ? -1.399 3.155 19.529 1.00 95.31 387 VAL A N 1
ATOM 2894 C CA . VAL A 1 387 ? -2.001 1.845 19.271 1.00 95.31 387 VAL A CA 1
ATOM 2895 C C . VAL A 1 387 ? -1.731 1.420 17.834 1.00 95.31 387 VAL A C 1
ATOM 2897 O O . VAL A 1 387 ? -1.932 2.207 16.901 1.00 95.31 387 VAL A O 1
ATOM 2900 N N . MET A 1 388 ? -1.335 0.161 17.675 1.00 94.94 388 MET A N 1
ATOM 2901 C CA . MET A 1 388 ? -1.372 -0.551 16.405 1.00 94.94 388 MET A CA 1
ATOM 2902 C C . MET A 1 388 ? -2.276 -1.785 16.474 1.00 94.94 388 MET A C 1
ATOM 2904 O O . MET A 1 388 ? -2.469 -2.361 17.552 1.00 94.94 388 MET A O 1
ATOM 2908 N N . ARG A 1 389 ? -2.844 -2.163 15.326 1.00 97.75 389 ARG A N 1
ATOM 2909 C CA . ARG A 1 389 ? -3.823 -3.252 15.171 1.00 97.75 389 ARG A CA 1
ATOM 2910 C C . ARG A 1 389 ? -3.460 -4.191 14.012 1.00 97.75 389 ARG A C 1
ATOM 2912 O O . ARG A 1 389 ? -2.661 -3.804 13.169 1.00 97.75 389 ARG A O 1
ATOM 2919 N N . GLY A 1 390 ? -4.032 -5.396 13.981 1.00 95.88 390 GLY A N 1
ATOM 2920 C CA . GLY A 1 390 ? -4.023 -6.274 12.796 1.00 95.88 390 GLY A CA 1
ATOM 2921 C C . GLY A 1 390 ? -3.074 -7.470 12.819 1.00 95.88 390 GLY A C 1
ATOM 2922 O O . GLY A 1 390 ? -3.411 -8.511 12.257 1.00 95.88 390 GLY A O 1
ATOM 2923 N N . GLY A 1 391 ? -1.937 -7.395 13.507 1.00 93.94 391 GLY A N 1
ATOM 2924 C CA . GLY A 1 391 ? -0.898 -8.408 13.307 1.00 93.94 391 GLY A CA 1
ATOM 2925 C C . GLY A 1 391 ? -0.131 -8.196 12.006 1.00 93.94 391 GLY A C 1
ATOM 2926 O O . GLY A 1 391 ? -0.498 -7.377 11.179 1.00 93.94 391 GLY A O 1
ATOM 2927 N N . SER A 1 392 ? 0.942 -8.950 11.813 1.00 92.75 392 SER A N 1
ATOM 2928 C CA . SER A 1 392 ? 1.817 -8.860 10.647 1.00 92.75 392 SER A CA 1
ATOM 2929 C C . SER A 1 392 ? 2.189 -10.234 10.107 1.00 92.75 392 SER A C 1
ATOM 2931 O O . SER A 1 392 ? 1.930 -11.269 10.725 1.00 92.75 392 SER A O 1
ATOM 2933 N N . TRP A 1 393 ? 2.900 -10.240 8.982 1.00 91.38 393 TRP A N 1
ATOM 2934 C CA . TRP A 1 393 ? 3.520 -11.440 8.423 1.00 91.38 393 TRP A CA 1
ATOM 2935 C C . TRP A 1 393 ? 4.515 -12.143 9.366 1.00 91.38 393 TRP A C 1
ATOM 2937 O O . TRP A 1 393 ? 4.908 -13.273 9.098 1.00 91.38 393 TRP A O 1
ATOM 2947 N N . MET A 1 394 ? 4.964 -11.495 10.448 1.00 88.44 394 MET A N 1
ATOM 2948 C CA . MET A 1 394 ? 5.886 -12.105 11.414 1.00 88.44 394 MET A CA 1
ATOM 2949 C C . MET A 1 394 ? 5.176 -12.779 12.592 1.00 88.44 394 MET A C 1
ATOM 2951 O O . MET A 1 394 ? 5.826 -13.501 13.346 1.00 88.44 394 MET A O 1
ATOM 2955 N N . ASP A 1 395 ? 3.873 -12.555 12.768 1.00 88.69 395 ASP A N 1
ATOM 2956 C CA . ASP A 1 395 ? 3.126 -13.091 13.904 1.00 88.69 395 ASP A CA 1
ATOM 2957 C C . ASP A 1 395 ? 2.746 -14.560 13.650 1.00 88.69 395 ASP A C 1
ATOM 2959 O O . ASP A 1 395 ? 1.878 -14.872 12.832 1.00 88.69 395 ASP A O 1
ATOM 2963 N N . ASP A 1 396 ? 3.427 -15.472 14.350 1.00 85.81 396 ASP A N 1
ATOM 2964 C CA . ASP A 1 396 ? 3.239 -16.926 14.265 1.00 85.81 396 ASP A CA 1
ATOM 2965 C C . ASP A 1 396 ? 2.192 -17.463 15.253 1.00 85.81 396 ASP A C 1
ATOM 2967 O O . ASP A 1 396 ? 1.500 -18.453 14.994 1.00 85.81 396 ASP A O 1
ATOM 2971 N N . ASP A 1 397 ? 2.025 -16.782 16.381 1.00 88.69 397 ASP A N 1
ATOM 2972 C CA . ASP A 1 397 ? 1.024 -17.105 17.381 1.00 88.69 397 ASP A CA 1
ATOM 2973 C C . ASP A 1 397 ? -0.346 -16.528 16.997 1.00 88.69 397 ASP A C 1
ATOM 2975 O O . ASP A 1 397 ? -0.625 -15.334 17.125 1.00 88.69 397 ASP A O 1
ATOM 2979 N N . ARG A 1 398 ? -1.250 -17.430 16.592 1.00 87.44 398 ARG A N 1
ATOM 2980 C CA . ARG A 1 398 ? -2.623 -17.123 16.151 1.00 87.44 398 ARG A CA 1
ATOM 2981 C C . ARG A 1 398 ? -3.433 -16.303 17.152 1.00 87.44 398 ARG A C 1
ATOM 2983 O O . ARG A 1 398 ? -4.394 -15.643 16.765 1.00 87.44 398 ARG A O 1
ATOM 2990 N N . ARG A 1 399 ? -3.039 -16.278 18.429 1.00 87.12 399 ARG A N 1
ATOM 2991 C CA . ARG A 1 399 ? -3.688 -15.446 19.449 1.00 87.12 399 ARG A CA 1
ATOM 2992 C C . ARG A 1 399 ? -3.540 -13.946 19.186 1.00 87.12 399 ARG A C 1
ATOM 2994 O O . ARG A 1 399 ? -4.443 -13.218 19.605 1.00 87.12 399 ARG A O 1
ATOM 3001 N N . PHE A 1 400 ? -2.470 -13.514 18.508 1.00 87.69 400 PHE A N 1
ATOM 3002 C CA . PHE A 1 400 ? -2.228 -12.119 18.106 1.00 87.69 400 PHE A CA 1
ATOM 3003 C C . PHE A 1 400 ? -2.991 -11.706 16.837 1.00 87.69 400 PHE A C 1
ATOM 3005 O O . PHE A 1 400 ? -3.089 -10.522 16.539 1.00 87.69 400 PHE A O 1
ATOM 3012 N N . LEU A 1 401 ? -3.581 -12.665 16.119 1.00 90.06 401 LEU A N 1
ATOM 3013 C CA . LEU A 1 401 ? -4.265 -12.461 14.840 1.00 90.06 401 LEU A CA 1
ATOM 3014 C C . LEU A 1 401 ? -5.790 -12.434 15.020 1.00 90.06 401 LEU A C 1
ATOM 3016 O O . LEU A 1 401 ? -6.509 -13.167 14.345 1.00 90.06 401 LEU A O 1
ATOM 3020 N N . ARG A 1 402 ? -6.277 -11.638 15.983 1.00 94.38 402 ARG A N 1
ATOM 3021 C CA . ARG A 1 402 ? -7.715 -11.415 16.236 1.00 94.38 402 ARG A CA 1
ATOM 3022 C C . ARG A 1 402 ? -8.056 -9.939 16.130 1.00 94.38 402 ARG A C 1
ATOM 3024 O O . ARG A 1 402 ? -7.258 -9.096 16.529 1.00 94.38 402 ARG A O 1
ATOM 3031 N N . SER A 1 403 ? -9.291 -9.627 15.738 1.00 96.31 403 SER A N 1
ATOM 3032 C CA . SER A 1 403 ? -9.757 -8.239 15.604 1.00 96.31 403 SER A CA 1
ATOM 3033 C C . SER A 1 403 ? -9.656 -7.413 16.891 1.00 96.31 403 SER A C 1
ATOM 3035 O O . SER A 1 403 ? -9.497 -6.204 16.803 1.00 96.31 403 SER A O 1
ATOM 3037 N N . ALA A 1 404 ? -9.730 -8.038 18.071 1.00 96.25 404 ALA A N 1
ATOM 3038 C CA . ALA A 1 404 ? -9.627 -7.350 19.364 1.00 96.25 404 ALA A CA 1
ATOM 3039 C C . ALA A 1 404 ? -8.183 -7.071 19.815 1.00 96.25 404 ALA A C 1
ATOM 3041 O O . ALA A 1 404 ? -7.976 -6.266 20.721 1.00 96.25 404 ALA A O 1
ATOM 3042 N N . VAL A 1 405 ? -7.189 -7.739 19.217 1.00 95.50 405 VAL A N 1
ATOM 3043 C CA . VAL A 1 405 ? -5.794 -7.615 19.653 1.00 95.50 405 VAL A CA 1
ATOM 3044 C C . VAL A 1 405 ? -5.294 -6.213 19.348 1.00 95.50 405 VAL A C 1
ATOM 3046 O O . VAL A 1 405 ? -5.567 -5.632 18.294 1.00 95.50 405 VAL A O 1
ATOM 3049 N N . ARG A 1 406 ? -4.525 -5.686 20.293 1.00 95.25 406 ARG A N 1
ATOM 3050 C CA . ARG A 1 406 ? -3.949 -4.351 20.257 1.00 95.25 406 ARG A CA 1
ATOM 3051 C C . ARG A 1 406 ? -2.547 -4.380 20.840 1.00 95.25 406 ARG A C 1
ATOM 3053 O O . ARG A 1 406 ? -2.233 -5.212 21.685 1.00 95.25 406 ARG A O 1
ATOM 3060 N N . MET A 1 407 ? -1.700 -3.472 20.375 1.00 92.12 407 MET A N 1
ATOM 3061 C CA . MET A 1 407 ? -0.358 -3.312 20.918 1.00 92.12 407 MET A CA 1
ATOM 3062 C C . MET A 1 407 ? 0.002 -1.833 21.021 1.00 92.12 407 MET A C 1
ATOM 3064 O O . MET A 1 407 ? -0.317 -1.033 20.141 1.00 92.12 407 MET A O 1
ATOM 3068 N N . GLY A 1 408 ? 0.653 -1.467 22.124 1.00 90.50 408 GLY A N 1
ATOM 3069 C CA . GLY A 1 408 ? 1.169 -0.125 22.356 1.00 90.50 408 GLY A CA 1
ATOM 3070 C C . GLY A 1 408 ? 2.622 -0.013 21.934 1.00 90.50 408 GLY A C 1
ATOM 3071 O O . GLY A 1 408 ? 3.465 -0.763 22.419 1.00 90.50 408 GLY A O 1
ATOM 3072 N N . ILE A 1 409 ? 2.931 0.962 21.084 1.00 86.00 409 ILE A N 1
ATOM 3073 C CA . ILE A 1 409 ? 4.272 1.120 20.536 1.00 86.00 409 ILE A CA 1
ATOM 3074 C C . ILE A 1 409 ? 4.734 2.591 20.522 1.00 86.00 409 ILE A C 1
ATOM 3076 O O . ILE A 1 409 ? 3.933 3.507 20.342 1.00 86.00 409 ILE A O 1
ATOM 3080 N N . ASN A 1 410 ? 6.021 2.856 20.778 1.00 80.19 410 ASN A N 1
ATOM 3081 C CA . ASN A 1 410 ? 6.549 4.221 20.890 1.00 80.19 410 ASN A CA 1
ATOM 3082 C C . ASN A 1 410 ? 6.722 4.872 19.500 1.00 80.19 410 ASN A C 1
ATOM 3084 O O . ASN A 1 410 ? 7.563 4.420 18.731 1.00 80.19 410 ASN A O 1
ATOM 3088 N N . PRO A 1 411 ? 6.015 5.971 19.183 1.00 69.62 411 PRO A N 1
ATOM 3089 C CA . PRO A 1 411 ? 6.062 6.598 17.863 1.00 69.62 411 PRO A CA 1
ATOM 3090 C C . PRO A 1 411 ? 7.366 7.349 17.547 1.00 69.62 411 PRO A C 1
ATOM 3092 O O . PRO A 1 411 ? 7.564 7.734 16.398 1.00 69.62 411 PRO A O 1
ATOM 3095 N N . MET A 1 412 ? 8.226 7.617 18.541 1.00 60.78 412 MET A N 1
ATOM 3096 C CA . MET A 1 412 ? 9.458 8.414 18.382 1.00 60.78 412 MET A CA 1
ATOM 3097 C C . MET A 1 412 ? 10.752 7.595 18.508 1.00 60.78 412 MET A C 1
ATOM 3099 O O . MET A 1 412 ? 11.835 8.169 18.534 1.00 60.78 412 MET A O 1
ATOM 3103 N N . ALA A 1 413 ? 10.673 6.268 18.605 1.00 53.75 413 ALA A N 1
ATOM 3104 C CA . ALA A 1 413 ? 11.798 5.415 18.999 1.00 53.75 413 ALA A CA 1
ATOM 3105 C C . ALA A 1 413 ? 12.903 5.211 17.937 1.00 53.75 413 ALA A C 1
ATOM 3107 O O . ALA A 1 413 ? 13.807 4.416 18.157 1.00 53.75 413 ALA A O 1
ATOM 3108 N N . VAL A 1 414 ? 12.897 5.965 16.831 1.00 51.12 414 VAL A N 1
ATOM 3109 C CA . VAL A 1 414 ? 13.970 5.952 15.809 1.00 51.12 414 VAL A CA 1
ATOM 3110 C C . VAL A 1 414 ? 15.314 6.470 16.363 1.00 51.12 414 VAL A C 1
ATOM 3112 O O . VAL A 1 414 ? 16.334 6.392 15.689 1.00 51.12 414 VAL A O 1
ATOM 3115 N N . THR A 1 415 ? 15.331 7.029 17.580 1.00 47.94 415 THR A N 1
ATOM 3116 C CA . THR A 1 415 ? 16.526 7.609 18.216 1.00 47.94 415 THR A CA 1
ATOM 3117 C C . THR A 1 415 ? 17.141 6.767 19.336 1.00 47.94 415 THR A C 1
ATOM 3119 O O . THR A 1 415 ? 18.206 7.148 19.813 1.00 47.94 415 THR A O 1
ATOM 3122 N N . ASP A 1 416 ? 16.506 5.674 19.777 1.00 43.12 416 ASP A N 1
ATOM 3123 C CA . ASP A 1 416 ? 17.019 4.832 20.870 1.00 43.12 416 ASP A CA 1
ATOM 3124 C C . ASP A 1 416 ? 17.412 3.446 20.340 1.00 43.12 416 ASP A C 1
ATOM 3126 O O . ASP A 1 416 ? 16.571 2.631 19.956 1.00 43.12 416 ASP A O 1
ATOM 3130 N N . GLU A 1 417 ? 18.724 3.205 20.321 1.00 47.28 417 GLU A N 1
ATOM 3131 C CA . GLU A 1 417 ? 19.369 1.985 19.843 1.00 47.28 417 GLU A CA 1
ATOM 3132 C C . GLU A 1 417 ? 18.777 0.734 20.533 1.00 47.28 417 GLU A C 1
ATOM 3134 O O . GLU A 1 417 ? 18.717 0.662 21.761 1.00 47.28 417 GLU A O 1
ATOM 3139 N N . ILE A 1 418 ? 18.423 -0.286 19.736 1.00 44.62 418 ILE A N 1
ATOM 3140 C CA . ILE A 1 418 ? 18.294 -1.724 20.076 1.00 44.62 418 ILE A CA 1
ATOM 3141 C C . ILE A 1 418 ? 16.869 -2.320 20.099 1.00 44.62 418 ILE A C 1
ATOM 3143 O O . ILE A 1 418 ? 16.722 -3.458 19.662 1.00 44.62 418 ILE A O 1
ATOM 3147 N N . ALA A 1 419 ? 15.806 -1.636 20.543 1.00 40.47 419 ALA A N 1
ATOM 3148 C CA . ALA A 1 419 ? 14.492 -2.304 20.693 1.00 40.47 419 ALA A CA 1
ATOM 3149 C C . ALA A 1 419 ? 13.495 -2.089 19.533 1.00 40.47 419 ALA A C 1
ATOM 3151 O O . ALA A 1 419 ? 12.592 -2.905 19.354 1.00 40.47 419 ALA A O 1
ATOM 3152 N N . PHE A 1 420 ? 13.631 -1.007 18.755 1.00 47.53 420 PHE A N 1
ATOM 3153 C CA . PHE A 1 420 ? 12.612 -0.574 17.780 1.00 47.53 420 PHE A CA 1
ATOM 3154 C C . PHE A 1 420 ? 12.951 -0.816 16.313 1.00 47.53 420 PHE A C 1
ATOM 3156 O O . PHE A 1 420 ? 12.067 -0.812 15.456 1.00 47.53 420 PHE A O 1
ATOM 3163 N N . ASP A 1 421 ? 14.219 -1.080 16.041 1.00 51.44 421 ASP A N 1
ATOM 3164 C CA . ASP A 1 421 ? 14.742 -1.405 14.721 1.00 51.44 421 ASP A CA 1
ATOM 3165 C C . ASP A 1 421 ? 13.974 -2.546 14.024 1.00 51.44 421 ASP A C 1
ATOM 3167 O O . ASP A 1 421 ? 13.904 -2.602 12.799 1.00 51.44 421 ASP A O 1
ATOM 3171 N N . LEU A 1 422 ? 13.305 -3.404 14.801 1.00 56.84 422 LEU A N 1
ATOM 3172 C CA . LEU A 1 422 ? 12.518 -4.536 14.317 1.00 56.84 422 LEU A CA 1
ATOM 3173 C C . LEU A 1 422 ? 11.021 -4.248 14.095 1.00 56.84 422 LEU A C 1
ATOM 3175 O O . LEU A 1 422 ? 10.357 -5.059 13.454 1.00 56.84 422 LEU A O 1
ATOM 3179 N N . ALA A 1 423 ? 10.472 -3.132 14.594 1.00 68.12 423 ALA A N 1
ATOM 3180 C CA . ALA A 1 423 ? 9.020 -2.910 14.600 1.00 68.12 423 ALA A CA 1
ATOM 3181 C C . ALA A 1 423 ? 8.497 -2.052 13.435 1.00 68.12 423 ALA A C 1
ATOM 3183 O O . ALA A 1 423 ? 7.475 -2.386 12.848 1.00 68.12 423 ALA A O 1
ATOM 3184 N N . LEU A 1 424 ? 9.193 -0.980 13.036 1.00 73.81 424 LEU A N 1
ATOM 3185 C CA . LEU A 1 424 ? 8.793 -0.197 11.850 1.00 73.81 424 LEU A CA 1
ATOM 3186 C C . LEU A 1 424 ? 8.719 -1.006 10.550 1.00 73.81 424 LEU A C 1
ATOM 3188 O O . LEU A 1 424 ? 7.858 -0.696 9.723 1.00 73.81 424 LEU A O 1
ATOM 3192 N N . PRO A 1 425 ? 9.561 -2.033 10.341 1.00 83.94 425 PRO A N 1
ATOM 3193 C CA . PRO A 1 425 ? 9.386 -2.903 9.197 1.00 83.94 425 PRO A CA 1
ATOM 3194 C C . PRO A 1 425 ? 8.026 -3.594 9.188 1.00 83.94 425 PRO A C 1
ATOM 3196 O O . PRO A 1 425 ? 7.467 -3.759 8.117 1.00 83.94 425 PRO A O 1
ATOM 3199 N N . ILE A 1 426 ? 7.426 -3.918 10.332 1.00 87.69 426 ILE A N 1
ATOM 3200 C CA . ILE A 1 426 ? 6.138 -4.623 10.357 1.00 87.69 426 ILE A CA 1
ATOM 3201 C C . ILE A 1 426 ? 4.908 -3.732 10.442 1.00 87.69 426 ILE A C 1
ATOM 3203 O O . ILE A 1 426 ? 3.810 -4.270 10.534 1.00 87.69 426 ILE A O 1
ATOM 3207 N N . ILE A 1 427 ? 5.062 -2.404 10.412 1.00 92.38 427 ILE A N 1
ATOM 3208 C CA . ILE A 1 427 ? 3.942 -1.475 10.581 1.00 92.38 427 ILE A CA 1
ATOM 3209 C C . ILE A 1 427 ? 3.735 -0.645 9.318 1.00 92.38 427 ILE A C 1
ATOM 3211 O O . ILE A 1 427 ? 4.631 0.083 8.886 1.00 92.38 427 ILE A O 1
ATOM 3215 N N . GLY A 1 428 ? 2.529 -0.722 8.768 1.00 95.62 428 GLY A N 1
ATOM 3216 C CA . GLY A 1 428 ? 2.009 0.170 7.747 1.00 95.62 428 GLY A CA 1
ATOM 3217 C C . GLY A 1 428 ? 0.866 1.030 8.277 1.00 95.62 428 GLY A C 1
ATOM 3218 O O . GLY A 1 428 ? 0.748 1.313 9.474 1.00 95.62 428 GLY A O 1
ATOM 3219 N N . PHE A 1 429 ? 0.037 1.520 7.365 1.00 97.12 429 PHE A N 1
ATOM 3220 C CA . PHE A 1 429 ? -1.092 2.368 7.717 1.00 97.12 429 PHE A CA 1
ATOM 3221 C C . PHE A 1 429 ? -2.149 2.361 6.621 1.00 97.12 429 PHE A C 1
ATOM 3223 O O . PHE A 1 429 ? -1.848 2.264 5.431 1.00 97.12 429 PHE A O 1
ATOM 3230 N N . ARG A 1 430 ? -3.398 2.545 7.041 1.00 97.31 430 ARG A N 1
ATOM 3231 C CA . ARG A 1 430 ? -4.544 2.776 6.165 1.00 97.31 430 ARG A CA 1
ATOM 3232 C C . ARG A 1 430 ? -5.209 4.102 6.512 1.00 97.31 430 ARG A C 1
ATOM 3234 O O . ARG A 1 430 ? -4.848 4.753 7.496 1.00 97.31 430 ARG A O 1
ATOM 3241 N N . LEU A 1 431 ? -6.138 4.544 5.674 1.00 97.75 431 LEU A N 1
ATOM 3242 C CA . LEU A 1 431 ? -6.706 5.886 5.769 1.00 97.75 431 LEU A CA 1
ATOM 3243 C C . LEU A 1 431 ? -8.223 5.850 5.892 1.00 97.75 431 LEU A C 1
ATOM 3245 O O . LEU A 1 431 ? -8.887 4.978 5.340 1.00 97.75 431 LEU A O 1
ATOM 3249 N N . VAL A 1 432 ? -8.759 6.849 6.582 1.00 97.69 432 VAL A N 1
ATOM 3250 C CA . VAL A 1 432 ? -10.188 7.108 6.730 1.00 97.69 432 VAL A CA 1
ATOM 3251 C C . VAL A 1 432 ? -10.535 8.466 6.135 1.00 97.69 432 VAL A C 1
ATOM 3253 O O . VAL A 1 432 ? -9.775 9.428 6.293 1.00 97.69 432 VAL A O 1
ATOM 3256 N N . LEU A 1 433 ? -11.693 8.535 5.477 1.00 96.19 433 LEU A N 1
ATOM 3257 C CA . LEU A 1 433 ? -12.384 9.776 5.133 1.00 96.19 433 LEU A CA 1
ATOM 3258 C C . LEU A 1 433 ? -13.690 9.854 5.927 1.00 96.19 433 LEU A C 1
ATOM 3260 O O . LEU A 1 433 ? -14.380 8.846 6.104 1.00 96.19 433 LEU A O 1
ATOM 3264 N N . GLU A 1 434 ? -14.054 11.058 6.354 1.00 90.19 434 GLU A N 1
ATOM 3265 C CA . GLU A 1 434 ? -15.361 11.301 6.965 1.00 90.19 434 GLU A CA 1
ATOM 3266 C C . GLU A 1 434 ? -16.482 11.028 5.952 1.00 90.19 434 GLU A C 1
ATOM 3268 O O . GLU A 1 434 ? -16.388 11.421 4.784 1.00 90.19 434 GLU A O 1
ATOM 3273 N N . ALA A 1 435 ? -17.552 10.361 6.391 1.00 82.44 435 ALA A N 1
ATOM 3274 C CA . ALA A 1 435 ? -18.764 10.285 5.586 1.00 82.44 435 ALA A CA 1
ATOM 3275 C C . ALA A 1 435 ? -19.540 11.617 5.677 1.00 82.44 435 ALA A C 1
ATOM 3277 O O . ALA A 1 435 ? -19.530 12.248 6.736 1.00 82.44 435 ALA A O 1
ATOM 3278 N N . PRO A 1 436 ? -20.183 12.061 4.582 1.00 60.62 436 PRO A N 1
ATOM 3279 C CA . PRO A 1 436 ? -20.941 13.312 4.548 1.00 60.62 436 PRO A CA 1
ATOM 3280 C C . PRO A 1 436 ? -22.193 13.318 5.434 1.00 60.62 436 PRO A C 1
ATOM 3282 O O . PRO A 1 436 ? -22.768 12.232 5.684 1.00 60.62 436 PRO A O 1
#

Secondary structure (DSSP, 8-state):
--TTSSTTHHHHTTSS-PPTT-EE-TTT-EESSGGGGGGG-TT-EEE--TT-S-EEEEE-TTSS---S-SSSSSS--TTSTT--S---SS--SSSSB-TTS-B--TTSS----SS-TTSTT--S---SS--TTSSB-TTSSBP-TTSS-PPPPPTT--TTT------SS--SSSSEETTEE---EEEE--EEEEES---SS-GGGPSPEEEEEPPEEEESSPPBHHHHHHHHHTT-SPPPHHHHHSTT-GGGGG--TT-GGGTTSBP-S--HHHHHHHHHHHHHHH---EEPPPHHHHHHHHTTTT-SSSBTTBSSPP-TTT---HHHHSTTS---TT--GGG--TT----SSSSSEEEEEEEP-SS-TT--SSS-----SS---EEEES--TT--SGGGSSTT-EEEE-TTGGGSTTTSTTTGGGEE---EEE--

Sequence (436 aa):
MSPRSLSLWLSLSLQLGCPSGFVSIDGATRCSTEEDCSGLGKGVGCFLSVGQESGFCVAYCGDGVLRQDIDGDGNPDGNHPGYEQCDDGNDENEDACTNDCRHAICGDGIVRMDLQDSHDDFEECDDANDVDSDTCLNTCSVARCGDGVLRQPGAGETLAEIEACDDGNSVSGDGCANCLPTLDFVLIQGGTYQMGSDGTVFTDEAPAHEVTVPSFYLSKHEVTVALYRLCMAAGACPEPSMLRTHAGSELLFNCNYGKPERAMHPMNCVTLPEIEAFRSWRETTYQQVARLPTEAEWEYAARSRGQDRLNPWGDREADCDLAVVDTNCGQTGTQPVCSRLEGNSDQGICDLIGNVWEWTADRYHASYHGAPSDGSAWTEGVSSLRVMRGGSWMDDDRRFLRSAVRMGINPMAVTDEIAFDLALPIIGFRLVLEAP